Protein AF-0000000073453960 (afdb_homodimer)

Solvent-accessible surface area (backbone atoms only — not comparable to full-atom values): 31388 Å² total; per-residue (Å²): 135,83,78,75,78,71,78,72,79,61,60,67,62,54,51,49,53,39,32,50,51,18,41,50,52,27,34,48,53,50,43,50,51,28,47,52,30,41,53,49,11,64,78,65,67,32,64,69,36,39,53,51,23,54,58,42,44,56,49,34,48,45,34,47,44,41,46,50,18,54,59,50,26,67,42,72,56,43,91,50,22,44,86,21,34,43,32,43,24,43,50,39,15,29,54,43,10,48,49,35,36,51,51,18,53,51,40,40,51,51,20,56,51,27,69,79,48,54,69,76,76,64,48,75,66,54,46,50,52,37,50,52,50,32,52,53,30,50,51,29,48,58,40,36,61,68,18,54,44,85,63,30,55,35,46,29,37,42,50,48,51,40,49,42,51,32,45,42,31,48,32,49,46,52,18,34,50,39,28,72,74,65,65,37,58,65,38,44,29,51,36,40,38,52,39,21,50,53,33,31,53,53,13,46,52,41,27,50,54,27,48,38,35,64,44,34,16,38,52,86,88,58,56,67,67,61,50,52,51,55,53,52,66,39,82,60,39,75,44,78,46,76,66,36,45,21,22,63,35,73,86,37,38,34,39,37,32,35,34,29,30,48,78,92,53,62,61,62,58,46,50,52,53,50,51,52,49,43,33,71,74,56,64,35,81,45,75,44,55,18,74,34,37,65,87,62,60,47,69,77,72,70,52,66,80,70,74,64,76,84,120,136,82,80,74,77,71,78,72,79,60,60,67,61,53,52,48,53,41,31,51,51,17,42,50,52,28,32,49,53,48,43,50,52,29,49,49,29,40,52,51,12,63,77,65,67,32,63,68,37,38,52,51,23,56,56,41,45,56,49,33,49,43,34,45,44,41,45,50,19,54,59,51,25,66,42,73,57,42,91,50,23,44,85,21,33,44,32,42,25,42,50,38,15,28,53,41,10,49,49,35,36,51,51,19,54,50,38,40,51,51,20,57,53,28,70,77,49,54,69,76,75,64,48,75,66,55,47,52,50,36,51,52,50,32,52,53,32,50,52,30,48,58,40,36,60,69,19,54,43,84,64,29,55,34,46,29,38,41,49,48,51,42,48,42,51,31,45,44,32,49,33,49,45,52,18,33,50,38,28,72,76,66,65,36,58,64,39,43,29,50,34,40,37,53,40,20,50,54,32,32,53,53,15,48,52,41,27,52,54,26,47,39,36,64,43,35,16,37,51,88,88,58,55,67,66,62,50,52,52,55,54,51,67,39,84,58,39,74,44,76,45,75,66,36,44,23,22,64,35,74,86,38,37,34,39,37,33,35,34,29,30,47,78,91,53,63,61,61,60,46,49,50,52,51,52,53,50,43,35,70,74,57,64,36,83,47,75,45,56,20,75,33,37,66,86,61,60,48,69,75,73,72,53,66,82,72,76,66,76,86,122

InterPro domains:
  IPR002524 Cation efflux [TIGR01297] (20-295)
  IPR027469 Cation efflux transmembrane domain superfamily [G3DSA:1.20.1510.10] (19-214)
  IPR027469 Cation efflux transmembrane domain superfamily [SSF161111] (17-216)
  IPR027470 Cation efflux protein, cytoplasmic domain [PF16916] (219-292)
  IPR036837 Cation efflux protein, cytoplasmic domain superfamily [SSF160240] (220-293)
  IPR050681 Cation Diffusion Facilitator/SLC30A [PTHR11562] (10-302)
  IPR058533 Cation efflux protein, transmembrane domain [PF01545] (23-215)

Nearest PDB structures (foldseek):
  8xma-assembly1_A  TM=8.673E-01  e=1.960E-19  Homo sapiens
  8xma-assembly1_B  TM=8.841E-01  e=2.285E-18  Homo sapiens
  8xm6-assembly1_A  TM=8.673E-01  e=3.663E-18  Homo sapiens
  7y5g-assembly1_A  TM=8.710E-01  e=1.660E-17  Xenopus tropicalis
  8xn1-assembly1_B  TM=7.964E-01  e=6.530E-17  Homo sapiens

Secondary structure (DSSP, 8-state):
----------HHHHHHHHHHHHHHHHHHHHHHHHHHHHHHHHHHT-HHHHHHHHHHHHHHHHHHHHHHHHHHHTSPP-SS-TT-STHHHHHHHHHHHHHHHHHHHHHHHHHHHHHHSPPPPPPHHHHHHHHHHHHHHHHHHHHHTTS-TTT-HHHHHHHHHHHHHHHHHHHHHHHHHHHHHH--TTHHHHHHHHHHHHHHHHHHHHHHHHHHHHTTPPPTT--HHHHHHHHHTSTTEEEEEEEEEEESSTT-EEEEEEEEE-TTS-HHHHHHHHHHHHHHHH--SEEEEEEEETTT--TTTSTTS------/--------TTHHHHHHHHHHHHHHHHHHHHHHHHHHHHHHHHHHT-HHHHHHHHHHHHHHHHHHHHHHHHHHHTSPP-SS-TT-STHHHHHHHHHHHHHHHHHHHHHHHHHHHHHHSPPPPPPHHHHHHHHHHHHHHHHHHHHHTTS-TTT-HHHHHHHHHHHHHHHHHHHHHHHHHHHHHH--TTHHHHHHHHHHHHHHHHHHHHHHHHHHHHTTPPPTT--HHHHHHHHHTSTTEEEEEEEEEEEEETTEEEEEEEEEE-TTS-HHHHHHHHHHHHHHHH--SEEEEEEEETTT--SSSSTTS------

Foldseek 3Di:
DPPPPPPPPPPPVVQLVLQLVLLVVLLVLLVVLLVVLCVVCVVVVPPLSPVVSVLSVLLSVLSVQLNVLSVQQPDDADPVRNVGSNLSLLVSLQVLLVSLQVVLVVLLVVLVVCQVVQDDQQDPVNLVSLVVLLVSLVVSLVSLVSHDLPQALSSVSSNLSSVLSNQLSVQCNVCNVCCVVPVPSNSNSVSSNVSSVSSNVSSVVSNVVSVCQVVQHADPQDDPVVLQVVLCPDPQWPHKPPWGWGASGSQAIAIEIETEGEPPDDVVVSVVVSVVSCCVRVVHPYYYYHYDYPVPPPPPPPVVPPPPPPD/DPPPPPPPPPPPVVQLVLLLVLLVVLLVLLVVLLVVLCVVCVVVVPPLSPVVSVLSVLLSVLSVQLNVLSVQQPDDADPVRNVGSNLSLLVSLQVLLVSLQVVLVVLLVVLVVCQVVQDDQQDPVNLVSLVVLLVSLVVSLVSLVSHDLPQALSSVSSNLSSVLSNQLSVQCNVCNVCCVVPVPSNSNSVSSNVSSVVSNVSSVVSNVVSVCQVVQHADPQDDPVVLQVVLCPDPQWPHKPPWGWGASGSQAIAIEIETEGEPPDDVVVSVVVSVVSCCVRVVHDYYYYHYHYPVPPPPPPPPVPPPPPPD

pLDDT: mean 83.54, std 16.55, range [20.91, 96.69]

Radius of gyration: 28.75 Å; Cα contacts (8 Å, |Δi|>4): 918; chains: 2; bounding box: 75×82×63 Å

Organism: Bacillus licheniformis (strain ATCC 14580 / DSM 13 / JCM 2505 / CCUG 7422 / NBRC 12200 / NCIMB 9375 / NCTC 10341 / NRRL NRS-1264 / Gibson 46) (NCBI:txid279010)

Sequence (622 aa):
MAHSHGHTGHSHHGSRSANQKALFISFGLIFTFMMIEVIGGILTNSLALLSDAGHMLSDAAALGFSLLAFKIGEKAASASKTFGYRRFEILAAFINGITLLLISLYIFWEAYNRFFSPPEVAGRGMLAIATVGLFVNIAAAWVIMKGDTSGNLNMRSAFLHIIGDMLGSFGAIIAGLLMLFFNWNIADPIASAVVAALVLVSGWRVTKDSVHILMEGKPKDIDAEALKNGLLSIPSVREVHDLHIWSISSDMPSLSCHIVADENSDRDRILKQVSKYLRKECNVEHVTVQIEGERCSPHESCSLGANHPRSMAHSHGHTGHSHHGSRSANQKALFISFGLIFTFMMIEVIGGILTNSLALLSDAGHMLSDAAALGFSLLAFKIGEKAASASKTFGYRRFEILAAFINGITLLLISLYIFWEAYNRFFSPPEVAGRGMLAIATVGLFVNIAAAWVIMKGDTSGNLNMRSAFLHIIGDMLGSFGAIIAGLLMLFFNWNIADPIASAVVAALVLVSGWRVTKDSVHILMEGKPKDIDAEALKNGLLSIPSVREVHDLHIWSISSDMPSLSCHIVADENSDRDRILKQVSKYLRKECNVEHVTVQIEGERCSPHESCSLGANHPRS

Structure (mmCIF, N/CA/C/O backbone):
data_AF-0000000073453960-model_v1
#
loop_
_entity.id
_entity.type
_entity.pdbx_description
1 polymer 'Cation-efflux system membrane protein'
#
loop_
_atom_site.group_PDB
_atom_site.id
_atom_site.type_symbol
_atom_site.label_atom_id
_atom_site.label_alt_id
_atom_site.label_comp_id
_atom_site.label_asym_id
_atom_site.label_entity_id
_atom_site.label_seq_id
_atom_site.pdbx_PDB_ins_code
_atom_site.Cartn_x
_atom_site.Cartn_y
_atom_site.Cartn_z
_atom_site.occupancy
_atom_site.B_iso_or_equiv
_atom_site.auth_seq_id
_atom_site.auth_comp_id
_atom_site.auth_asym_id
_atom_site.auth_atom_id
_atom_site.pdbx_PDB_model_num
ATOM 1 N N . MET A 1 1 ? 34.125 39.75 11.297 1 28.88 1 MET A N 1
ATOM 2 C CA . MET A 1 1 ? 34.156 39 10.055 1 28.88 1 MET A CA 1
ATOM 3 C C . MET A 1 1 ? 33.125 37.875 10.102 1 28.88 1 MET A C 1
ATOM 5 O O . MET A 1 1 ? 33.281 36.938 10.914 1 28.88 1 MET A O 1
ATOM 9 N N . ALA A 1 2 ? 31.797 38.156 9.867 1 34.16 2 ALA A N 1
ATOM 10 C CA . ALA A 1 2 ? 30.516 37.469 10.117 1 34.16 2 ALA A CA 1
ATOM 11 C C . ALA A 1 2 ? 30.422 36.188 9.305 1 34.16 2 ALA A C 1
ATOM 13 O O . ALA A 1 2 ? 30.391 36.219 8.07 1 34.16 2 ALA A O 1
ATOM 14 N N . HIS A 1 3 ? 31.094 35.125 9.703 1 30.5 3 HIS A N 1
ATOM 15 C CA . HIS A 1 3 ? 31.016 33.781 9.078 1 30.5 3 HIS A CA 1
ATOM 16 C C . HIS A 1 3 ? 29.578 33.344 8.891 1 30.5 3 HIS A C 1
ATOM 18 O O . HIS A 1 3 ? 28.828 33.219 9.859 1 30.5 3 HIS A O 1
ATOM 24 N N . SER A 1 4 ? 28.844 33.875 7.859 1 29.81 4 SER A N 1
ATOM 25 C CA . SER A 1 4 ? 27.516 33.469 7.418 1 29.81 4 SER A CA 1
ATOM 26 C C . SER A 1 4 ? 27.406 31.969 7.277 1 29.81 4 SER A C 1
ATOM 28 O O . SER A 1 4 ? 28.172 31.344 6.539 1 29.81 4 SER A O 1
ATOM 30 N N . HIS A 1 5 ? 27.219 31.281 8.398 1 30.41 5 HIS A N 1
ATOM 31 C CA . HIS A 1 5 ? 26.859 29.875 8.359 1 30.41 5 HIS A CA 1
ATOM 32 C C . HIS A 1 5 ? 25.734 29.609 7.348 1 30.41 5 HIS A C 1
ATOM 34 O O . HIS A 1 5 ? 24.609 30.047 7.543 1 30.41 5 HIS A O 1
ATOM 40 N N . GLY A 1 6 ? 25.984 29.812 6.047 1 31.64 6 GLY A N 1
ATOM 41 C CA . GLY A 1 6 ? 25.125 29.312 4.98 1 31.64 6 GLY A CA 1
ATOM 42 C C . GLY A 1 6 ? 24.562 27.938 5.266 1 31.64 6 GLY A C 1
ATOM 43 O O . GLY A 1 6 ? 25.312 26.984 5.43 1 31.64 6 GLY A O 1
ATOM 44 N N . HIS A 1 7 ? 23.562 27.812 6.027 1 33.94 7 HIS A N 1
ATOM 45 C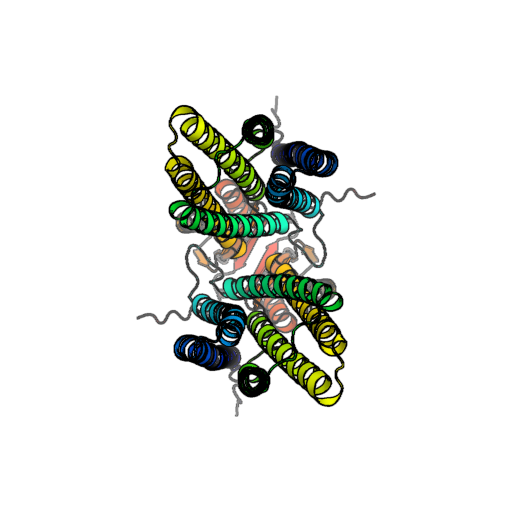 CA . HIS A 1 7 ? 22.812 26.578 6.254 1 33.94 7 HIS A CA 1
ATOM 46 C C . HIS A 1 7 ? 22.594 25.812 4.949 1 33.94 7 HIS A C 1
ATOM 48 O O . HIS A 1 7 ? 22.156 26.391 3.951 1 33.94 7 HIS A O 1
ATOM 54 N N . THR A 1 8 ? 23.438 24.828 4.594 1 34.5 8 THR A N 1
ATOM 55 C CA . THR A 1 8 ? 23.562 23.828 3.531 1 34.5 8 THR A CA 1
ATOM 56 C C . THR A 1 8 ? 22.219 23.141 3.275 1 34.5 8 THR A C 1
ATOM 58 O O . THR A 1 8 ? 21.797 22.312 4.066 1 34.5 8 THR A O 1
ATOM 61 N N . GLY A 1 9 ? 21.219 23.719 2.945 1 36.94 9 GLY A N 1
ATOM 62 C CA . GLY A 1 9 ? 20.078 23.109 2.252 1 36.94 9 GLY A CA 1
ATOM 63 C C . GLY A 1 9 ? 20.5 22.078 1.234 1 36.94 9 GLY A C 1
ATOM 64 O O . GLY A 1 9 ? 19.672 21.578 0.469 1 36.94 9 GLY A O 1
ATOM 65 N N . HIS A 1 10 ? 21.766 21.922 0.792 1 40.5 10 HIS A N 1
ATOM 66 C CA . HIS A 1 10 ? 22.391 21.141 -0.257 1 40.5 10 HIS A CA 1
ATOM 67 C C . HIS A 1 10 ? 22.312 19.641 0.051 1 40.5 10 HIS A C 1
ATOM 69 O O . HIS A 1 10 ? 22.688 18.812 -0.783 1 40.5 10 HIS A O 1
ATOM 75 N N . SER A 1 11 ? 22.172 19.203 1.257 1 45.53 11 SER A N 1
ATOM 76 C CA . SER A 1 11 ? 22.484 17.828 1.598 1 45.53 11 SER A CA 1
ATOM 77 C C . SER A 1 11 ? 21.391 16.875 1.138 1 45.53 11 SER A C 1
ATOM 79 O O . SER A 1 11 ? 21.672 15.734 0.743 1 45.53 11 SER A O 1
ATOM 81 N N . HIS A 1 12 ? 20.141 17.281 1.128 1 53.09 12 HIS A N 1
ATOM 82 C CA . HIS A 1 12 ? 19.109 16.297 0.838 1 53.09 12 HIS A CA 1
ATOM 83 C C . HIS A 1 12 ? 19.062 15.977 -0.652 1 53.09 12 HIS A C 1
ATOM 85 O O . HIS A 1 12 ? 18.781 14.836 -1.038 1 53.09 12 HIS A O 1
ATOM 91 N N . HIS A 1 13 ? 19.344 16.984 -1.503 1 54.53 13 HIS A N 1
ATOM 92 C CA . HIS A 1 13 ? 19.297 16.766 -2.945 1 54.53 13 HIS A CA 1
ATOM 93 C C . HIS A 1 13 ? 20.422 15.852 -3.41 1 54.53 13 HIS A C 1
ATOM 95 O O . HIS A 1 13 ? 20.219 15.031 -4.316 1 54.53 13 HIS A O 1
ATOM 101 N N . GLY A 1 14 ? 21.562 16.016 -2.781 1 56.59 14 GLY A N 1
ATOM 102 C CA . GLY A 1 14 ? 22.688 15.172 -3.152 1 56.59 14 GLY A CA 1
ATOM 103 C C . GLY A 1 14 ? 22.469 13.703 -2.863 1 56.59 14 GLY A C 1
ATOM 104 O O . GLY A 1 14 ? 22.844 12.844 -3.664 1 56.59 14 GLY A O 1
ATOM 105 N N . SER A 1 15 ? 21.797 13.477 -1.812 1 74.06 15 SER A N 1
ATOM 106 C CA . SER A 1 15 ? 21.562 12.102 -1.381 1 74.06 15 SER A CA 1
ATOM 107 C C . SER A 1 15 ? 20.547 11.406 -2.285 1 74.06 15 SER A C 1
ATOM 109 O O . SER A 1 15 ? 20.734 10.25 -2.658 1 74.06 15 SER A O 1
ATOM 111 N N . ARG A 1 16 ? 19.766 12.211 -2.9 1 81.62 16 ARG A N 1
ATOM 112 C CA . ARG A 1 16 ? 18.75 11.617 -3.76 1 81.62 16 ARG A CA 1
ATOM 113 C C . ARG A 1 16 ? 19.328 11.227 -5.113 1 81.62 16 ARG A C 1
ATOM 115 O O . ARG A 1 16 ? 19.047 10.148 -5.637 1 81.62 16 ARG A O 1
ATOM 122 N N . SER A 1 17 ? 20.172 12.094 -5.547 1 84.19 17 SER A N 1
ATOM 123 C CA . SER A 1 17 ? 20.828 11.812 -6.82 1 84.19 17 SER A CA 1
ATOM 124 C C . SER A 1 17 ? 21.703 10.578 -6.727 1 84.19 17 SER A C 1
ATOM 126 O O . SER A 1 17 ? 21.734 9.758 -7.645 1 84.19 17 SER A O 1
ATOM 128 N N . ALA A 1 18 ? 22.328 10.438 -5.641 1 89.25 18 ALA A N 1
ATOM 129 C CA . ALA A 1 18 ? 23.188 9.273 -5.418 1 89.25 18 ALA A CA 1
ATOM 130 C C . ALA A 1 18 ? 22.359 7.992 -5.367 1 89.25 18 ALA A C 1
ATOM 132 O O . ALA A 1 18 ? 22.766 6.965 -5.922 1 89.25 18 ALA A O 1
ATOM 133 N N . ASN A 1 19 ? 21.234 8.031 -4.773 1 92 19 ASN A N 1
ATOM 134 C CA . ASN A 1 19 ? 20.344 6.879 -4.699 1 92 19 ASN A CA 1
ATOM 135 C C . ASN A 1 19 ? 19.844 6.465 -6.082 1 92 19 ASN A C 1
ATOM 137 O O . ASN A 1 19 ? 19.875 5.285 -6.426 1 92 19 ASN A O 1
ATOM 141 N N . GLN A 1 20 ? 19.484 7.414 -6.832 1 92.81 20 GLN A N 1
ATOM 142 C CA . GLN A 1 20 ? 18.953 7.137 -8.164 1 92.81 20 GLN A CA 1
ATOM 143 C C . GLN A 1 20 ? 20.031 6.523 -9.062 1 92.81 20 GLN A C 1
ATOM 145 O O . GLN A 1 20 ? 19.75 5.582 -9.812 1 92.81 20 GLN A O 1
ATOM 150 N N . LYS A 1 21 ? 21.188 7.059 -9.016 1 93.94 21 LYS A N 1
ATOM 151 C CA . LYS A 1 21 ? 22.297 6.551 -9.812 1 93.94 21 LYS A CA 1
ATOM 152 C C . LYS A 1 21 ? 22.641 5.121 -9.414 1 93.94 21 LYS A C 1
ATOM 154 O O . LYS A 1 21 ? 22.844 4.258 -10.273 1 93.94 21 LYS A O 1
ATOM 159 N N . ALA A 1 22 ? 22.719 4.934 -8.141 1 94.88 22 ALA A N 1
ATOM 160 C CA . ALA A 1 22 ? 23.031 3.598 -7.637 1 94.88 22 ALA A CA 1
ATOM 161 C C . ALA A 1 22 ? 21.984 2.58 -8.094 1 94.88 22 ALA A C 1
ATOM 163 O O . ALA A 1 22 ? 22.344 1.485 -8.547 1 94.88 22 ALA A O 1
ATOM 164 N N . LEU A 1 23 ? 20.781 3.01 -8.023 1 94.81 23 LEU A N 1
ATOM 165 C CA . LEU A 1 23 ? 19.688 2.125 -8.422 1 94.81 23 LEU A CA 1
ATOM 166 C C . LEU A 1 23 ? 19.703 1.881 -9.922 1 94.81 23 LEU A C 1
ATOM 168 O O . LEU A 1 23 ? 19.5 0.75 -10.375 1 94.81 23 LEU A O 1
ATOM 172 N N . PHE A 1 24 ? 19.984 2.859 -10.648 1 95.75 24 PHE A N 1
ATOM 173 C CA . PHE A 1 24 ? 20.016 2.758 -12.102 1 95.75 24 PHE A CA 1
ATOM 174 C C . PHE A 1 24 ? 21.109 1.808 -12.555 1 95.75 24 PHE A C 1
ATOM 176 O O . PHE A 1 24 ? 20.891 0.941 -13.406 1 95.75 24 PHE A O 1
ATOM 183 N N . ILE A 1 25 ? 22.234 1.914 -12 1 95.88 25 ILE A N 1
ATOM 184 C CA . ILE A 1 25 ? 23.391 1.093 -12.367 1 95.88 25 ILE A CA 1
ATOM 185 C C . ILE A 1 25 ? 23.141 -0.353 -11.938 1 95.88 25 ILE A C 1
ATOM 187 O O . ILE A 1 25 ? 23.422 -1.285 -12.703 1 95.88 25 ILE A O 1
ATOM 191 N N . SER A 1 26 ? 22.656 -0.504 -10.734 1 95.38 26 SER A N 1
ATOM 192 C CA . SER A 1 26 ? 22.359 -1.853 -10.266 1 95.38 26 SER A CA 1
ATOM 193 C C . SER A 1 26 ? 21.312 -2.529 -11.141 1 95.38 26 SER A C 1
ATOM 195 O O . SER A 1 26 ? 21.453 -3.703 -11.492 1 95.38 26 SER A O 1
ATOM 197 N N . PHE A 1 27 ? 20.281 -1.792 -11.445 1 95.88 27 PHE A N 1
ATOM 198 C CA . PHE A 1 27 ? 19.25 -2.311 -12.336 1 95.88 27 PHE A CA 1
ATOM 199 C C . PHE A 1 27 ? 19.859 -2.705 -13.68 1 95.88 27 PHE A C 1
ATOM 201 O O . PHE A 1 27 ? 19.547 -3.771 -14.219 1 95.88 27 PHE A O 1
ATOM 208 N N . GLY A 1 28 ? 20.672 -1.886 -14.211 1 96.19 28 GLY A N 1
ATOM 209 C CA . GLY A 1 28 ? 21.328 -2.176 -15.469 1 96.19 28 GLY A CA 1
ATOM 210 C C . GLY A 1 28 ? 22.141 -3.451 -15.438 1 96.19 28 GLY A C 1
ATOM 211 O O . GLY A 1 28 ? 22.109 -4.25 -16.375 1 96.19 28 GLY A O 1
ATOM 212 N N . LEU A 1 29 ? 22.859 -3.646 -14.398 1 94.94 29 LEU A N 1
ATOM 213 C CA . LEU A 1 29 ? 23.688 -4.828 -14.234 1 94.94 29 LEU A CA 1
ATOM 214 C C . LEU A 1 29 ? 22.844 -6.098 -14.219 1 94.94 29 LEU A C 1
ATOM 216 O O . LEU A 1 29 ? 23.125 -7.039 -14.969 1 94.94 29 LEU A O 1
ATOM 220 N N . ILE A 1 30 ? 21.828 -6.062 -13.438 1 93.81 30 ILE A N 1
ATOM 221 C CA . ILE A 1 30 ? 20.984 -7.242 -13.266 1 93.81 30 ILE A CA 1
ATOM 222 C C . ILE A 1 30 ? 20.188 -7.496 -14.539 1 93.81 30 ILE A C 1
ATOM 224 O O . ILE A 1 30 ? 20.078 -8.633 -15 1 93.81 30 ILE A O 1
ATOM 228 N N . PHE A 1 31 ? 19.672 -6.453 -15.07 1 94.62 31 PHE A N 1
ATOM 229 C CA . PHE A 1 31 ? 18.859 -6.57 -16.281 1 94.62 31 PHE A CA 1
ATOM 230 C C . PHE A 1 31 ? 19.703 -7.102 -17.438 1 94.62 31 PHE A C 1
ATOM 232 O O . PHE A 1 31 ? 19.25 -7.965 -18.203 1 94.62 31 PHE A O 1
ATOM 239 N N . THR A 1 32 ? 20.922 -6.602 -17.578 1 94.5 32 THR A N 1
ATOM 240 C CA . THR A 1 32 ? 21.812 -7.043 -18.641 1 94.5 32 THR A CA 1
ATOM 241 C C . THR A 1 32 ? 22.188 -8.516 -18.469 1 94.5 32 THR A C 1
ATOM 243 O O . THR A 1 32 ? 22.172 -9.281 -19.438 1 94.5 32 THR A O 1
ATOM 246 N N . PHE A 1 33 ? 22.453 -8.883 -17.281 1 91.5 33 PHE A N 1
ATOM 247 C CA . PHE A 1 33 ? 22.781 -10.273 -17.016 1 91.5 33 PHE A CA 1
ATOM 248 C C . PHE A 1 33 ? 21.594 -11.18 -17.328 1 91.5 33 PHE A C 1
ATOM 250 O O . PHE A 1 33 ? 21.766 -12.273 -17.875 1 91.5 33 PHE A O 1
ATOM 257 N N . MET A 1 34 ? 20.422 -10.758 -16.922 1 91.88 34 MET A N 1
ATOM 258 C CA . MET A 1 34 ? 19.203 -11.508 -17.219 1 91.88 34 MET A CA 1
ATOM 259 C C . MET A 1 34 ? 19.062 -11.711 -18.734 1 91.88 34 MET A C 1
ATOM 261 O O . MET A 1 34 ? 18.75 -12.812 -19.188 1 91.88 34 MET A O 1
ATOM 265 N N . MET A 1 35 ? 19.328 -10.711 -19.484 1 93.31 35 MET A N 1
ATOM 266 C CA . MET A 1 35 ? 19.219 -10.789 -20.938 1 93.31 35 MET A CA 1
ATOM 267 C C . MET A 1 35 ? 20.25 -11.758 -21.5 1 93.31 35 MET A C 1
ATOM 269 O O . MET A 1 35 ? 19.938 -12.523 -22.422 1 93.31 35 MET A O 1
ATOM 273 N N . ILE A 1 36 ? 21.406 -11.695 -20.969 1 90.06 36 ILE A N 1
ATOM 274 C CA . ILE A 1 36 ? 22.453 -12.609 -21.406 1 90.06 36 ILE A CA 1
ATOM 275 C C . ILE A 1 36 ? 22.031 -14.055 -21.141 1 90.06 36 ILE A C 1
ATOM 277 O O . ILE A 1 36 ? 22.219 -14.93 -21.984 1 90.06 36 ILE A O 1
ATOM 281 N N . GLU A 1 37 ? 21.406 -14.25 -20.047 1 88.38 37 GLU A N 1
ATOM 282 C CA . GLU A 1 37 ? 20.922 -15.586 -19.719 1 88.38 37 GLU A CA 1
ATOM 283 C C . GLU A 1 37 ? 19.797 -16.016 -20.641 1 88.38 37 GLU A C 1
ATOM 285 O O . GLU A 1 37 ? 19.719 -17.172 -21.031 1 88.38 37 GLU A O 1
ATOM 290 N N . VAL A 1 38 ? 18.938 -15.109 -20.938 1 88.94 38 VAL A N 1
ATOM 291 C CA . VAL A 1 38 ? 17.828 -15.422 -21.844 1 88.94 38 VAL A CA 1
ATOM 292 C C . VAL A 1 38 ? 18.375 -15.773 -23.219 1 88.94 38 VAL A C 1
ATOM 294 O O . VAL A 1 38 ? 18.031 -16.812 -23.781 1 88.94 38 VAL A O 1
ATOM 297 N N . ILE A 1 39 ? 19.25 -14.938 -23.719 1 90.5 39 ILE A N 1
ATOM 298 C CA . ILE A 1 39 ? 19.844 -15.156 -25.047 1 90.5 39 ILE A CA 1
ATOM 299 C C . ILE A 1 39 ? 20.656 -16.453 -25.031 1 90.5 39 ILE A C 1
ATOM 301 O O . ILE A 1 39 ? 20.516 -17.281 -25.938 1 90.5 39 ILE A O 1
ATOM 305 N N . GLY A 1 40 ? 21.438 -16.594 -24.047 1 84.88 40 GLY A N 1
ATOM 306 C CA . GLY A 1 40 ? 22.203 -17.828 -23.922 1 84.88 40 GLY A CA 1
ATOM 307 C C . GLY A 1 40 ? 21.344 -19.062 -23.797 1 84.88 40 GLY A C 1
ATOM 308 O O . GLY A 1 40 ? 21.641 -20.109 -24.375 1 84.88 40 GLY A O 1
ATOM 309 N N . GLY A 1 41 ? 20.312 -19 -23.047 1 84.44 41 GLY A N 1
ATOM 310 C CA . GLY A 1 41 ? 19.391 -20.109 -22.891 1 84.44 41 GLY A CA 1
ATOM 311 C C . GLY A 1 41 ? 18.703 -20.5 -24.188 1 84.44 41 GLY A C 1
ATOM 312 O O . GLY A 1 41 ? 18.547 -21.688 -24.484 1 84.44 41 GLY A O 1
ATOM 313 N N . ILE A 1 42 ? 18.312 -19.5 -24.969 1 87.5 42 ILE A N 1
ATOM 314 C CA . ILE A 1 42 ? 17.641 -19.75 -26.234 1 87.5 42 ILE A CA 1
ATOM 315 C C . ILE A 1 42 ? 18.625 -20.344 -27.234 1 87.5 42 ILE A C 1
ATOM 317 O O . ILE A 1 42 ? 18.312 -21.328 -27.922 1 87.5 42 ILE A O 1
ATOM 321 N N . LEU A 1 43 ? 19.812 -19.812 -27.297 1 88.12 43 LEU A N 1
ATOM 322 C CA . LEU A 1 43 ? 20.812 -20.266 -28.266 1 88.12 43 LEU A CA 1
ATOM 323 C C . LEU A 1 43 ? 21.297 -21.672 -27.938 1 88.12 43 LEU A C 1
ATOM 325 O O . LEU A 1 43 ? 21.594 -22.453 -28.844 1 88.12 43 LEU A O 1
ATOM 329 N N . THR A 1 44 ? 21.281 -22 -26.672 1 82.5 44 THR A N 1
ATOM 330 C CA . THR A 1 44 ? 21.797 -23.297 -26.266 1 82.5 44 THR A CA 1
ATOM 331 C C . THR A 1 44 ? 20.672 -24.25 -25.922 1 82.5 44 THR A C 1
ATOM 333 O O . THR A 1 44 ? 20.906 -25.375 -25.484 1 82.5 44 THR A O 1
ATOM 336 N N . ASN A 1 45 ? 19.438 -23.766 -25.953 1 82.75 45 ASN A N 1
ATOM 337 C CA . ASN A 1 45 ? 18.25 -24.547 -25.594 1 82.75 45 ASN A CA 1
ATOM 338 C C . ASN A 1 45 ? 18.344 -25.094 -24.172 1 82.75 45 ASN A C 1
ATOM 340 O O . ASN A 1 45 ? 18.062 -26.266 -23.938 1 82.75 45 ASN A O 1
ATOM 344 N N . SER A 1 46 ? 18.906 -24.375 -23.375 1 79.56 46 SER A N 1
ATOM 345 C CA . SER A 1 46 ? 19.062 -24.781 -21.984 1 79.56 46 SER A CA 1
ATOM 346 C C . SER A 1 46 ? 17.922 -24.25 -21.125 1 79.56 46 SER A C 1
ATOM 348 O O . SER A 1 46 ? 17.812 -23.047 -20.875 1 79.56 46 SER A O 1
ATOM 350 N N . LEU A 1 47 ? 17.078 -25.125 -20.688 1 75.75 47 LEU A N 1
ATOM 351 C CA . LEU A 1 47 ? 15.961 -24.766 -19.812 1 75.75 47 LEU A CA 1
ATOM 352 C C . LEU A 1 47 ? 16.469 -24.25 -18.469 1 75.75 47 LEU A C 1
ATOM 354 O O . LEU A 1 47 ? 15.836 -23.406 -17.828 1 75.75 47 LEU A O 1
ATOM 358 N N . ALA A 1 48 ? 17.594 -24.781 -18.078 1 70.44 48 ALA A N 1
ATOM 359 C CA . ALA A 1 48 ? 18.203 -24.344 -16.812 1 70.44 48 ALA A CA 1
ATOM 360 C C . ALA A 1 48 ? 18.547 -22.859 -16.844 1 70.44 48 ALA A C 1
ATOM 362 O O . ALA A 1 48 ? 18.266 -22.141 -15.898 1 70.44 48 ALA A O 1
ATOM 363 N N . LEU A 1 49 ? 19.031 -22.453 -17.984 1 76.12 49 LEU A N 1
ATOM 364 C CA . LEU A 1 49 ? 19.391 -21.047 -18.141 1 76.12 49 LEU A CA 1
ATOM 365 C C . LEU A 1 49 ? 18.156 -20.172 -18.219 1 76.12 49 LEU A C 1
ATOM 367 O O . LEU A 1 49 ? 18.109 -19.094 -17.625 1 76.12 49 LEU A O 1
ATOM 371 N N . LEU A 1 50 ? 17.203 -20.625 -18.859 1 80.75 50 LEU A N 1
ATOM 372 C CA . LEU A 1 50 ? 15.969 -19.859 -18.969 1 80.75 50 LEU A CA 1
ATOM 373 C C . LEU A 1 50 ? 15.258 -19.781 -17.625 1 80.75 50 LEU A C 1
ATOM 375 O O . LEU A 1 50 ? 14.664 -18.75 -17.297 1 80.75 50 LEU A O 1
ATOM 379 N N . SER A 1 51 ? 15.266 -20.844 -16.859 1 75.88 51 SER A N 1
ATOM 380 C CA . SER A 1 51 ? 14.68 -20.844 -15.523 1 75.88 51 SER A CA 1
ATOM 381 C C . SER A 1 51 ? 15.375 -19.844 -14.609 1 75.88 51 SER A C 1
ATOM 383 O O . SER A 1 51 ? 14.711 -19.109 -13.867 1 75.88 51 SER A O 1
ATOM 385 N N . ASP A 1 52 ? 16.641 -19.828 -14.695 1 76.25 52 ASP A N 1
ATOM 386 C CA . ASP A 1 52 ? 17.406 -18.859 -13.914 1 76.25 52 ASP A CA 1
ATOM 387 C C . ASP A 1 52 ? 17.047 -17.422 -14.312 1 76.25 52 ASP A C 1
ATOM 389 O O . ASP A 1 52 ? 16.891 -16.547 -13.461 1 76.25 52 ASP A O 1
ATOM 393 N N . ALA A 1 53 ? 16.953 -17.25 -15.562 1 81.62 53 ALA A N 1
ATOM 394 C CA . ALA A 1 53 ? 16.562 -15.938 -16.078 1 81.62 53 ALA A CA 1
ATOM 395 C C . ALA A 1 53 ? 15.203 -15.508 -15.523 1 81.62 53 ALA A C 1
ATOM 397 O O . ALA A 1 53 ? 14.984 -14.328 -15.25 1 81.62 53 ALA A O 1
ATOM 398 N N . GLY A 1 54 ? 14.266 -16.406 -15.359 1 78.75 54 GLY A N 1
ATOM 399 C CA . GLY A 1 54 ? 12.977 -16.125 -14.75 1 78.75 54 GLY A CA 1
ATOM 400 C C . GLY A 1 54 ? 13.086 -15.602 -13.328 1 78.75 54 GLY A C 1
ATOM 401 O O . GLY A 1 54 ? 12.367 -14.68 -12.938 1 78.75 54 GLY A 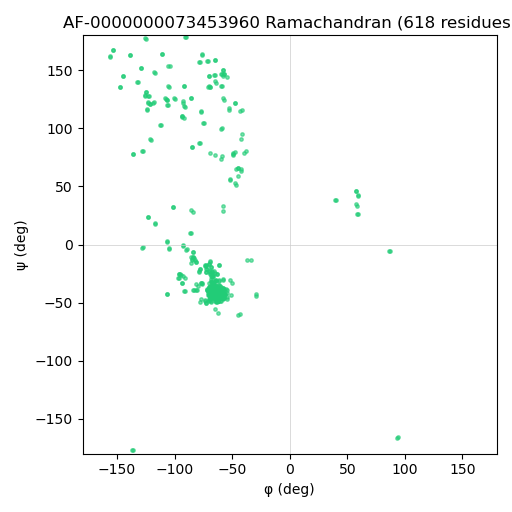O 1
ATOM 402 N N . HIS A 1 55 ? 13.953 -16.188 -12.648 1 74.88 55 HIS A N 1
ATOM 403 C CA . HIS A 1 55 ? 14.195 -15.734 -11.281 1 74.88 55 HIS A CA 1
ATOM 404 C C . HIS A 1 55 ? 14.781 -14.328 -11.266 1 74.88 55 HIS A C 1
ATOM 406 O O . HIS A 1 55 ? 14.344 -13.469 -10.492 1 74.88 55 HIS A O 1
ATOM 412 N N . MET A 1 56 ? 15.664 -14.109 -12.195 1 85.06 56 MET A N 1
ATOM 413 C CA . MET A 1 56 ? 16.297 -12.797 -12.289 1 85.06 56 MET A CA 1
ATOM 414 C C . MET A 1 56 ? 15.305 -11.742 -12.75 1 85.06 56 MET A C 1
ATOM 416 O O . MET A 1 56 ? 15.461 -10.555 -12.445 1 85.06 56 MET A O 1
ATOM 420 N N . LEU A 1 57 ? 14.312 -12.18 -13.43 1 84.94 57 LEU A N 1
ATOM 421 C CA . LEU A 1 57 ? 13.289 -11.258 -13.891 1 84.94 57 LEU A CA 1
ATOM 422 C C . LEU A 1 57 ? 12.578 -10.602 -12.703 1 84.94 57 LEU A C 1
ATOM 424 O O . LEU A 1 57 ? 12.305 -9.398 -12.734 1 84.94 57 LEU A O 1
ATOM 428 N N . SER A 1 58 ? 12.305 -11.367 -11.703 1 84.62 58 SER A N 1
ATOM 429 C CA . SER A 1 58 ? 11.656 -10.828 -10.508 1 84.62 58 SER A CA 1
ATOM 430 C C . SER A 1 58 ? 12.523 -9.766 -9.844 1 84.62 58 SER A C 1
ATOM 432 O O . SER A 1 58 ? 12.008 -8.75 -9.375 1 84.62 58 SER A O 1
ATOM 434 N N . ASP A 1 59 ? 13.805 -10.016 -9.883 1 87.81 59 ASP A N 1
ATOM 435 C CA . ASP A 1 59 ? 14.727 -9.039 -9.32 1 87.81 59 ASP A CA 1
ATOM 436 C C . ASP A 1 59 ? 14.758 -7.766 -10.164 1 87.81 59 ASP A C 1
ATOM 438 O O . ASP A 1 59 ? 14.711 -6.656 -9.625 1 87.81 59 ASP A O 1
ATOM 442 N N . ALA A 1 60 ? 14.898 -8.047 -11.406 1 91.25 60 ALA A N 1
ATOM 443 C CA . ALA A 1 60 ? 14.922 -6.906 -12.312 1 91.25 60 ALA A CA 1
ATOM 444 C C . ALA A 1 60 ? 13.641 -6.082 -12.195 1 91.25 60 ALA A C 1
ATOM 446 O O . ALA A 1 60 ? 13.688 -4.848 -12.195 1 91.25 60 ALA A O 1
ATOM 447 N N . ALA A 1 61 ? 12.602 -6.723 -12.023 1 91.31 61 ALA A N 1
ATOM 448 C CA . ALA A 1 61 ? 11.32 -6.035 -11.875 1 91.31 61 ALA A CA 1
ATOM 449 C C . ALA A 1 61 ? 11.281 -5.238 -10.57 1 91.31 61 ALA A C 1
ATOM 451 O O . ALA A 1 61 ? 10.812 -4.098 -10.555 1 91.31 61 ALA A O 1
ATOM 452 N N . ALA A 1 62 ? 11.758 -5.844 -9.57 1 91.62 62 ALA A N 1
ATOM 453 C CA . ALA A 1 62 ? 11.766 -5.176 -8.266 1 91.62 62 ALA A CA 1
ATOM 454 C C . ALA A 1 62 ? 12.625 -3.916 -8.305 1 91.62 62 ALA A C 1
ATOM 456 O O . ALA A 1 62 ? 12.195 -2.854 -7.848 1 91.62 62 ALA A O 1
ATOM 457 N N . LEU A 1 63 ? 13.82 -4.074 -8.859 1 93.25 63 LEU A N 1
ATOM 458 C CA . LEU A 1 63 ? 14.719 -2.93 -8.969 1 93.25 63 LEU A CA 1
ATOM 459 C C . LEU A 1 63 ? 14.148 -1.888 -9.93 1 93.25 63 LEU A C 1
ATOM 461 O O . LEU A 1 63 ? 14.258 -0.685 -9.68 1 93.25 63 LEU A O 1
ATOM 465 N N . GLY A 1 64 ? 13.625 -2.35 -11.008 1 94.38 64 GLY A N 1
ATOM 466 C CA . GLY A 1 64 ? 12.984 -1.438 -11.945 1 94.38 64 GLY A CA 1
ATOM 467 C C . GLY A 1 64 ? 11.852 -0.639 -11.328 1 94.38 64 GLY A C 1
ATOM 468 O O . GLY A 1 64 ? 11.727 0.562 -11.57 1 94.38 64 GLY A O 1
ATOM 469 N N . PHE A 1 65 ? 11.086 -1.318 -10.57 1 92.75 65 PHE A N 1
ATOM 470 C CA . PHE A 1 65 ? 9.992 -0.647 -9.875 1 92.75 65 PHE A CA 1
ATOM 471 C C . PHE A 1 65 ? 10.531 0.386 -8.891 1 92.75 65 PHE A C 1
ATOM 473 O O . PHE A 1 65 ? 9.969 1.478 -8.766 1 92.75 65 PHE A O 1
ATOM 480 N N . SER A 1 66 ? 11.547 0.028 -8.211 1 94.31 66 SER A N 1
ATOM 481 C CA . SER A 1 66 ? 12.172 0.958 -7.281 1 94.31 66 SER A CA 1
ATOM 482 C C . SER A 1 66 ? 12.703 2.193 -8.008 1 94.31 66 SER A C 1
ATOM 484 O O . SER A 1 66 ? 12.57 3.312 -7.504 1 94.31 66 SER A O 1
ATOM 486 N N . LEU A 1 67 ? 13.289 1.984 -9.141 1 94.31 67 LEU A N 1
ATOM 487 C CA . LEU A 1 67 ? 13.805 3.088 -9.945 1 94.31 67 LEU A CA 1
ATOM 488 C C . LEU A 1 67 ? 12.672 3.982 -10.43 1 94.31 67 LEU A C 1
ATOM 490 O O . LEU A 1 67 ? 12.773 5.211 -10.375 1 94.31 67 LEU A O 1
ATOM 494 N N . LEU A 1 68 ? 11.656 3.391 -10.891 1 93.25 68 LEU A N 1
ATOM 495 C CA . LEU A 1 68 ? 10.477 4.133 -11.328 1 93.25 68 LEU A CA 1
ATOM 496 C C . LEU A 1 68 ? 9.891 4.949 -10.188 1 93.25 68 LEU A C 1
ATOM 498 O O . LEU A 1 68 ? 9.461 6.086 -10.383 1 93.25 68 LEU A O 1
ATOM 502 N N . ALA A 1 69 ? 9.859 4.348 -9.07 1 93.06 69 ALA A N 1
ATOM 503 C CA . ALA A 1 69 ? 9.328 5.023 -7.887 1 93.06 69 ALA A CA 1
ATOM 504 C C . ALA A 1 69 ? 10.133 6.285 -7.566 1 93.06 69 ALA A C 1
ATOM 506 O O . ALA A 1 69 ? 9.562 7.312 -7.195 1 93.06 69 ALA A O 1
ATOM 507 N N . PHE A 1 70 ? 11.414 6.219 -7.668 1 90.88 70 PHE A N 1
ATOM 508 C CA . PHE A 1 70 ? 12.25 7.391 -7.441 1 90.88 70 PHE A CA 1
ATOM 509 C C . PHE A 1 70 ? 11.961 8.477 -8.477 1 90.88 70 PHE A C 1
ATOM 511 O O . PHE A 1 70 ? 11.859 9.656 -8.133 1 90.88 70 PHE A O 1
ATOM 518 N N . LYS A 1 71 ? 11.773 8.07 -9.688 1 90.94 71 LYS A N 1
ATOM 519 C CA . LYS A 1 71 ? 11.508 9.023 -10.758 1 90.94 71 LYS A CA 1
ATOM 520 C C . LYS A 1 71 ? 10.164 9.719 -10.555 1 90.94 71 LYS A C 1
ATOM 522 O O . LYS A 1 71 ? 10.07 10.945 -10.672 1 90.94 71 LYS A O 1
ATOM 527 N N . ILE A 1 72 ? 9.227 9 -10.195 1 90.69 72 ILE A N 1
ATOM 528 C CA . ILE A 1 72 ? 7.902 9.547 -9.945 1 90.69 72 ILE A CA 1
ATOM 529 C C . ILE A 1 72 ? 7.938 10.422 -8.688 1 90.69 72 ILE A C 1
ATOM 531 O O . ILE A 1 72 ? 7.285 11.461 -8.625 1 90.69 72 ILE A O 1
ATOM 535 N N . GLY A 1 73 ? 8.664 9.945 -7.73 1 89.38 73 GLY A N 1
ATOM 536 C CA . GLY A 1 73 ? 8.781 10.68 -6.48 1 89.38 73 GLY A CA 1
ATOM 537 C C . GLY A 1 73 ? 9.398 12.055 -6.652 1 89.38 73 GLY A C 1
ATOM 538 O O . GLY A 1 73 ? 9.227 12.93 -5.801 1 89.38 73 GLY A O 1
ATOM 539 N N . GLU A 1 74 ? 10.047 12.273 -7.738 1 87.5 74 GLU A N 1
ATOM 540 C CA . GLU A 1 74 ? 10.711 13.547 -8 1 87.5 74 GLU A CA 1
ATOM 541 C C . GLU A 1 74 ? 9.734 14.562 -8.578 1 87.5 74 GLU A C 1
ATOM 543 O O . GLU A 1 74 ? 10.039 15.758 -8.633 1 87.5 74 GLU A O 1
ATOM 548 N N . LYS A 1 75 ? 8.617 14.07 -8.922 1 87.31 75 LYS A N 1
ATOM 549 C CA . LYS A 1 75 ? 7.625 14.984 -9.477 1 87.31 75 LYS A CA 1
ATOM 550 C C . LYS A 1 75 ? 7.18 16.016 -8.438 1 87.31 75 LYS A C 1
ATOM 552 O O . LYS A 1 75 ? 7.09 15.695 -7.246 1 87.31 75 LYS A O 1
ATOM 557 N N . ALA A 1 76 ? 6.898 17.188 -8.898 1 82.06 76 ALA A N 1
ATOM 558 C CA . ALA A 1 76 ? 6.434 18.266 -8.023 1 82.06 76 ALA A CA 1
ATOM 559 C C . ALA A 1 76 ? 5.012 18 -7.543 1 82.06 76 ALA A C 1
ATOM 561 O O . ALA A 1 76 ? 4.266 17.25 -8.172 1 82.06 76 ALA A O 1
ATOM 562 N N . ALA A 1 77 ? 4.727 18.656 -6.438 1 84.25 77 ALA A N 1
ATOM 563 C CA . ALA A 1 77 ? 3.369 18.578 -5.902 1 84.25 77 ALA A CA 1
ATOM 564 C C . ALA A 1 77 ? 2.35 19.094 -6.91 1 84.25 77 ALA A C 1
ATOM 566 O O . ALA A 1 77 ? 2.662 19.969 -7.727 1 84.25 77 ALA A O 1
ATOM 567 N N . SER A 1 78 ? 1.172 18.531 -6.922 1 85.19 78 SER A N 1
ATOM 568 C CA . SER A 1 78 ? 0.068 18.953 -7.785 1 85.19 78 SER A CA 1
ATOM 569 C C . SER A 1 78 ? -1.187 19.25 -6.969 1 85.19 78 SER A C 1
ATOM 571 O O . SER A 1 78 ? -1.176 19.141 -5.742 1 85.19 78 SER A O 1
ATOM 573 N N . ALA A 1 79 ? -2.201 19.672 -7.668 1 82.62 79 ALA A N 1
ATOM 574 C CA . ALA A 1 79 ? -3.473 19.969 -7.008 1 82.62 79 ALA A CA 1
ATOM 575 C C . ALA A 1 79 ? -4.09 18.703 -6.43 1 82.62 79 ALA A C 1
ATOM 577 O O . ALA A 1 79 ? -4.852 18.75 -5.461 1 82.62 79 ALA A O 1
ATOM 578 N N . SER A 1 80 ? -3.715 17.656 -6.957 1 86 80 SER A N 1
ATOM 579 C CA . SER A 1 80 ? -4.285 16.375 -6.523 1 86 80 SER A CA 1
ATOM 580 C C . SER A 1 80 ? -3.42 15.727 -5.449 1 86 80 SER A C 1
ATOM 582 O O . SER A 1 80 ? -3.924 14.984 -4.609 1 86 80 SER A O 1
ATOM 584 N N . LYS A 1 81 ? -2.166 15.969 -5.582 1 88.31 81 LYS A N 1
ATOM 585 C CA . LYS A 1 81 ? -1.203 15.492 -4.594 1 88.31 81 LYS A CA 1
ATOM 586 C C . LYS A 1 81 ? -0.426 16.656 -3.979 1 88.31 81 LYS A C 1
ATOM 588 O O . LYS A 1 81 ? 0.696 16.938 -4.398 1 88.31 81 LYS A O 1
ATOM 593 N N . THR A 1 82 ? -0.972 17.094 -2.98 1 84.94 82 THR A N 1
ATOM 594 C CA . THR A 1 82 ? -0.499 18.359 -2.445 1 84.94 82 THR A CA 1
ATOM 595 C C . THR A 1 82 ? 0.794 18.172 -1.657 1 84.94 82 THR A C 1
ATOM 597 O O . THR A 1 82 ? 1.535 19.125 -1.426 1 84.94 82 THR A O 1
ATOM 600 N N . PHE A 1 83 ? 1.069 16.938 -1.202 1 83.31 83 PHE A N 1
ATOM 601 C CA . PHE A 1 83 ? 2.307 16.656 -0.483 1 83.31 83 PHE A CA 1
ATOM 602 C C . PHE A 1 83 ? 3.389 16.172 -1.438 1 83.31 83 PHE A C 1
ATOM 604 O O . PHE A 1 83 ? 4.523 15.922 -1.026 1 83.31 83 PHE A O 1
ATOM 611 N N . GLY A 1 84 ? 2.971 16.094 -2.732 1 85.31 84 GLY A N 1
ATOM 612 C CA . GLY A 1 84 ? 3.91 15.562 -3.709 1 85.31 84 GLY A CA 1
ATOM 613 C C . GLY A 1 84 ? 3.758 14.07 -3.938 1 85.31 84 GLY A C 1
ATOM 614 O O . GLY A 1 84 ? 2.766 13.469 -3.521 1 85.31 84 GLY A O 1
ATOM 615 N N . TYR A 1 85 ? 4.805 13.484 -4.613 1 90.88 85 TYR A N 1
ATOM 616 C CA . TYR A 1 85 ? 4.68 12.094 -5.055 1 90.88 85 TYR A CA 1
ATOM 617 C C . TYR A 1 85 ? 5.711 11.211 -4.367 1 90.88 85 TYR A C 1
ATOM 619 O O . TYR A 1 85 ? 5.934 10.07 -4.777 1 90.88 85 TYR A O 1
ATOM 627 N N . ARG A 1 86 ? 6.246 11.641 -3.348 1 89.12 86 ARG A N 1
ATOM 628 C CA . ARG A 1 86 ? 7.336 10.938 -2.684 1 89.12 86 ARG A CA 1
ATOM 629 C C . ARG A 1 86 ? 6.844 9.648 -2.039 1 89.12 86 ARG A C 1
ATOM 631 O O . ARG A 1 86 ? 7.605 8.695 -1.878 1 89.12 86 ARG A O 1
ATOM 638 N N . ARG A 1 87 ? 5.598 9.602 -1.781 1 93.62 87 ARG A N 1
ATOM 639 C CA . ARG A 1 87 ? 5.031 8.438 -1.111 1 93.62 87 ARG A CA 1
ATOM 640 C C . ARG A 1 87 ? 5.039 7.219 -2.029 1 93.62 87 ARG A C 1
ATOM 642 O O . ARG A 1 87 ? 4.887 6.086 -1.567 1 93.62 87 ARG A O 1
ATOM 649 N N . PHE A 1 88 ? 5.195 7.469 -3.246 1 93.25 88 PHE A N 1
ATOM 650 C CA . PHE A 1 88 ? 5.266 6.355 -4.184 1 93.25 88 PHE A CA 1
ATOM 651 C C . PHE A 1 88 ? 6.453 5.453 -3.863 1 93.25 88 PHE A C 1
ATOM 653 O O . PHE A 1 88 ? 6.41 4.25 -4.117 1 93.25 88 PHE A O 1
ATOM 660 N N . GLU A 1 89 ? 7.473 6.074 -3.338 1 94 89 GLU A N 1
ATOM 661 C CA . GLU A 1 89 ? 8.641 5.297 -2.934 1 94 89 GLU A CA 1
ATOM 662 C C . GLU A 1 89 ? 8.281 4.293 -1.842 1 94 89 GLU A C 1
ATOM 664 O O . GLU A 1 89 ? 8.805 3.174 -1.827 1 94 89 GLU A O 1
ATOM 669 N N . ILE A 1 90 ? 7.445 4.695 -0.932 1 95.06 90 ILE A N 1
ATOM 670 C CA . ILE A 1 90 ? 7.023 3.822 0.158 1 95.06 90 ILE A CA 1
ATOM 671 C C . ILE A 1 90 ? 6.129 2.713 -0.386 1 95.06 90 ILE A C 1
ATOM 673 O O . ILE A 1 90 ? 6.227 1.561 0.041 1 95.06 90 ILE A O 1
ATOM 677 N N . LEU A 1 91 ? 5.332 3.059 -1.33 1 95.38 91 LEU A N 1
ATOM 678 C CA . LEU A 1 91 ? 4.48 2.064 -1.978 1 95.38 91 LEU A CA 1
ATOM 679 C C . LEU A 1 91 ? 5.324 1.014 -2.693 1 95.38 91 LEU A C 1
ATOM 681 O O . LEU A 1 91 ? 5.043 -0.184 -2.594 1 95.38 91 LEU A O 1
ATOM 685 N N . ALA A 1 92 ? 6.285 1.507 -3.383 1 94.88 92 ALA A N 1
ATOM 686 C CA . ALA A 1 92 ? 7.195 0.59 -4.066 1 94.88 92 ALA A CA 1
ATOM 687 C C . ALA A 1 92 ? 7.879 -0.345 -3.076 1 94.88 92 ALA A C 1
ATOM 689 O O . ALA A 1 92 ? 7.992 -1.548 -3.324 1 94.88 92 ALA A O 1
ATOM 690 N N . ALA A 1 93 ? 8.336 0.205 -1.971 1 95.56 93 ALA A N 1
ATOM 691 C CA . ALA A 1 93 ? 8.961 -0.606 -0.93 1 95.56 93 ALA A CA 1
ATOM 692 C C . ALA A 1 93 ? 7.992 -1.658 -0.398 1 95.56 93 ALA A C 1
ATOM 694 O O . ALA A 1 93 ? 8.383 -2.799 -0.141 1 95.56 93 ALA A O 1
ATOM 695 N N . PHE A 1 94 ? 6.789 -1.271 -0.25 1 96.56 94 PHE A N 1
ATOM 696 C CA . PHE A 1 94 ? 5.758 -2.182 0.233 1 96.56 94 PHE A CA 1
ATOM 697 C C . PHE A 1 94 ? 5.566 -3.344 -0.733 1 96.56 94 PHE A C 1
ATOM 699 O O . PHE A 1 94 ? 5.555 -4.504 -0.32 1 96.56 94 PHE A O 1
ATOM 706 N N . ILE A 1 95 ? 5.43 -3.041 -2 1 95.25 95 ILE A N 1
ATOM 707 C CA . ILE A 1 95 ? 5.258 -4.066 -3.025 1 95.25 95 ILE A CA 1
ATOM 708 C C . ILE A 1 95 ? 6.484 -4.973 -3.057 1 95.25 95 ILE A C 1
ATOM 710 O O . ILE A 1 95 ? 6.359 -6.199 -3.111 1 95.25 95 ILE A O 1
ATOM 714 N N . ASN A 1 96 ? 7.609 -4.383 -3.006 1 94.06 96 ASN A N 1
ATOM 715 C CA . ASN A 1 96 ? 8.844 -5.156 -2.992 1 94.06 96 ASN A CA 1
ATOM 716 C C . ASN A 1 96 ? 8.93 -6.062 -1.768 1 94.06 96 ASN A C 1
ATOM 718 O O . ASN A 1 96 ? 9.367 -7.211 -1.867 1 94.06 96 ASN A O 1
ATOM 722 N N . GLY A 1 97 ? 8.539 -5.516 -0.603 1 95 97 GLY A N 1
ATOM 723 C CA . GLY A 1 97 ? 8.516 -6.328 0.603 1 95 97 GLY A CA 1
ATOM 724 C C . GLY A 1 97 ? 7.594 -7.527 0.49 1 95 97 GLY A C 1
ATOM 725 O O . GLY A 1 97 ? 7.988 -8.648 0.811 1 95 97 GLY A O 1
ATOM 726 N N . ILE A 1 98 ? 6.449 -7.297 -0.019 1 94.75 98 ILE A N 1
ATOM 727 C CA . ILE A 1 98 ? 5.48 -8.375 -0.196 1 94.75 98 ILE A CA 1
ATOM 728 C C . ILE A 1 98 ? 6.023 -9.398 -1.184 1 94.75 98 ILE A C 1
ATOM 730 O O . ILE A 1 98 ? 5.871 -10.609 -0.98 1 94.75 98 ILE A O 1
ATOM 734 N N . THR A 1 99 ? 6.555 -8.898 -2.229 1 92.44 99 THR A N 1
ATOM 735 C CA . THR A 1 99 ? 7.133 -9.789 -3.229 1 92.44 99 THR A CA 1
ATOM 736 C C . THR A 1 99 ? 8.203 -10.68 -2.607 1 92.44 99 THR A C 1
ATOM 738 O O . THR A 1 99 ? 8.258 -11.883 -2.879 1 92.44 99 THR A O 1
ATOM 741 N N . LEU A 1 100 ? 9.039 -10.094 -1.776 1 92.62 100 LEU A N 1
ATOM 742 C CA . LEU A 1 100 ? 10.07 -10.867 -1.084 1 92.62 100 LEU A CA 1
ATOM 743 C C . LEU A 1 100 ? 9.438 -11.953 -0.216 1 92.62 100 LEU A C 1
ATOM 745 O O . LEU A 1 100 ? 9.93 -13.086 -0.181 1 92.62 100 LEU A O 1
ATOM 749 N N . LEU A 1 101 ? 8.383 -11.617 0.447 1 94.75 101 LEU A N 1
ATOM 750 C CA . LEU A 1 101 ? 7.691 -12.578 1.295 1 94.75 101 LEU A CA 1
ATOM 751 C C . LEU A 1 101 ? 7.145 -13.734 0.466 1 94.75 101 LEU A C 1
ATOM 753 O O . LEU A 1 101 ? 7.336 -14.898 0.819 1 94.75 101 LEU A O 1
ATOM 757 N N . LEU A 1 102 ? 6.535 -13.414 -0.623 1 91.19 102 LEU A N 1
ATOM 758 C CA . LEU A 1 102 ? 5.945 -14.43 -1.486 1 91.19 102 LEU A CA 1
ATOM 759 C C . LEU A 1 102 ? 7.023 -15.32 -2.09 1 91.19 102 LEU A C 1
ATOM 761 O O . LEU A 1 102 ? 6.875 -16.547 -2.125 1 91.19 102 LEU A O 1
ATOM 765 N N . ILE A 1 103 ? 8.047 -14.703 -2.557 1 87.25 103 ILE A N 1
ATOM 766 C CA . ILE A 1 103 ? 9.148 -15.453 -3.146 1 87.25 103 ILE A CA 1
ATOM 767 C C . ILE A 1 103 ? 9.742 -16.391 -2.104 1 87.25 103 ILE A C 1
ATOM 769 O O . ILE A 1 103 ? 10.031 -17.562 -2.398 1 87.25 103 ILE A O 1
ATOM 773 N N . SER A 1 104 ? 9.93 -15.844 -0.888 1 92.69 104 SER A N 1
ATOM 774 C CA . SER A 1 104 ? 10.5 -16.656 0.181 1 92.69 104 SER A CA 1
ATOM 775 C C . SER A 1 104 ? 9.617 -17.875 0.483 1 92.69 104 SER A C 1
ATOM 777 O O . SER A 1 104 ? 10.125 -18.969 0.686 1 92.69 104 SER A O 1
ATOM 779 N N . LEU A 1 105 ? 8.359 -17.75 0.501 1 92.31 105 LEU A N 1
ATOM 780 C CA . LEU A 1 105 ? 7.438 -18.859 0.735 1 92.31 105 LEU A CA 1
ATOM 781 C C . LEU A 1 105 ? 7.52 -19.891 -0.393 1 92.31 105 LEU A C 1
ATOM 783 O O . LEU A 1 105 ? 7.477 -21.094 -0.145 1 92.31 105 LEU A O 1
ATOM 787 N N . TYR A 1 106 ? 7.59 -19.406 -1.577 1 87.44 106 TYR A N 1
ATOM 788 C CA . TYR A 1 106 ? 7.75 -20.281 -2.729 1 87.44 106 TYR A CA 1
ATOM 789 C C . TYR A 1 106 ? 9.031 -21.094 -2.617 1 87.44 106 TYR A C 1
ATOM 791 O O . TYR A 1 106 ? 9.039 -22.297 -2.887 1 87.44 106 TYR A O 1
ATOM 799 N N . ILE A 1 107 ? 10.086 -20.438 -2.232 1 86.25 107 ILE A N 1
ATOM 800 C CA . ILE A 1 107 ? 11.367 -21.125 -2.084 1 86.25 107 ILE A CA 1
ATOM 801 C C . ILE A 1 107 ? 11.258 -22.188 -0.99 1 86.25 107 ILE A C 1
ATOM 803 O O . ILE A 1 107 ? 11.797 -23.281 -1.131 1 86.25 107 ILE A O 1
ATOM 807 N N . PHE A 1 108 ? 10.602 -21.875 0.082 1 91.12 108 PHE A N 1
ATOM 808 C CA . PHE A 1 108 ? 10.375 -22.844 1.147 1 91.12 108 PHE A CA 1
ATOM 809 C C . PHE A 1 108 ? 9.641 -24.062 0.621 1 91.12 108 PHE A C 1
ATOM 811 O O . PHE A 1 108 ? 9.992 -25.203 0.949 1 91.12 108 PHE A O 1
ATOM 818 N N . TRP A 1 109 ? 8.719 -23.828 -0.176 1 90.06 109 TRP A N 1
ATOM 819 C CA . TRP A 1 109 ? 7.934 -24.922 -0.756 1 90.06 109 TRP A CA 1
ATOM 820 C C . TRP A 1 109 ? 8.797 -25.781 -1.669 1 90.06 109 TRP A C 1
ATOM 822 O O . TRP A 1 109 ? 8.734 -27.016 -1.607 1 90.06 109 TRP A O 1
ATOM 832 N N . GLU A 1 110 ? 9.531 -25.203 -2.465 1 85.44 110 GLU A N 1
ATOM 833 C CA . GLU A 1 110 ? 10.43 -25.922 -3.357 1 85.44 110 GLU A CA 1
ATOM 834 C C . GLU A 1 110 ? 11.469 -26.719 -2.568 1 85.44 110 GLU A C 1
ATOM 836 O O . GLU A 1 110 ? 11.781 -27.859 -2.918 1 85.44 110 GLU A O 1
ATOM 841 N N . ALA A 1 111 ? 12 -26.031 -1.562 1 86.62 111 ALA A N 1
ATOM 842 C CA . ALA A 1 111 ? 12.984 -26.703 -0.717 1 86.62 111 ALA A CA 1
ATOM 843 C C . ALA A 1 111 ? 12.383 -27.938 -0.045 1 86.62 111 ALA A C 1
ATOM 845 O O . ALA A 1 111 ? 13.031 -28.984 0.051 1 86.62 111 ALA A O 1
ATOM 846 N N . TYR A 1 112 ? 11.227 -27.844 0.341 1 89.12 112 TYR A N 1
ATOM 847 C CA . TYR A 1 112 ? 10.516 -28.953 0.96 1 89.12 112 TYR A CA 1
ATOM 848 C C . TYR A 1 112 ? 10.367 -30.109 -0.017 1 89.12 112 TYR A C 1
ATOM 850 O O . TYR A 1 112 ? 10.602 -31.266 0.339 1 89.12 112 TYR A O 1
ATOM 858 N N . ASN A 1 113 ? 10 -29.891 -1.216 1 87.62 113 ASN A N 1
ATOM 859 C CA . ASN A 1 113 ? 9.828 -30.922 -2.238 1 87.62 113 ASN A CA 1
ATOM 860 C C . ASN A 1 113 ? 11.164 -31.562 -2.605 1 87.62 113 ASN A C 1
ATOM 862 O O . ASN A 1 113 ? 11.211 -32.75 -2.932 1 87.62 113 ASN A O 1
ATOM 866 N N . ARG A 1 114 ? 12.164 -30.797 -2.549 1 82.81 114 ARG A N 1
ATOM 867 C CA . ARG A 1 114 ? 13.484 -31.281 -2.939 1 82.81 114 ARG A CA 1
ATOM 868 C C . ARG A 1 114 ? 14.039 -32.25 -1.9 1 82.81 114 ARG A C 1
ATOM 870 O O . ARG A 1 114 ? 14.953 -33.031 -2.189 1 82.81 114 ARG A O 1
ATOM 877 N N . PHE A 1 115 ? 13.547 -32.188 -0.702 1 83.94 115 PHE A N 1
ATOM 878 C CA . PHE A 1 115 ? 13.938 -33.156 0.307 1 83.94 115 PHE A CA 1
ATOM 879 C C . PHE A 1 115 ? 13.484 -34.562 -0.091 1 83.94 115 PHE A C 1
ATOM 881 O O . PHE A 1 115 ? 14.172 -35.531 0.2 1 83.94 115 PHE A O 1
ATOM 888 N N . PHE A 1 116 ? 12.422 -34.625 -0.784 1 83.5 116 PHE A N 1
ATOM 889 C CA . PHE A 1 116 ? 11.859 -35.906 -1.147 1 83.5 116 PHE A CA 1
ATOM 890 C C . PHE A 1 116 ? 12.289 -36.312 -2.553 1 83.5 116 PHE A C 1
ATOM 892 O O . PHE A 1 116 ? 12.266 -37.5 -2.9 1 83.5 116 PHE A O 1
ATOM 899 N N . SER A 1 117 ? 12.523 -35.312 -3.352 1 78.88 117 SER A N 1
ATOM 900 C CA . SER A 1 117 ? 13.016 -35.562 -4.703 1 78.88 117 SER A CA 1
ATOM 901 C C . SER A 1 117 ? 14.266 -34.75 -4.996 1 78.88 117 SER A C 1
ATOM 903 O O . SER A 1 117 ? 14.195 -33.656 -5.609 1 78.88 117 SER A O 1
ATOM 905 N N . PRO A 1 118 ? 15.289 -35.281 -4.52 1 67.94 118 PRO A N 1
ATOM 906 C CA . PRO A 1 118 ? 16.531 -34.5 -4.703 1 67.94 118 PRO A CA 1
ATOM 907 C C . PRO A 1 118 ? 16.812 -34.219 -6.172 1 67.94 118 PRO A C 1
ATOM 909 O O . PRO A 1 118 ? 16.547 -35.031 -7.043 1 67.94 118 PRO A O 1
ATOM 912 N N . PRO A 1 119 ? 16.969 -32.844 -6.328 1 63.84 119 PRO A N 1
ATOM 913 C CA . PRO A 1 119 ? 17.25 -32.469 -7.719 1 63.84 119 PRO A CA 1
ATOM 914 C C . PRO A 1 119 ? 18.5 -33.156 -8.273 1 63.84 119 PRO A C 1
ATOM 916 O O . PRO A 1 119 ? 19.312 -33.656 -7.504 1 63.84 119 PRO A O 1
ATOM 919 N N . GLU A 1 120 ? 18.391 -33.344 -9.594 1 61.09 120 GLU A N 1
ATOM 920 C CA . GLU A 1 120 ? 19.578 -33.906 -10.242 1 61.09 120 GLU A CA 1
ATOM 921 C C . GLU A 1 120 ? 20.797 -33 -9.992 1 61.09 120 GLU A C 1
ATOM 923 O O . GLU A 1 120 ? 20.656 -31.812 -9.75 1 61.09 120 GLU A O 1
ATOM 928 N N . VAL A 1 121 ? 21.906 -33.562 -9.852 1 57.97 121 VAL A N 1
ATOM 929 C CA . VAL A 1 121 ? 23.188 -32.938 -9.562 1 57.97 121 VAL A CA 1
ATOM 930 C C . VAL A 1 121 ? 23.406 -31.734 -10.492 1 57.97 121 VAL A C 1
ATOM 932 O O . VAL A 1 121 ? 23.125 -31.797 -11.688 1 57.97 121 VAL A O 1
ATOM 935 N N . ALA A 1 122 ? 23.594 -30.625 -9.844 1 61.25 122 ALA A N 1
ATOM 936 C CA . ALA A 1 122 ? 23.891 -29.438 -10.633 1 61.25 122 ALA A CA 1
ATOM 937 C C . ALA A 1 122 ? 25.062 -29.688 -11.586 1 61.25 122 ALA A C 1
ATOM 939 O O . ALA A 1 122 ? 26.109 -30.156 -11.164 1 61.25 122 ALA A O 1
ATOM 940 N N . GLY A 1 123 ? 24.797 -29.625 -12.891 1 66.56 123 GLY A N 1
ATOM 941 C CA . GLY A 1 123 ? 25.891 -29.781 -13.844 1 66.56 123 GLY A CA 1
ATOM 942 C C . GLY A 1 123 ? 26.922 -28.672 -13.773 1 66.56 123 GLY A C 1
ATOM 943 O O . GLY A 1 123 ? 26.688 -27.656 -13.117 1 66.56 123 GLY A O 1
ATOM 944 N N . ARG A 1 124 ? 28.172 -28.906 -14.273 1 75.06 124 ARG A N 1
ATOM 945 C CA . ARG A 1 124 ? 29.266 -27.938 -14.32 1 75.06 124 ARG A CA 1
ATOM 946 C C . ARG A 1 124 ? 28.797 -26.625 -14.945 1 75.06 124 ARG A C 1
ATOM 948 O O . ARG A 1 124 ? 29.219 -25.547 -14.516 1 75.06 124 ARG A O 1
ATOM 955 N N . GLY A 1 125 ? 27.891 -26.703 -15.875 1 72.56 125 GLY A N 1
ATOM 956 C CA . GLY A 1 125 ? 27.359 -25.516 -16.516 1 72.56 125 GLY A CA 1
ATOM 957 C C . GLY A 1 125 ? 26.516 -24.656 -15.586 1 72.56 125 GLY A C 1
ATOM 958 O O . GLY A 1 125 ? 26.641 -23.438 -15.578 1 72.56 125 GLY A O 1
ATOM 959 N N . MET A 1 126 ? 25.781 -25.344 -14.812 1 73.44 126 MET A N 1
ATOM 960 C CA . MET A 1 126 ? 24.938 -24.641 -13.867 1 73.44 126 MET A CA 1
ATOM 961 C C . MET A 1 126 ? 25.766 -23.922 -12.805 1 73.44 126 MET A C 1
ATOM 963 O O . MET A 1 126 ? 25.469 -22.797 -12.414 1 73.44 126 MET A O 1
ATOM 967 N N . LEU A 1 127 ? 26.844 -24.562 -12.445 1 82.19 127 LEU A N 1
ATOM 968 C CA . LEU A 1 127 ? 27.734 -23.969 -11.445 1 82.19 127 LEU A CA 1
ATOM 969 C C . LEU A 1 127 ? 28.453 -22.75 -12.016 1 82.19 127 LEU A C 1
ATOM 971 O O . LEU A 1 127 ? 28.656 -21.766 -11.305 1 82.19 127 LEU A O 1
ATOM 975 N N . ALA A 1 128 ? 28.844 -22.812 -13.227 1 83 128 ALA A N 1
ATOM 976 C CA . ALA A 1 128 ? 29.5 -21.672 -13.867 1 83 128 ALA A CA 1
ATOM 977 C C . ALA A 1 128 ? 28.578 -20.469 -13.945 1 83 128 ALA A C 1
ATOM 979 O O . ALA A 1 128 ? 28.969 -19.344 -13.617 1 83 128 ALA A O 1
ATOM 980 N N . ILE A 1 129 ? 27.391 -20.734 -14.328 1 80.62 129 ILE A N 1
ATOM 981 C CA . ILE A 1 129 ? 26.422 -19.656 -14.461 1 80.62 129 ILE A CA 1
ATOM 982 C C . ILE A 1 129 ? 26.125 -19.062 -13.086 1 80.62 129 ILE A C 1
ATOM 984 O O . ILE A 1 129 ? 26.016 -17.844 -12.938 1 80.62 129 ILE A O 1
ATOM 988 N N . ALA A 1 130 ? 25.953 -19.922 -12.141 1 83.31 130 ALA A N 1
ATOM 989 C CA . ALA A 1 130 ? 25.688 -19.469 -10.773 1 83.31 130 ALA A CA 1
ATOM 990 C C . ALA A 1 130 ? 26.844 -18.609 -10.25 1 83.31 130 ALA A C 1
ATOM 992 O O . ALA A 1 130 ? 26.609 -17.625 -9.547 1 83.31 130 ALA A O 1
ATOM 993 N N . THR A 1 131 ? 28 -18.984 -10.594 1 89.88 131 THR A N 1
ATOM 994 C CA . THR A 1 131 ? 29.172 -18.25 -10.148 1 89.88 131 THR A CA 1
ATOM 995 C C . THR A 1 131 ? 29.219 -16.859 -10.773 1 89.88 131 THR A C 1
ATOM 997 O O . THR A 1 131 ? 29.469 -15.867 -10.086 1 89.88 131 THR A O 1
ATOM 1000 N N . VAL A 1 132 ? 28.984 -16.781 -12.047 1 89.38 132 VAL A N 1
ATOM 1001 C CA . VAL A 1 132 ? 28.953 -15.477 -12.719 1 89.38 132 VAL A CA 1
ATOM 1002 C C . VAL A 1 132 ? 27.828 -14.625 -12.133 1 89.38 132 VAL A C 1
ATOM 1004 O O . VAL A 1 132 ? 28.016 -13.43 -11.883 1 89.38 132 VAL A O 1
ATOM 1007 N N . GLY A 1 133 ? 26.688 -15.227 -11.992 1 87.75 133 GLY A N 1
ATOM 1008 C CA . GLY A 1 133 ? 25.578 -14.531 -11.367 1 87.75 133 GLY A CA 1
ATOM 1009 C C . GLY A 1 133 ? 25.906 -13.977 -10 1 87.75 133 GLY A C 1
ATOM 1010 O O . GLY A 1 133 ? 25.5 -12.867 -9.656 1 87.75 133 GLY A O 1
ATOM 1011 N N . LEU A 1 134 ? 26.641 -14.711 -9.25 1 91.75 134 LEU A N 1
ATOM 1012 C CA . LEU A 1 134 ? 27.047 -14.273 -7.926 1 91.75 134 LEU A CA 1
ATOM 1013 C C . LEU A 1 134 ? 27.922 -13.023 -8.016 1 91.75 134 LEU A C 1
ATOM 1015 O O . LEU A 1 134 ? 27.734 -12.07 -7.254 1 91.75 134 LEU A O 1
ATOM 1019 N N . PHE A 1 135 ? 28.812 -13.039 -8.93 1 94.69 135 PHE A N 1
ATOM 1020 C CA . PHE A 1 135 ? 29.688 -11.883 -9.094 1 94.69 135 PHE A CA 1
ATOM 1021 C C . PHE A 1 135 ? 28.891 -10.656 -9.516 1 94.69 135 PHE A C 1
ATOM 1023 O O . PHE A 1 135 ? 29.172 -9.547 -9.062 1 94.69 135 PHE A O 1
ATOM 1030 N N . VAL A 1 136 ? 27.969 -10.836 -10.43 1 93.25 136 VAL A N 1
ATOM 1031 C CA . VAL A 1 136 ? 27.109 -9.734 -10.867 1 93.25 136 VAL A CA 1
ATOM 1032 C C . VAL A 1 136 ? 26.328 -9.18 -9.68 1 93.25 136 VAL A C 1
ATOM 1034 O O . VAL A 1 136 ? 26.234 -7.965 -9.5 1 93.25 136 VAL A O 1
ATOM 1037 N N . ASN A 1 137 ? 25.844 -10.055 -8.867 1 92.5 137 ASN A N 1
ATOM 1038 C CA . ASN A 1 137 ? 25.078 -9.633 -7.699 1 92.5 137 ASN A CA 1
ATOM 1039 C C . ASN A 1 137 ? 25.953 -8.922 -6.676 1 92.5 137 ASN A C 1
ATOM 1041 O O . ASN A 1 137 ? 25.516 -7.961 -6.039 1 92.5 137 ASN A O 1
ATOM 1045 N N . ILE A 1 138 ? 27.125 -9.398 -6.547 1 95.12 138 ILE A N 1
ATOM 1046 C CA . ILE A 1 138 ? 28.078 -8.75 -5.648 1 95.12 138 ILE A CA 1
ATOM 1047 C C . ILE A 1 138 ? 28.359 -7.332 -6.145 1 95.12 138 ILE A C 1
ATOM 1049 O O . ILE A 1 138 ? 28.375 -6.383 -5.355 1 95.12 138 ILE A O 1
ATOM 1053 N N . ALA A 1 139 ? 28.594 -7.23 -7.395 1 96.06 139 ALA A N 1
ATOM 1054 C CA . ALA A 1 139 ? 28.812 -5.914 -7.988 1 96.06 139 ALA A CA 1
ATOM 1055 C C . ALA A 1 139 ? 27.609 -5 -7.777 1 96.06 139 ALA A C 1
ATOM 1057 O O . ALA A 1 139 ? 27.766 -3.836 -7.402 1 96.06 139 ALA A O 1
ATOM 1058 N N . ALA A 1 140 ? 26.469 -5.512 -8.023 1 95.06 140 ALA A N 1
ATOM 1059 C CA . ALA A 1 140 ? 25.25 -4.738 -7.84 1 95.06 140 ALA A CA 1
ATOM 1060 C C . ALA A 1 140 ? 25.062 -4.324 -6.383 1 95.06 140 ALA A C 1
ATOM 1062 O O . ALA A 1 140 ? 24.656 -3.197 -6.098 1 95.06 140 ALA A O 1
ATOM 1063 N N . ALA A 1 141 ? 25.375 -5.223 -5.527 1 93.94 141 ALA A N 1
ATOM 1064 C CA . ALA A 1 141 ? 25.281 -4.934 -4.098 1 93.94 141 ALA A CA 1
ATOM 1065 C C . ALA A 1 141 ? 26.234 -3.818 -3.701 1 93.94 141 ALA A C 1
ATOM 1067 O O . ALA A 1 141 ? 25.891 -2.93 -2.924 1 93.94 141 ALA A O 1
ATOM 1068 N N . TRP A 1 142 ? 27.375 -3.887 -4.254 1 95.06 142 TRP A N 1
ATOM 1069 C CA . TRP A 1 142 ? 28.375 -2.863 -3.977 1 95.06 142 TRP A CA 1
ATOM 1070 C C . TRP A 1 142 ? 27.906 -1.497 -4.465 1 95.06 142 TRP A C 1
ATOM 1072 O O . TRP A 1 142 ? 28.094 -0.49 -3.777 1 95.06 142 TRP A O 1
ATOM 1082 N N . VAL A 1 143 ? 27.328 -1.479 -5.559 1 95.38 143 VAL A N 1
ATOM 1083 C CA . VAL A 1 143 ? 26.875 -0.234 -6.164 1 95.38 143 VAL A CA 1
ATOM 1084 C C . VAL A 1 143 ? 25.703 0.334 -5.359 1 95.38 143 VAL A C 1
ATOM 1086 O O . VAL A 1 143 ? 25.688 1.524 -5.035 1 95.38 143 VAL A O 1
ATOM 1089 N N . ILE A 1 144 ? 24.766 -0.488 -5.02 1 93.38 144 ILE A N 1
ATOM 1090 C CA . ILE A 1 144 ? 23.562 -0.011 -4.352 1 93.38 144 ILE A CA 1
ATOM 1091 C C . ILE A 1 144 ? 23.906 0.497 -2.955 1 93.38 144 ILE A C 1
ATOM 1093 O O . ILE A 1 144 ? 23.266 1.409 -2.438 1 93.38 144 ILE A O 1
ATOM 1097 N N . MET A 1 145 ? 24.906 -0.005 -2.395 1 93.56 145 MET A N 1
ATOM 1098 C CA . MET A 1 145 ? 25.344 0.392 -1.058 1 93.56 145 MET A CA 1
ATOM 1099 C C . MET A 1 145 ? 25.906 1.811 -1.065 1 93.56 145 MET A C 1
ATOM 1101 O O . MET A 1 145 ? 26.078 2.416 -0.008 1 93.56 145 MET A O 1
ATOM 1105 N N . LYS A 1 146 ? 26.156 2.281 -2.207 1 92.38 146 LYS A N 1
ATOM 1106 C CA . LYS A 1 146 ? 26.594 3.672 -2.332 1 92.38 146 LYS A CA 1
ATOM 1107 C C . LYS A 1 146 ? 25.422 4.633 -2.104 1 92.38 146 LYS A C 1
ATOM 1109 O O . LYS A 1 146 ? 25.641 5.824 -1.874 1 92.38 146 LYS A O 1
ATOM 1114 N N . GLY A 1 147 ? 24.234 4.082 -2.215 1 91.31 147 GLY A N 1
ATOM 1115 C CA . GLY A 1 147 ? 23.062 4.855 -1.856 1 91.31 147 GLY A CA 1
ATOM 1116 C C . GLY A 1 147 ? 22.656 4.695 -0.401 1 91.31 147 GLY A C 1
ATOM 1117 O O . GLY A 1 147 ? 23.344 4.008 0.361 1 91.31 147 GLY A O 1
ATOM 1118 N N . ASP A 1 148 ? 21.641 5.367 0.015 1 89.81 148 ASP A N 1
ATOM 1119 C CA . ASP A 1 148 ? 21.188 5.34 1.402 1 89.81 148 ASP A CA 1
ATOM 1120 C C . ASP A 1 148 ? 20.266 4.152 1.653 1 89.81 148 ASP A C 1
ATOM 1122 O O . ASP A 1 148 ? 19.047 4.312 1.722 1 89.81 148 ASP A O 1
ATOM 1126 N N . THR A 1 149 ? 20.812 3.047 1.917 1 88.81 149 THR A N 1
ATOM 1127 C CA . THR A 1 149 ? 20.047 1.822 2.141 1 88.81 149 THR A CA 1
ATOM 1128 C C . THR A 1 149 ? 19.547 1.751 3.582 1 88.81 149 THR A C 1
ATOM 1130 O O . THR A 1 149 ? 18.672 0.943 3.902 1 88.81 149 THR A O 1
ATOM 1133 N N . SER A 1 150 ? 19.984 2.551 4.438 1 84.88 150 SER A N 1
ATOM 1134 C CA . SER A 1 150 ? 19.562 2.541 5.836 1 84.88 150 SER A CA 1
ATOM 1135 C C . SER A 1 150 ? 18.375 3.484 6.062 1 84.88 150 SER A C 1
ATOM 1137 O O . SER A 1 150 ? 17.422 3.131 6.742 1 84.88 150 SER A O 1
ATOM 1139 N N . GLY A 1 151 ? 18.469 4.594 5.41 1 85.44 151 GLY A N 1
ATOM 1140 C CA . GLY A 1 151 ? 17.469 5.629 5.684 1 85.44 151 GLY A CA 1
ATOM 1141 C C . GLY A 1 151 ? 16.312 5.602 4.719 1 85.44 151 GLY A C 1
ATOM 1142 O O . GLY A 1 151 ? 15.219 6.082 5.043 1 85.44 151 GLY A O 1
ATOM 1143 N N . ASN A 1 152 ? 16.578 5.082 3.566 1 91.62 152 ASN A N 1
ATOM 1144 C CA . ASN A 1 152 ? 15.547 5.074 2.547 1 91.62 152 ASN A CA 1
ATOM 1145 C C . ASN A 1 152 ? 14.969 3.676 2.344 1 91.62 152 ASN A C 1
ATOM 1147 O O . ASN A 1 152 ? 15.68 2.758 1.933 1 91.62 152 ASN A O 1
ATOM 1151 N N . LEU A 1 153 ? 13.711 3.598 2.572 1 92.75 153 LEU A N 1
ATOM 1152 C CA . LEU A 1 153 ? 13.047 2.297 2.561 1 92.75 153 LEU A CA 1
ATOM 1153 C C . LEU A 1 153 ? 13.031 1.708 1.155 1 92.75 153 LEU A C 1
ATOM 1155 O O . LEU A 1 153 ? 13.125 0.489 0.988 1 92.75 153 LEU A O 1
ATOM 1159 N N . ASN A 1 154 ? 12.852 2.555 0.174 1 92.94 154 ASN A N 1
ATOM 1160 C CA . ASN A 1 154 ? 12.883 2.096 -1.211 1 92.94 154 ASN A CA 1
ATOM 1161 C C . ASN A 1 154 ? 14.25 1.516 -1.575 1 92.94 154 ASN A C 1
ATOM 1163 O O . ASN A 1 154 ? 14.328 0.434 -2.16 1 92.94 154 ASN A O 1
ATOM 1167 N N . MET A 1 155 ? 15.289 2.133 -1.177 1 93.44 155 MET A N 1
ATOM 1168 C CA . MET A 1 155 ? 16.656 1.64 -1.388 1 93.44 155 MET A CA 1
ATOM 1169 C C . MET A 1 155 ? 16.891 0.34 -0.625 1 93.44 155 MET A C 1
ATOM 1171 O O . MET A 1 155 ? 17.469 -0.604 -1.163 1 93.44 155 MET A O 1
ATOM 1175 N N . ARG A 1 156 ? 16.453 0.316 0.527 1 93.75 156 ARG A N 1
ATOM 1176 C CA . ARG A 1 156 ? 16.625 -0.86 1.373 1 93.75 156 ARG A CA 1
ATOM 1177 C C . ARG A 1 156 ? 15.938 -2.078 0.77 1 93.75 156 ARG A C 1
ATOM 1179 O O . ARG A 1 156 ? 16.5 -3.178 0.766 1 93.75 156 ARG A O 1
ATOM 1186 N N . SER A 1 157 ? 14.719 -1.878 0.328 1 93.94 157 SER A N 1
ATOM 1187 C CA . SER A 1 157 ? 13.984 -2.988 -0.262 1 93.94 157 SER A CA 1
ATOM 1188 C C . SER A 1 157 ? 14.688 -3.529 -1.5 1 93.94 157 SER A C 1
ATOM 1190 O O . SER A 1 157 ? 14.766 -4.742 -1.695 1 93.94 157 SER A O 1
ATOM 1192 N N . ALA A 1 158 ? 15.203 -2.641 -2.287 1 92.88 158 ALA A N 1
ATOM 1193 C CA . ALA A 1 158 ? 15.969 -3.049 -3.465 1 92.88 158 ALA A CA 1
ATOM 1194 C C . ALA A 1 158 ? 17.234 -3.793 -3.064 1 92.88 158 ALA A C 1
ATOM 1196 O O . ALA A 1 158 ? 17.578 -4.824 -3.656 1 92.88 158 ALA A O 1
ATOM 1197 N N . PHE A 1 159 ? 17.922 -3.275 -2.117 1 93.75 159 PHE A N 1
ATOM 1198 C CA . PHE A 1 159 ? 19.156 -3.871 -1.597 1 93.75 159 PHE A CA 1
ATOM 1199 C C . PHE A 1 159 ? 18.891 -5.285 -1.091 1 93.75 159 PHE A C 1
ATOM 1201 O O . PHE A 1 159 ? 19.656 -6.203 -1.383 1 93.75 159 PHE A O 1
ATOM 1208 N N . LEU A 1 160 ? 17.844 -5.523 -0.424 1 91.31 160 LEU A N 1
ATOM 1209 C CA . LEU A 1 160 ? 17.531 -6.824 0.155 1 91.31 160 LEU A CA 1
ATOM 1210 C C . LEU A 1 160 ? 17.219 -7.844 -0.935 1 91.31 160 LEU A C 1
ATOM 1212 O O . LEU A 1 160 ? 17.516 -9.031 -0.788 1 91.31 160 LEU A O 1
ATOM 1216 N N . HIS A 1 161 ? 16.562 -7.348 -2.002 1 91.25 161 HIS A N 1
ATOM 1217 C CA . HIS A 1 161 ? 16.344 -8.234 -3.141 1 91.25 161 HIS A CA 1
ATOM 1218 C C . HIS A 1 161 ? 17.672 -8.734 -3.713 1 91.25 161 HIS A C 1
ATOM 1220 O O . HIS A 1 161 ? 17.828 -9.93 -3.961 1 91.25 161 HIS A O 1
ATOM 1226 N N . ILE A 1 162 ? 18.625 -7.836 -3.842 1 91.62 162 ILE A N 1
ATOM 1227 C CA . ILE A 1 162 ? 19.938 -8.188 -4.375 1 91.62 162 ILE A CA 1
ATOM 1228 C C . ILE A 1 162 ? 20.641 -9.164 -3.43 1 91.62 162 ILE A C 1
ATOM 1230 O O . ILE A 1 162 ? 21.219 -10.156 -3.871 1 91.62 162 ILE A O 1
ATOM 1234 N N . ILE A 1 163 ? 20.547 -8.922 -2.162 1 90.5 163 ILE A N 1
ATOM 1235 C CA . ILE A 1 163 ? 21.172 -9.773 -1.154 1 90.5 163 ILE A CA 1
ATOM 1236 C C . ILE A 1 163 ? 20.531 -11.156 -1.177 1 90.5 163 ILE A C 1
ATOM 1238 O O . ILE A 1 163 ? 21.219 -12.172 -1.067 1 90.5 163 ILE A O 1
ATOM 1242 N N . GLY A 1 164 ? 19.203 -11.125 -1.246 1 87.75 164 GLY A N 1
ATOM 1243 C CA . GLY A 1 164 ? 18.516 -12.406 -1.35 1 87.75 164 GLY A CA 1
ATOM 1244 C C . GLY A 1 164 ? 19 -13.258 -2.506 1 87.75 164 GLY A C 1
ATOM 1245 O O . GLY A 1 164 ? 19.281 -14.445 -2.334 1 87.75 164 GLY A O 1
ATOM 1246 N N . ASP A 1 165 ? 19.141 -12.641 -3.604 1 87.88 165 ASP A N 1
ATOM 1247 C CA . ASP A 1 165 ? 19.625 -13.352 -4.785 1 87.88 165 ASP A CA 1
ATOM 1248 C C . ASP A 1 165 ? 21.078 -13.789 -4.602 1 87.88 165 ASP A C 1
ATOM 1250 O O . ASP A 1 165 ? 21.453 -14.891 -5.008 1 87.88 165 ASP A O 1
ATOM 1254 N N . MET A 1 166 ? 21.891 -12.969 -4.062 1 89 166 MET A N 1
ATOM 1255 C CA . MET A 1 166 ? 23.281 -13.281 -3.791 1 89 166 MET A CA 1
ATOM 1256 C C . MET A 1 166 ? 23.406 -14.484 -2.867 1 89 166 MET A C 1
ATOM 1258 O O . MET A 1 166 ? 24.172 -15.406 -3.141 1 89 166 MET A O 1
ATOM 1262 N N . LEU A 1 167 ? 22.625 -14.508 -1.862 1 87.75 167 LEU A N 1
ATOM 1263 C CA . LEU A 1 167 ? 22.641 -15.617 -0.913 1 87.75 167 LEU A CA 1
ATOM 1264 C C . LEU A 1 167 ? 22.109 -16.891 -1.554 1 87.75 167 LEU A C 1
ATOM 1266 O O . LEU A 1 167 ? 22.609 -17.984 -1.297 1 87.75 167 LEU A O 1
ATOM 1270 N N . GLY A 1 168 ? 21.125 -16.688 -2.338 1 84.06 168 GLY A N 1
ATOM 1271 C CA . GLY A 1 168 ? 20.609 -17.828 -3.074 1 84.06 168 GLY A CA 1
ATOM 1272 C C . GLY A 1 168 ? 21.641 -18.469 -3.977 1 84.06 168 GLY A C 1
ATOM 1273 O O . GLY A 1 168 ? 21.797 -19.703 -3.959 1 84.06 168 GLY A O 1
ATOM 1274 N N . SER A 1 169 ? 22.328 -17.672 -4.75 1 86.38 169 SER A N 1
ATOM 1275 C CA . SER A 1 169 ? 23.359 -18.188 -5.637 1 86.38 169 SER A CA 1
ATOM 1276 C C . SER A 1 169 ? 24.516 -18.797 -4.844 1 86.38 169 SER A C 1
ATOM 1278 O O . SER A 1 169 ? 25.031 -19.844 -5.211 1 86.38 169 SER A O 1
ATOM 1280 N N . PHE A 1 170 ? 24.812 -18.141 -3.799 1 88.44 170 PHE A N 1
ATOM 1281 C CA . PHE A 1 170 ? 25.875 -18.656 -2.938 1 88.44 170 PHE A CA 1
ATOM 1282 C C . PHE A 1 170 ? 25.5 -20.016 -2.355 1 88.44 170 PHE A C 1
ATOM 1284 O O . PHE A 1 170 ? 26.281 -20.953 -2.391 1 88.44 170 PHE A O 1
ATOM 1291 N N . GLY A 1 171 ? 24.328 -20.094 -1.843 1 84.88 171 GLY A N 1
ATOM 1292 C CA . GLY A 1 171 ? 23.844 -21.359 -1.319 1 84.88 171 GLY A CA 1
ATOM 1293 C C . GLY A 1 171 ? 23.766 -22.453 -2.367 1 84.88 171 GLY A C 1
ATOM 1294 O O . GLY A 1 171 ? 24.125 -23.594 -2.098 1 84.88 171 GLY A O 1
ATOM 1295 N N . ALA A 1 172 ? 23.375 -22.078 -3.572 1 81.19 172 ALA A N 1
ATOM 1296 C CA . ALA A 1 172 ? 23.281 -23.047 -4.664 1 81.19 172 ALA A CA 1
ATOM 1297 C C . ALA A 1 172 ? 24.656 -23.578 -5.059 1 81.19 172 ALA A C 1
ATOM 1299 O O . ALA A 1 172 ? 24.812 -24.766 -5.344 1 81.19 172 ALA A O 1
ATOM 1300 N N . ILE A 1 173 ? 25.609 -22.688 -5.07 1 86.69 173 ILE A N 1
ATOM 1301 C CA . ILE A 1 173 ? 26.969 -23.062 -5.441 1 86.69 173 ILE A CA 1
ATOM 1302 C C . ILE A 1 173 ? 27.547 -24.016 -4.391 1 86.69 173 ILE A C 1
ATOM 1304 O O . ILE A 1 173 ? 28.078 -25.078 -4.734 1 86.69 173 ILE A O 1
ATOM 1308 N N . ILE A 1 174 ? 27.328 -23.688 -3.191 1 87.75 174 ILE A N 1
ATOM 1309 C CA . ILE A 1 174 ? 27.828 -24.516 -2.109 1 87.75 174 ILE A CA 1
ATOM 1310 C C . ILE A 1 174 ? 27.156 -25.891 -2.158 1 87.75 174 ILE A C 1
ATOM 1312 O O . ILE A 1 174 ? 27.812 -26.922 -2.068 1 87.75 174 ILE A O 1
ATOM 1316 N N . ALA A 1 175 ? 25.922 -25.859 -2.299 1 83.88 175 ALA A N 1
ATOM 1317 C CA . ALA A 1 175 ? 25.172 -27.109 -2.375 1 83.88 175 ALA A CA 1
ATOM 1318 C C . ALA A 1 175 ? 25.609 -27.938 -3.58 1 83.88 175 ALA A C 1
ATOM 1320 O O . ALA A 1 175 ? 25.766 -29.156 -3.479 1 83.88 175 ALA A O 1
ATOM 1321 N N . GLY A 1 176 ? 25.828 -27.266 -4.68 1 82.75 176 GLY A N 1
ATOM 1322 C CA . GLY A 1 176 ? 26.281 -27.953 -5.875 1 82.75 176 GLY A CA 1
ATOM 1323 C C . GLY A 1 176 ? 27.641 -28.609 -5.703 1 82.75 176 GLY A C 1
ATOM 1324 O O . GLY A 1 176 ? 27.844 -29.75 -6.133 1 82.75 176 GLY A O 1
ATOM 1325 N N . LEU A 1 177 ? 28.516 -27.906 -5.102 1 86.62 177 LEU A N 1
ATOM 1326 C CA . LEU A 1 177 ? 29.859 -28.438 -4.867 1 86.62 177 LEU A CA 1
ATOM 1327 C C . LEU A 1 177 ? 29.812 -29.625 -3.914 1 86.62 177 LEU A C 1
ATOM 1329 O O . LEU A 1 177 ? 30.5 -30.625 -4.129 1 86.62 177 LEU A O 1
ATOM 1333 N N . LEU A 1 178 ? 29.016 -29.5 -2.932 1 86.19 178 LEU A N 1
ATOM 1334 C CA . LEU A 1 178 ? 28.875 -30.594 -1.977 1 86.19 178 LEU A CA 1
ATOM 1335 C C . LEU A 1 178 ? 28.266 -31.812 -2.641 1 86.19 178 LEU A C 1
ATOM 1337 O O . LEU A 1 178 ? 28.641 -32.938 -2.328 1 86.19 178 LEU A O 1
ATOM 1341 N N . MET A 1 179 ? 27.406 -31.547 -3.52 1 82.38 179 MET A N 1
ATOM 1342 C CA . MET A 1 179 ? 26.797 -32.656 -4.254 1 82.38 179 MET A CA 1
ATOM 1343 C C . MET A 1 179 ? 27.781 -33.281 -5.207 1 82.38 179 MET A C 1
ATOM 1345 O O . MET A 1 179 ? 27.828 -34.531 -5.328 1 82.38 179 MET A O 1
ATOM 1349 N N . LEU A 1 180 ? 28.594 -32.5 -5.828 1 81.62 180 LEU A N 1
ATOM 1350 C CA . LEU A 1 180 ? 29.547 -33 -6.816 1 81.62 180 LEU A CA 1
ATOM 1351 C C . LEU A 1 180 ? 30.672 -33.781 -6.152 1 81.62 180 LEU A C 1
ATOM 1353 O O . LEU A 1 180 ? 31.078 -34.844 -6.648 1 81.62 180 LEU A O 1
ATOM 1357 N N . PHE A 1 181 ? 31.078 -33.281 -5.02 1 86.94 181 PHE A N 1
ATOM 1358 C CA . PHE A 1 181 ? 32.25 -33.875 -4.422 1 86.94 181 PHE A CA 1
ATOM 1359 C C . PHE A 1 181 ? 31.875 -34.906 -3.387 1 86.94 181 PHE A C 1
ATOM 1361 O O . PHE A 1 181 ? 32.594 -35.875 -3.172 1 86.94 181 PHE A O 1
ATOM 1368 N N . PHE A 1 182 ? 30.672 -34.781 -2.787 1 87.06 182 PHE A N 1
ATOM 1369 C CA . PHE A 1 182 ? 30.375 -35.625 -1.656 1 87.06 182 PHE A CA 1
ATOM 1370 C C . PHE A 1 182 ? 29.031 -36.344 -1.855 1 87.06 182 PHE A C 1
ATOM 1372 O O . PHE A 1 182 ? 28.625 -37.125 -1.012 1 87.06 182 PHE A O 1
ATOM 1379 N N . ASN A 1 183 ? 28.281 -36.125 -2.908 1 81.25 183 ASN A N 1
ATOM 1380 C CA . ASN A 1 183 ? 26.969 -36.688 -3.195 1 81.25 183 ASN A CA 1
ATOM 1381 C C . ASN A 1 183 ? 25.953 -36.344 -2.098 1 81.25 183 ASN A C 1
ATOM 1383 O O . ASN A 1 183 ? 25.141 -37.188 -1.729 1 81.25 183 ASN A O 1
ATOM 1387 N N . TRP A 1 184 ? 26.219 -35.25 -1.456 1 82.69 184 TRP A N 1
ATOM 1388 C CA . TRP A 1 184 ? 25.297 -34.781 -0.429 1 82.69 184 TRP A CA 1
ATOM 1389 C C . TRP A 1 184 ? 24.078 -34.094 -1.059 1 82.69 184 TRP A C 1
ATOM 1391 O O . TRP A 1 184 ? 24.031 -32.875 -1.146 1 82.69 184 TRP A O 1
ATOM 1401 N N . ASN A 1 185 ? 23.109 -34.844 -1.371 1 80 185 ASN A N 1
ATOM 1402 C CA . ASN A 1 185 ? 21.938 -34.344 -2.08 1 80 185 ASN A CA 1
ATOM 1403 C C . ASN A 1 185 ? 21.062 -33.5 -1.172 1 80 185 ASN A C 1
ATOM 1405 O O . ASN A 1 185 ? 20.266 -32.688 -1.652 1 80 185 ASN A O 1
ATOM 1409 N N . ILE A 1 186 ? 21.281 -33.688 0.117 1 82.31 186 ILE A N 1
ATOM 1410 C CA . ILE A 1 186 ? 20.422 -32.969 1.06 1 82.31 186 ILE A CA 1
ATOM 1411 C C . ILE A 1 186 ? 20.953 -31.562 1.276 1 82.31 186 ILE A C 1
ATOM 1413 O O . ILE A 1 186 ? 20.25 -30.703 1.843 1 82.31 186 ILE A O 1
ATOM 1417 N N . ALA A 1 187 ? 22.047 -31.312 0.738 1 82.38 187 ALA A N 1
ATOM 1418 C CA . ALA A 1 187 ? 22.672 -30.016 0.907 1 82.38 187 ALA A CA 1
ATOM 1419 C C . ALA A 1 187 ? 21.844 -28.922 0.217 1 82.38 187 ALA A C 1
ATOM 1421 O O . ALA A 1 187 ? 21.719 -27.812 0.735 1 82.38 187 ALA A O 1
ATOM 1422 N N . ASP A 1 188 ? 21.25 -29.234 -0.853 1 83.38 188 ASP A N 1
ATOM 1423 C CA . ASP A 1 188 ? 20.531 -28.25 -1.656 1 83.38 188 ASP A CA 1
ATOM 1424 C C . ASP A 1 188 ? 19.266 -27.781 -0.945 1 83.38 188 ASP A C 1
ATOM 1426 O O . ASP A 1 188 ? 19.078 -26.594 -0.732 1 83.38 188 ASP A O 1
ATOM 1430 N N . PRO A 1 189 ? 18.438 -28.703 -0.418 1 86.12 189 PRO A N 1
ATOM 1431 C CA . PRO A 1 189 ? 17.234 -28.234 0.281 1 86.12 189 PRO A CA 1
ATOM 1432 C C . PRO A 1 189 ? 17.547 -27.516 1.586 1 86.12 189 PRO A C 1
ATOM 1434 O O . PRO A 1 189 ? 16.828 -26.594 1.973 1 86.12 189 PRO A O 1
ATOM 1437 N N . ILE A 1 190 ? 18.547 -27.797 2.18 1 88.38 190 ILE A N 1
ATOM 1438 C CA . ILE A 1 190 ? 18.922 -27.141 3.42 1 88.38 190 ILE A CA 1
ATOM 1439 C C . ILE A 1 190 ? 19.391 -25.719 3.119 1 88.38 190 ILE A C 1
ATOM 1441 O O . ILE A 1 190 ? 18.938 -24.766 3.758 1 88.38 190 ILE A O 1
ATOM 1445 N N . ALA A 1 191 ? 20.297 -25.656 2.164 1 86.44 191 ALA A N 1
ATOM 1446 C CA . ALA A 1 191 ? 20.797 -24.328 1.772 1 86.44 191 ALA A CA 1
ATOM 1447 C C . ALA A 1 191 ? 19.656 -23.438 1.321 1 86.44 191 ALA A C 1
ATOM 1449 O O . ALA A 1 191 ? 19.594 -22.25 1.691 1 86.44 191 ALA A O 1
ATOM 1450 N N . SER A 1 192 ? 18.781 -23.938 0.597 1 87.75 192 SER A N 1
ATOM 1451 C CA . SER A 1 192 ? 17.641 -23.172 0.1 1 87.75 192 SER A CA 1
ATOM 1452 C C . SER A 1 192 ? 16.719 -22.734 1.24 1 87.75 192 SER A C 1
ATOM 1454 O O . SER A 1 192 ? 16.203 -21.625 1.237 1 87.75 192 SER A O 1
ATOM 1456 N N . ALA A 1 193 ? 16.562 -23.578 2.191 1 91.81 193 ALA A N 1
ATOM 1457 C CA . ALA A 1 193 ? 15.711 -23.266 3.332 1 91.81 193 ALA A CA 1
ATOM 1458 C C . ALA A 1 193 ? 16.312 -22.141 4.172 1 91.81 193 ALA A C 1
ATOM 1460 O O . ALA A 1 193 ? 15.586 -21.25 4.633 1 91.81 193 ALA A O 1
ATOM 1461 N N . VAL A 1 194 ? 17.547 -22.188 4.324 1 92.25 194 VAL A N 1
ATOM 1462 C CA . VAL A 1 194 ? 18.234 -21.156 5.098 1 92.25 194 VAL A CA 1
ATOM 1463 C C . VAL A 1 194 ? 18.109 -19.812 4.395 1 92.25 194 VAL A C 1
ATOM 1465 O O . VAL A 1 194 ? 17.766 -18.797 5.027 1 92.25 194 VAL A O 1
ATOM 1468 N N . VAL A 1 195 ? 18.344 -19.812 3.15 1 89.44 195 VAL A N 1
ATOM 1469 C CA . VAL A 1 195 ? 18.25 -18.578 2.367 1 89.44 195 VAL A CA 1
ATOM 1470 C C . VAL A 1 195 ? 16.812 -18.062 2.412 1 89.44 195 VAL A C 1
ATOM 1472 O O . VAL A 1 195 ? 16.594 -16.859 2.592 1 89.44 195 VAL A O 1
ATOM 1475 N N . ALA A 1 196 ? 15.922 -18.953 2.275 1 93 196 ALA A N 1
ATOM 1476 C CA . ALA A 1 196 ? 14.508 -18.578 2.305 1 93 196 ALA A CA 1
ATOM 1477 C C . ALA A 1 196 ? 14.141 -17.922 3.635 1 93 196 ALA A C 1
ATOM 1479 O O . ALA A 1 196 ? 13.406 -16.938 3.668 1 93 196 ALA A O 1
ATOM 1480 N N . ALA A 1 197 ? 14.68 -18.422 4.668 1 95.06 197 ALA A N 1
ATOM 1481 C CA . ALA A 1 197 ? 14.406 -17.875 5.996 1 95.06 197 ALA A CA 1
ATOM 1482 C C . ALA A 1 197 ? 14.961 -16.453 6.129 1 95.06 197 ALA A C 1
ATOM 1484 O O . ALA A 1 197 ? 14.297 -15.57 6.668 1 95.06 197 ALA A O 1
ATOM 1485 N N . LEU A 1 198 ? 16.125 -16.297 5.641 1 92.5 198 LEU A N 1
ATOM 1486 C CA . LEU A 1 198 ? 16.75 -14.977 5.703 1 92.5 198 LEU A CA 1
ATOM 1487 C C . LEU A 1 198 ? 15.977 -13.953 4.883 1 92.5 198 LEU A C 1
ATOM 1489 O O . LEU A 1 198 ? 15.742 -12.836 5.336 1 92.5 198 LEU A O 1
ATOM 1493 N N . VAL A 1 199 ? 15.562 -14.352 3.727 1 91.94 199 VAL A N 1
ATOM 1494 C CA . VAL A 1 199 ? 14.797 -13.484 2.844 1 91.94 199 VAL A CA 1
ATOM 1495 C C . VAL A 1 199 ? 13.438 -13.18 3.469 1 91.94 199 VAL A C 1
ATOM 1497 O O . VAL A 1 199 ? 12.93 -12.055 3.367 1 91.94 199 VAL A O 1
ATOM 1500 N N . LEU A 1 200 ? 12.898 -14.133 4.141 1 95.56 200 LEU A N 1
ATOM 1501 C CA . LEU A 1 200 ? 11.602 -13.961 4.797 1 95.56 200 LEU A CA 1
ATOM 1502 C C . LEU A 1 200 ? 11.68 -12.898 5.883 1 95.56 200 LEU A C 1
ATOM 1504 O O . LEU A 1 200 ? 10.82 -12.016 5.957 1 95.56 200 LEU A O 1
ATOM 1508 N N . VAL A 1 201 ? 12.672 -12.992 6.668 1 95.81 201 VAL A N 1
ATOM 1509 C CA . VAL A 1 201 ? 12.852 -12.047 7.762 1 95.81 201 VAL A CA 1
ATOM 1510 C C . VAL A 1 201 ? 13.062 -10.641 7.203 1 95.81 201 VAL A C 1
ATOM 1512 O O . VAL A 1 201 ? 12.461 -9.68 7.68 1 95.81 201 VAL A O 1
ATOM 1515 N N . SER A 1 202 ? 13.898 -10.578 6.172 1 93.62 202 SER A N 1
ATOM 1516 C CA . SER A 1 202 ? 14.188 -9.289 5.551 1 93.62 202 SER A CA 1
ATOM 1517 C C . SER A 1 202 ? 12.938 -8.703 4.898 1 93.62 202 SER A C 1
ATOM 1519 O O . SER A 1 202 ? 12.648 -7.516 5.055 1 93.62 202 SER A O 1
ATOM 1521 N N . GLY A 1 203 ? 12.258 -9.57 4.188 1 94.81 203 GLY A N 1
ATOM 1522 C CA . GLY A 1 203 ? 11.023 -9.133 3.562 1 94.81 203 GLY A CA 1
ATOM 1523 C C . GLY A 1 203 ? 9.977 -8.68 4.562 1 94.81 203 GLY A C 1
ATOM 1524 O O . GLY A 1 203 ? 9.266 -7.699 4.324 1 94.81 203 GLY A O 1
ATOM 1525 N N . TRP A 1 204 ? 9.914 -9.297 5.691 1 96.19 204 TRP A N 1
ATOM 1526 C CA . TRP A 1 204 ? 8.961 -8.945 6.738 1 96.19 204 TRP A CA 1
ATOM 1527 C C . TRP A 1 204 ? 9.273 -7.574 7.324 1 96.19 204 TRP A C 1
ATOM 1529 O O . TRP A 1 204 ? 8.375 -6.766 7.543 1 96.19 204 TRP A O 1
ATOM 1539 N N . ARG A 1 205 ? 10.492 -7.34 7.539 1 95.25 205 ARG A N 1
ATOM 1540 C CA . ARG A 1 205 ? 10.914 -6.07 8.117 1 95.25 205 ARG A CA 1
ATOM 1541 C C . ARG A 1 205 ? 10.578 -4.906 7.191 1 95.25 205 ARG A C 1
ATOM 1543 O O . ARG A 1 205 ? 10.039 -3.891 7.633 1 95.25 205 ARG A O 1
ATOM 1550 N N . VAL A 1 206 ? 10.867 -5.062 5.949 1 95 206 VAL A N 1
ATOM 1551 C CA . VAL A 1 206 ? 10.609 -4.012 4.973 1 95 206 VAL A CA 1
ATOM 1552 C C . VAL A 1 206 ? 9.102 -3.785 4.844 1 95 206 VAL A C 1
ATOM 1554 O O . VAL A 1 206 ? 8.641 -2.643 4.777 1 95 206 VAL A O 1
ATOM 1557 N N . THR A 1 207 ? 8.383 -4.859 4.785 1 96.62 207 THR A N 1
ATOM 1558 C CA . THR A 1 207 ? 6.934 -4.762 4.68 1 96.62 207 THR A CA 1
ATOM 1559 C C . THR A 1 207 ? 6.348 -4.059 5.898 1 96.62 207 THR A C 1
ATOM 1561 O O . THR A 1 207 ? 5.535 -3.141 5.762 1 96.62 207 THR A O 1
ATOM 1564 N N . LYS A 1 208 ? 6.809 -4.457 7.027 1 96.19 208 LYS A N 1
ATOM 1565 C CA . LYS A 1 208 ? 6.328 -3.869 8.273 1 96.19 208 LYS A CA 1
ATOM 1566 C C . LYS A 1 208 ? 6.617 -2.371 8.328 1 96.19 208 LYS A C 1
ATOM 1568 O O . LYS A 1 208 ? 5.742 -1.576 8.68 1 96.19 208 LYS A O 1
ATOM 1573 N N . ASP A 1 209 ? 7.781 -2.012 7.984 1 95.38 209 ASP A N 1
ATOM 1574 C CA . ASP A 1 209 ? 8.18 -0.606 8.016 1 95.38 209 ASP A CA 1
ATOM 1575 C C . ASP A 1 209 ? 7.383 0.209 6.996 1 95.38 209 ASP A C 1
ATOM 1577 O O . ASP A 1 209 ? 6.984 1.341 7.277 1 95.38 209 ASP A O 1
ATOM 1581 N N . SER A 1 210 ? 7.219 -0.341 5.816 1 96.19 210 SER A N 1
ATOM 1582 C CA . SER A 1 210 ? 6.457 0.363 4.789 1 96.19 210 SER A CA 1
ATOM 1583 C C . SER A 1 210 ? 5 0.529 5.199 1 96.19 210 SER A C 1
ATOM 1585 O O . SER A 1 210 ? 4.406 1.589 4.988 1 96.19 210 SER A O 1
ATOM 1587 N N . VAL A 1 211 ? 4.434 -0.495 5.812 1 95.62 211 VAL A N 1
ATOM 1588 C CA . VAL A 1 211 ? 3.062 -0.421 6.309 1 95.62 211 VAL A CA 1
ATOM 1589 C C . VAL A 1 211 ? 2.957 0.668 7.375 1 95.62 211 VAL A C 1
ATOM 1591 O O . VAL A 1 211 ? 2.004 1.45 7.379 1 95.62 211 VAL A O 1
ATOM 1594 N N . HIS A 1 212 ? 3.883 0.729 8.211 1 94.44 212 HIS A N 1
ATOM 1595 C CA . HIS A 1 212 ? 3.885 1.731 9.266 1 94.44 212 HIS A CA 1
ATOM 1596 C C . HIS A 1 212 ? 3.812 3.141 8.688 1 94.44 212 HIS A C 1
ATOM 1598 O O . HIS A 1 212 ? 3.01 3.961 9.141 1 94.44 212 HIS A O 1
ATOM 1604 N N . ILE A 1 213 ? 4.574 3.439 7.699 1 93.38 213 ILE A N 1
ATOM 1605 C CA . ILE A 1 213 ? 4.613 4.766 7.094 1 93.38 213 ILE A CA 1
ATOM 1606 C C . ILE A 1 213 ? 3.318 5.02 6.328 1 93.38 213 ILE A C 1
ATOM 1608 O O . ILE A 1 213 ? 2.744 6.109 6.414 1 93.38 213 ILE A O 1
ATOM 1612 N N . LEU A 1 214 ? 2.873 3.963 5.609 1 93.56 214 LEU A N 1
ATOM 1613 C CA . LEU A 1 214 ? 1.641 4.105 4.844 1 93.56 214 LEU A CA 1
ATOM 1614 C C . LEU A 1 214 ? 0.452 4.359 5.762 1 93.56 214 LEU A C 1
ATOM 1616 O O . LEU A 1 214 ? -0.513 5.02 5.371 1 93.56 214 LEU A O 1
ATOM 1620 N N . MET A 1 215 ? 0.591 3.914 6.977 1 92.88 215 MET A N 1
ATOM 1621 C CA . MET A 1 215 ? -0.454 4.105 7.977 1 92.88 215 MET A CA 1
ATOM 1622 C C . MET A 1 215 ? -0.301 5.457 8.672 1 92.88 215 MET A C 1
ATOM 1624 O O . MET A 1 215 ? -0.985 5.734 9.656 1 92.88 215 MET A O 1
ATOM 1628 N N . GLU A 1 216 ? 0.537 6.23 8.148 1 91.56 216 GLU A N 1
ATOM 1629 C CA . GLU A 1 216 ? 0.837 7.523 8.75 1 91.56 216 GLU A CA 1
ATOM 1630 C C . GLU A 1 216 ? 1.32 7.367 10.188 1 91.56 216 GLU A C 1
ATOM 1632 O O . GLU A 1 216 ? 0.859 8.078 11.086 1 91.56 216 GLU A O 1
ATOM 1637 N N . GLY A 1 217 ? 2.213 6.441 10.359 1 91.81 217 GLY A N 1
ATOM 1638 C CA . GLY A 1 217 ? 2.781 6.184 11.672 1 91.81 217 GLY A CA 1
ATOM 1639 C C . GLY A 1 217 ? 3.842 7.195 12.07 1 91.81 217 GLY A C 1
ATOM 1640 O O . GLY A 1 217 ? 4.484 7.801 11.203 1 91.81 217 GLY A O 1
ATOM 1641 N N . LYS A 1 218 ? 4.023 7.297 13.297 1 91.56 218 LYS A N 1
ATOM 1642 C CA . LYS A 1 218 ? 5.027 8.195 13.852 1 91.56 218 LYS A CA 1
ATOM 1643 C C . LYS A 1 218 ? 6.441 7.711 13.539 1 91.56 218 LYS A C 1
ATOM 1645 O O . LYS A 1 218 ? 6.738 6.523 13.672 1 91.56 218 LYS A O 1
ATOM 1650 N N . PRO A 1 219 ? 7.289 8.648 13.125 1 89.5 219 PRO A N 1
ATOM 1651 C CA . PRO A 1 219 ? 8.68 8.234 12.945 1 89.5 219 PRO A CA 1
ATOM 1652 C C . PRO A 1 219 ? 9.297 7.652 14.211 1 89.5 219 PRO A C 1
ATOM 1654 O O . PRO A 1 219 ? 9 8.117 15.312 1 89.5 219 PRO A O 1
ATOM 1657 N N . LYS A 1 220 ? 10.164 6.723 14.016 1 84.88 220 LYS A N 1
ATOM 1658 C CA . LYS A 1 220 ? 10.734 5.977 15.133 1 84.88 220 LYS A CA 1
ATOM 1659 C C . LYS A 1 220 ? 11.625 6.867 15.992 1 84.88 220 LYS A C 1
ATOM 1661 O O . LYS A 1 220 ? 11.742 6.648 17.203 1 84.88 220 LYS A O 1
ATOM 1666 N N . ASP A 1 221 ? 12.117 7.832 15.438 1 84.88 221 ASP A N 1
ATOM 1667 C CA . ASP A 1 221 ? 13.125 8.641 16.125 1 84.88 221 ASP A CA 1
ATOM 1668 C C . ASP A 1 221 ? 12.469 9.781 16.906 1 84.88 221 ASP A C 1
ATOM 1670 O O . ASP A 1 221 ? 13.156 10.539 17.594 1 84.88 221 ASP A O 1
ATOM 1674 N N . ILE A 1 222 ? 11.219 9.914 16.781 1 88.56 222 ILE A N 1
ATOM 1675 C CA . ILE A 1 222 ? 10.547 11.008 17.469 1 88.56 222 ILE A CA 1
ATOM 1676 C C . ILE A 1 222 ? 9.734 10.461 18.656 1 88.56 222 ILE A C 1
ATOM 1678 O O . ILE A 1 222 ? 8.945 9.531 18.484 1 88.56 222 ILE A O 1
ATOM 1682 N N . ASP A 1 223 ? 9.977 10.984 19.797 1 89.31 223 ASP A N 1
ATOM 1683 C CA . ASP A 1 223 ? 9.188 10.672 20.984 1 89.31 223 ASP A CA 1
ATOM 1684 C C . ASP A 1 223 ? 8.055 11.68 21.188 1 89.31 223 ASP A C 1
ATOM 1686 O O . ASP A 1 223 ? 8.297 12.82 21.578 1 89.31 223 ASP A O 1
ATOM 1690 N N . ALA A 1 224 ? 6.859 11.25 21 1 89.5 224 ALA A N 1
ATOM 1691 C CA . ALA A 1 224 ? 5.6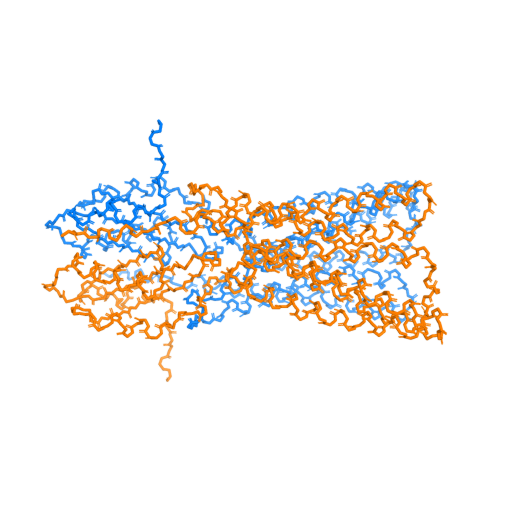99 12.141 21.031 1 89.5 224 ALA A CA 1
ATOM 1692 C C . ALA A 1 224 ? 5.547 12.789 22.391 1 89.5 224 ALA A C 1
ATOM 1694 O O . ALA A 1 224 ? 5.215 13.977 22.484 1 89.5 224 ALA A O 1
ATOM 1695 N N . GLU A 1 225 ? 5.77 12.07 23.438 1 90.94 225 GLU A N 1
ATOM 1696 C CA . GLU A 1 225 ? 5.621 12.594 24.781 1 90.94 225 GLU A CA 1
ATOM 1697 C C . GLU A 1 225 ? 6.688 13.641 25.094 1 90.94 225 GLU A C 1
ATOM 1699 O O . GLU A 1 225 ? 6.391 14.688 25.672 1 90.94 225 GLU A O 1
ATOM 1704 N N . ALA A 1 226 ? 7.863 13.336 24.766 1 91.44 226 ALA A N 1
ATOM 1705 C CA . ALA A 1 226 ? 8.953 14.289 24.953 1 91.44 226 ALA A CA 1
ATOM 1706 C C . ALA A 1 226 ? 8.695 15.57 24.156 1 91.44 226 ALA A C 1
ATOM 1708 O O . ALA A 1 226 ? 8.969 16.672 24.641 1 91.44 226 ALA A O 1
ATOM 1709 N N . LEU A 1 227 ? 8.227 15.391 22.984 1 92 227 LEU A N 1
ATOM 1710 C CA . LEU A 1 227 ? 7.926 16.531 22.125 1 92 227 LEU A CA 1
ATOM 1711 C C . LEU A 1 227 ? 6.828 17.406 22.734 1 92 227 LEU A C 1
ATOM 1713 O O . LEU A 1 227 ? 6.934 18.625 22.75 1 92 227 LEU A O 1
ATOM 1717 N N . LYS A 1 228 ? 5.766 16.781 23.203 1 93.12 228 LYS A N 1
ATOM 1718 C CA . LYS A 1 228 ? 4.66 17.484 23.844 1 93.12 228 LYS A CA 1
ATOM 1719 C C . LYS A 1 228 ? 5.141 18.266 25.062 1 93.12 228 LYS A C 1
ATOM 1721 O O . LYS A 1 228 ? 4.773 19.438 25.25 1 93.12 228 LYS A O 1
ATOM 1726 N N . ASN A 1 229 ? 5.949 17.656 25.828 1 94.38 229 ASN A N 1
ATOM 1727 C CA . ASN A 1 229 ? 6.504 18.312 27.016 1 94.38 229 ASN A CA 1
ATOM 1728 C C . ASN A 1 229 ? 7.383 19.5 26.641 1 94.38 229 ASN A C 1
ATOM 1730 O O . ASN A 1 229 ? 7.387 20.516 27.328 1 94.38 229 ASN A O 1
ATOM 1734 N N . GLY A 1 230 ? 8.148 19.297 25.625 1 94 230 GLY A N 1
ATOM 1735 C CA . GLY A 1 230 ? 8.953 20.391 25.125 1 94 230 GLY A CA 1
ATOM 1736 C C . GLY A 1 230 ? 8.125 21.578 24.672 1 94 230 GLY A C 1
ATOM 1737 O O . GLY A 1 230 ? 8.492 22.734 24.938 1 94 230 GLY A O 1
ATOM 1738 N N . LEU A 1 231 ? 7.027 21.328 24.031 1 94.56 231 LEU A N 1
ATOM 1739 C CA . LEU A 1 231 ? 6.121 22.391 23.594 1 94.56 231 LEU A CA 1
ATOM 1740 C C . LEU A 1 231 ? 5.5 23.094 24.797 1 94.56 231 LEU A C 1
ATOM 1742 O O . LEU A 1 231 ? 5.367 24.328 24.781 1 94.56 231 LEU A O 1
ATOM 1746 N N . LEU A 1 232 ? 5.156 22.359 25.797 1 94.81 232 LEU A N 1
ATOM 1747 C CA . LEU A 1 232 ? 4.527 22.906 27 1 94.81 232 LEU A CA 1
ATOM 1748 C C . LEU A 1 232 ? 5.512 23.781 27.781 1 94.81 232 LEU A C 1
ATOM 1750 O O . LEU A 1 232 ? 5.102 24.609 28.594 1 94.81 232 LEU A O 1
ATOM 1754 N N . SER A 1 233 ? 6.777 23.609 27.531 1 94.38 233 SER A N 1
ATOM 1755 C CA . SER A 1 233 ? 7.809 24.375 28.234 1 94.38 233 SER A CA 1
ATOM 1756 C C . SER A 1 233 ? 7.988 25.75 27.625 1 94.38 233 SER A C 1
ATOM 1758 O O . SER A 1 233 ? 8.609 26.625 28.234 1 94.38 233 SER A O 1
ATOM 1760 N N . ILE A 1 234 ? 7.48 25.969 26.438 1 94 234 ILE A N 1
ATOM 1761 C CA . ILE A 1 234 ? 7.551 27.281 25.812 1 94 234 ILE A CA 1
ATOM 1762 C C . ILE A 1 234 ? 6.637 28.25 26.547 1 94 234 ILE A C 1
ATOM 1764 O O . ILE A 1 234 ? 5.473 27.953 26.812 1 94 234 ILE A O 1
ATOM 1768 N N . PRO A 1 235 ? 7.082 29.422 26.797 1 93.31 235 PRO A N 1
ATOM 1769 C CA . PRO A 1 235 ? 6.262 30.391 27.531 1 93.31 235 PRO A CA 1
ATOM 1770 C C . PRO A 1 235 ? 4.949 30.703 26.812 1 93.31 235 PRO A C 1
ATOM 1772 O O . PRO A 1 235 ? 4.922 30.812 25.578 1 93.31 235 PRO A O 1
ATOM 1775 N N . SER A 1 236 ? 3.795 30.766 27.531 1 92.38 236 SER A N 1
ATOM 1776 C CA . SER A 1 236 ? 2.479 31.188 27.062 1 92.38 236 SER A CA 1
ATOM 1777 C C . SER A 1 236 ? 1.709 30.031 26.453 1 92.38 236 SER A C 1
ATOM 1779 O O . SER A 1 236 ? 0.565 30.188 26.031 1 92.38 236 SER A O 1
ATOM 1781 N N . VAL A 1 237 ? 2.428 28.859 26.344 1 94.5 237 VAL A N 1
ATOM 1782 C CA . VAL A 1 237 ? 1.725 27.656 25.906 1 94.5 237 VAL A CA 1
ATOM 1783 C C . VAL A 1 237 ? 1.068 26.969 27.109 1 94.5 237 VAL A C 1
ATOM 1785 O O . VAL A 1 237 ? 1.748 26.609 28.062 1 94.5 237 VAL A O 1
ATOM 1788 N N . ARG A 1 238 ? -0.17 26.719 27.031 1 92.81 238 ARG A N 1
ATOM 1789 C CA . ARG A 1 238 ? -0.907 26.172 28.156 1 92.81 238 ARG A CA 1
ATOM 1790 C C . ARG A 1 238 ? -1.245 24.703 27.938 1 92.81 238 ARG A C 1
ATOM 1792 O O . ARG A 1 238 ? -1.227 23.906 28.875 1 92.81 238 ARG A O 1
ATOM 1799 N N . GLU A 1 239 ? -1.658 24.484 26.703 1 93.88 239 GLU A N 1
ATOM 1800 C CA . GLU A 1 239 ? -2.084 23.125 26.375 1 93.88 239 GLU A CA 1
ATOM 1801 C C . GLU A 1 239 ? -1.715 22.766 24.938 1 93.88 239 GLU A C 1
ATOM 1803 O O . GLU A 1 239 ? -1.666 23.625 24.062 1 93.88 239 GLU A O 1
ATOM 1808 N N . VAL A 1 240 ? -1.387 21.516 24.766 1 93.75 240 VAL A N 1
ATOM 1809 C CA . VAL A 1 240 ? -1.165 20.938 23.438 1 93.75 240 VAL A CA 1
ATOM 1810 C C . VAL A 1 240 ? -2.119 19.766 23.219 1 93.75 240 VAL A C 1
ATOM 1812 O O . VAL A 1 240 ? -2.178 18.844 24.031 1 93.75 240 VAL A O 1
ATOM 1815 N N . HIS A 1 241 ? -2.955 19.828 22.203 1 90.19 241 HIS A N 1
ATOM 1816 C CA . HIS A 1 241 ? -3.852 18.719 21.891 1 90.19 241 HIS A CA 1
ATOM 1817 C C . HIS A 1 241 ? -3.932 18.484 20.391 1 90.19 241 HIS A C 1
ATOM 1819 O O . HIS A 1 241 ? -3.393 19.25 19.609 1 90.19 241 HIS A O 1
ATOM 1825 N N . ASP A 1 242 ? -4.438 17.297 20.062 1 89.75 242 ASP A N 1
ATOM 1826 C CA . ASP A 1 242 ? -4.574 16.875 18.672 1 89.75 242 ASP A CA 1
ATOM 1827 C C . ASP A 1 242 ? -3.219 16.859 17.969 1 89.75 242 ASP A C 1
ATOM 1829 O O . ASP A 1 242 ? -3.068 17.438 16.891 1 89.75 242 ASP A O 1
ATOM 1833 N N . LEU A 1 243 ? -2.264 16.375 18.688 1 90.62 243 LEU A N 1
ATOM 1834 C CA . LEU A 1 243 ? -0.914 16.25 18.156 1 90.62 243 LEU A CA 1
ATOM 1835 C C . LEU A 1 243 ? -0.813 15.055 17.219 1 90.62 243 LEU A C 1
ATOM 1837 O O . LEU A 1 243 ? -0.999 13.906 17.641 1 90.62 243 LEU A O 1
ATOM 1841 N N . HIS A 1 244 ? -0.575 15.297 16 1 90.5 244 HIS A N 1
ATOM 1842 C CA . HIS A 1 244 ? -0.383 14.266 14.984 1 90.5 244 HIS A CA 1
ATOM 1843 C C . HIS A 1 244 ? 1.01 14.359 14.367 1 90.5 244 HIS A C 1
ATOM 1845 O O . HIS A 1 244 ? 1.401 15.406 13.852 1 90.5 244 HIS A O 1
ATOM 1851 N N . ILE A 1 245 ? 1.727 13.297 14.477 1 90.94 245 ILE A N 1
ATOM 1852 C CA . ILE A 1 245 ? 3.051 13.172 13.883 1 90.94 245 ILE A CA 1
ATOM 1853 C C . ILE A 1 245 ? 3.08 11.969 12.945 1 90.94 245 ILE A C 1
ATOM 1855 O O . ILE A 1 245 ? 2.684 10.867 13.328 1 90.94 245 ILE A O 1
ATOM 1859 N N . TRP A 1 246 ? 3.523 12.156 11.703 1 89.69 246 TRP A N 1
ATOM 1860 C CA . TRP A 1 246 ? 3.582 11.031 10.773 1 89.69 246 TRP A CA 1
ATOM 1861 C C . TRP A 1 246 ? 4.66 11.25 9.719 1 89.69 246 TRP A C 1
ATOM 1863 O O . TRP A 1 246 ? 5.227 12.344 9.617 1 89.69 246 TRP A O 1
ATOM 1873 N N . SER A 1 247 ? 4.973 10.234 9.016 1 89.5 247 SER A N 1
ATOM 1874 C CA . SER A 1 247 ? 5.957 10.305 7.938 1 89.5 247 SER A CA 1
ATOM 1875 C C . SER A 1 247 ? 5.289 10.234 6.57 1 89.5 247 SER A C 1
ATOM 1877 O O . SER A 1 247 ? 4.523 9.305 6.301 1 89.5 247 SER A O 1
ATOM 1879 N N . ILE A 1 248 ? 5.547 11.219 5.742 1 87.19 248 ILE A N 1
ATOM 1880 C CA . ILE A 1 248 ? 5.09 11.164 4.359 1 87.19 248 ILE A CA 1
ATOM 1881 C C . ILE A 1 248 ? 5.945 10.164 3.576 1 87.19 248 ILE A C 1
ATOM 1883 O O . ILE A 1 248 ? 5.414 9.305 2.871 1 87.19 248 ILE A O 1
ATOM 1887 N N . SER A 1 249 ? 7.211 10.266 3.717 1 87.44 249 SER A N 1
ATOM 1888 C CA . SER A 1 249 ? 8.211 9.336 3.205 1 87.44 249 SER A CA 1
ATOM 1889 C C . SER A 1 249 ? 9.297 9.062 4.242 1 87.44 249 SER A C 1
ATOM 1891 O O . SER A 1 249 ? 9.211 9.547 5.371 1 87.44 249 SER A O 1
ATOM 1893 N N . SER A 1 250 ? 10.266 8.312 3.879 1 83.88 250 SER A N 1
ATOM 1894 C CA . SER A 1 250 ? 11.297 7.906 4.828 1 83.88 250 SER A CA 1
ATOM 1895 C C . SER A 1 250 ? 11.992 9.117 5.445 1 83.88 250 SER A C 1
ATOM 1897 O O . SER A 1 250 ? 12.375 9.086 6.617 1 83.88 250 SER A O 1
ATOM 1899 N N . ASP A 1 251 ? 12.062 10.148 4.727 1 79.56 251 ASP A N 1
ATOM 1900 C CA . ASP A 1 251 ? 12.875 11.258 5.188 1 79.56 251 ASP A CA 1
ATOM 1901 C C . ASP A 1 251 ? 12.055 12.547 5.285 1 79.56 251 ASP A C 1
ATOM 1903 O O . ASP A 1 251 ? 12.602 13.648 5.207 1 79.56 251 ASP A O 1
ATOM 1907 N N . MET A 1 252 ? 10.758 12.375 5.43 1 86.12 252 MET A N 1
ATOM 1908 C CA . MET A 1 252 ? 9.922 13.562 5.449 1 86.12 252 MET A CA 1
ATOM 1909 C C . MET A 1 252 ? 8.867 13.469 6.555 1 86.12 252 MET A C 1
ATOM 1911 O O . MET A 1 252 ? 7.695 13.227 6.281 1 86.12 252 MET A O 1
ATOM 1915 N N . PRO A 1 253 ? 9.344 13.727 7.773 1 89.44 253 PRO A N 1
ATOM 1916 C CA . PRO A 1 253 ? 8.359 13.781 8.852 1 89.44 253 PRO A CA 1
ATOM 1917 C C . PRO A 1 253 ? 7.449 15 8.758 1 89.44 253 PRO A C 1
ATOM 1919 O O . PRO A 1 253 ? 7.879 16.062 8.289 1 89.44 253 PRO A O 1
ATOM 1922 N N . SER A 1 254 ? 6.238 14.828 9.133 1 90.06 254 SER A N 1
ATOM 1923 C CA . SER A 1 254 ? 5.238 15.891 9.18 1 90.06 254 SER A CA 1
ATOM 1924 C C . SER A 1 254 ? 4.531 15.93 10.531 1 90.06 254 SER A C 1
ATOM 1926 O O . SER A 1 254 ? 4.477 14.922 11.234 1 90.06 254 SER A O 1
ATOM 1928 N N . LEU A 1 255 ? 4.055 17.172 10.898 1 91.5 255 LEU A N 1
ATOM 1929 C CA . LEU A 1 255 ? 3.455 17.328 12.219 1 91.5 255 LEU A CA 1
ATOM 1930 C C . LEU A 1 255 ? 2.348 18.375 12.195 1 91.5 255 LEU A C 1
ATOM 1932 O O . LEU A 1 255 ? 2.49 19.422 11.547 1 91.5 255 LEU A O 1
ATOM 1936 N N . SER A 1 256 ? 1.271 18.094 12.805 1 91.38 256 SER A N 1
ATOM 1937 C CA . SER A 1 256 ? 0.199 19.047 13.062 1 91.38 256 SER A CA 1
ATOM 1938 C C . SER A 1 256 ? -0.268 18.969 14.508 1 91.38 256 SER A C 1
ATOM 1940 O O . SER A 1 256 ? -0.33 17.891 15.102 1 91.38 256 SER A O 1
ATOM 1942 N N . CYS A 1 257 ? -0.539 20.141 15.07 1 92.62 257 CYS A N 1
ATOM 1943 C CA . CYS A 1 257 ? -1.034 20.141 16.438 1 92.62 257 CYS A CA 1
ATOM 1944 C C . CYS A 1 257 ? -1.821 21.406 16.734 1 92.62 257 CYS A C 1
ATOM 1946 O O . CYS A 1 257 ? -1.795 22.359 15.953 1 92.62 257 CYS A O 1
ATOM 1948 N N . HIS A 1 258 ? -2.592 21.359 17.766 1 93.19 258 HIS A N 1
ATOM 1949 C CA . HIS A 1 258 ? -3.268 22.516 18.328 1 93.19 258 HIS A CA 1
ATOM 1950 C C . HIS A 1 258 ? -2.6 22.953 19.641 1 93.19 258 HIS A C 1
ATOM 1952 O O . HIS A 1 258 ? -2.252 22.125 20.469 1 93.19 258 HIS A O 1
ATOM 1958 N N . ILE A 1 259 ? -2.447 24.234 19.75 1 94.38 259 ILE A N 1
ATOM 1959 C CA . ILE A 1 259 ? -1.864 24.797 20.969 1 94.38 259 ILE A CA 1
ATOM 1960 C C . ILE A 1 259 ? -2.809 25.844 21.547 1 94.38 259 ILE A C 1
ATOM 1962 O O . ILE A 1 259 ? -3.32 26.703 20.828 1 94.38 259 ILE A O 1
ATOM 1966 N N . VAL A 1 260 ? -3.061 25.75 22.781 1 94.12 260 VAL A N 1
ATOM 1967 C CA . VAL A 1 260 ? -3.793 26.781 23.516 1 94.12 260 VAL A CA 1
ATOM 1968 C C . VAL A 1 260 ? -2.811 27.766 24.141 1 94.12 260 VAL A C 1
ATOM 1970 O O . VAL A 1 260 ? -1.917 27.375 24.891 1 94.12 260 VAL A O 1
ATOM 1973 N N . ALA A 1 261 ? -2.979 29 23.781 1 92.31 261 ALA A N 1
ATOM 1974 C CA . ALA A 1 261 ? -2.074 30.031 24.266 1 92.31 261 ALA A CA 1
ATOM 1975 C C . ALA A 1 261 ? -2.783 30.969 25.25 1 92.31 261 ALA A C 1
ATOM 1977 O O . ALA A 1 261 ? -4.012 31.062 25.25 1 92.31 261 ALA A O 1
ATOM 1978 N N . ASP A 1 262 ? -1.964 31.734 26 1 90 262 ASP A N 1
ATOM 1979 C CA . ASP A 1 262 ? -2.477 32.75 26.906 1 90 262 ASP A CA 1
ATOM 1980 C C . ASP A 1 262 ? -3.178 33.875 26.125 1 90 262 ASP A C 1
ATOM 1982 O O . ASP A 1 262 ? -2.74 34.25 25.047 1 90 262 ASP A O 1
ATOM 1986 N N . GLU A 1 263 ? -4.254 34.375 26.609 1 81.31 263 GLU A N 1
ATOM 1987 C CA . GLU A 1 263 ? -5.102 35.344 25.938 1 81.31 263 GLU A CA 1
ATOM 1988 C C . GLU A 1 263 ? -4.289 36.562 25.5 1 81.31 263 GLU A C 1
ATOM 1990 O O . GLU A 1 263 ? -4.52 37.125 24.422 1 81.31 263 GLU A O 1
ATOM 1995 N N . ASN A 1 264 ? -3.391 37.031 26.328 1 79.44 264 ASN A N 1
ATOM 1996 C CA . ASN A 1 264 ? -2.709 38.312 26.031 1 79.44 264 ASN A CA 1
ATOM 1997 C C . ASN A 1 264 ? -1.307 38.062 25.469 1 79.44 264 ASN A C 1
ATOM 1999 O O . ASN A 1 264 ? -0.484 38.969 25.438 1 79.44 264 ASN A O 1
ATOM 2003 N N . SER A 1 265 ? -1.246 36.938 24.75 1 85 265 SER A N 1
ATOM 2004 C CA . SER A 1 265 ? 0.092 36.625 24.25 1 85 265 SER A CA 1
ATOM 2005 C C . SER A 1 265 ? 0.204 36.938 22.766 1 85 265 SER A C 1
ATOM 2007 O O . SER A 1 265 ? -0.807 37 22.062 1 85 265 SER A O 1
ATOM 2009 N N . ASP A 1 266 ? 1.43 37.219 22.359 1 88.12 266 ASP A N 1
ATOM 2010 C CA . ASP A 1 266 ? 1.725 37.406 20.953 1 88.12 266 ASP A CA 1
ATOM 2011 C C . ASP A 1 266 ? 1.757 36.062 20.219 1 88.12 266 ASP A C 1
ATOM 2013 O O . ASP A 1 266 ? 2.764 35.344 20.266 1 88.12 266 ASP A O 1
ATOM 2017 N N . ARG A 1 267 ? 0.779 35.781 19.5 1 89.5 267 ARG A N 1
ATOM 2018 C CA . ARG A 1 267 ? 0.609 34.469 18.875 1 89.5 267 ARG A CA 1
ATOM 2019 C C . ARG A 1 267 ? 1.647 34.219 17.781 1 89.5 267 ARG A C 1
ATOM 2021 O O . ARG A 1 267 ? 2.059 33.094 17.547 1 89.5 267 ARG A O 1
ATOM 2028 N N . ASP A 1 268 ? 2.039 35.312 17.109 1 90.12 268 ASP A N 1
ATOM 2029 C CA . ASP A 1 268 ? 3.072 35.156 16.094 1 90.12 268 ASP A CA 1
ATOM 2030 C C . ASP A 1 268 ? 4.41 34.75 16.719 1 90.12 268 ASP A C 1
ATOM 2032 O O . ASP A 1 268 ? 5.168 34 16.125 1 90.12 268 ASP A O 1
ATOM 2036 N N . ARG A 1 269 ? 4.66 35.344 17.844 1 89.75 269 ARG A N 1
ATOM 2037 C CA . ARG A 1 269 ? 5.887 34.969 18.547 1 89.75 269 ARG A CA 1
ATOM 2038 C C . ARG A 1 269 ? 5.863 33.531 19 1 89.75 269 ARG A C 1
ATOM 2040 O O . ARG A 1 269 ? 6.863 32.812 18.891 1 89.75 269 ARG A O 1
ATOM 2047 N N . ILE A 1 270 ? 4.746 33.156 19.5 1 91.69 270 ILE A N 1
ATOM 2048 C CA . ILE A 1 270 ? 4.586 31.766 19.938 1 91.69 270 ILE A CA 1
ATOM 2049 C C . ILE A 1 270 ? 4.77 30.828 18.734 1 91.69 270 ILE A C 1
ATOM 2051 O O . ILE A 1 270 ? 5.473 29.828 18.844 1 91.69 270 ILE A O 1
ATOM 2055 N N . LEU A 1 271 ? 4.18 31.156 17.672 1 92.06 271 LEU A N 1
ATOM 2056 C CA . LEU A 1 271 ? 4.27 30.359 16.453 1 92.06 271 LEU A CA 1
ATOM 2057 C C . LEU A 1 271 ? 5.723 30.203 16.016 1 92.06 271 LEU A C 1
ATOM 2059 O O . LEU A 1 271 ? 6.145 29.109 15.633 1 92.06 271 LEU A O 1
ATOM 2063 N N . LYS A 1 272 ? 6.43 31.234 16.016 1 90.75 272 LYS A N 1
ATOM 2064 C CA . LYS A 1 272 ? 7.836 31.203 15.617 1 90.75 272 LYS A CA 1
ATOM 2065 C C . LYS A 1 272 ? 8.656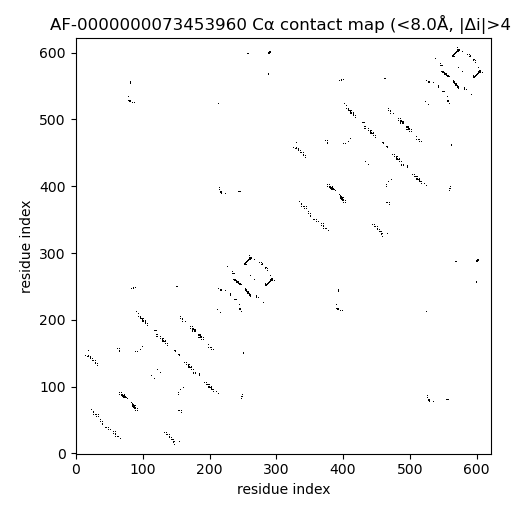 30.312 16.547 1 90.75 272 LYS A C 1
ATOM 2067 O O . LYS A 1 272 ? 9.5 29.547 16.109 1 90.75 272 LYS A O 1
ATOM 2072 N N . GLN A 1 273 ? 8.414 30.469 17.828 1 92.19 273 GLN A N 1
ATOM 2073 C CA . GLN A 1 273 ? 9.133 29.672 18.828 1 92.19 273 GLN A CA 1
ATOM 2074 C C . GLN A 1 273 ? 8.812 28.188 18.672 1 92.19 273 GLN A C 1
ATOM 2076 O O . GLN A 1 273 ? 9.711 27.344 18.719 1 92.19 273 GLN A O 1
ATOM 2081 N N . VAL A 1 274 ? 7.566 27.953 18.5 1 92.38 274 VAL A N 1
ATOM 2082 C CA . VAL A 1 274 ? 7.109 26.578 18.359 1 92.38 274 VAL A CA 1
ATOM 2083 C C . VAL A 1 274 ? 7.691 25.969 17.078 1 92.38 274 VAL A C 1
ATOM 2085 O O . VAL A 1 274 ? 8.203 24.844 17.094 1 92.38 274 VAL A O 1
ATOM 2088 N N . SER A 1 275 ? 7.594 26.656 15.992 1 90.25 275 SER A N 1
ATOM 2089 C CA . SER A 1 275 ? 8.109 26.188 14.711 1 90.25 275 SER A CA 1
ATOM 2090 C C . SER A 1 275 ? 9.609 25.906 14.797 1 90.25 275 SER A C 1
ATOM 2092 O O . SER A 1 275 ? 10.086 24.891 14.266 1 90.25 275 SER A O 1
ATOM 2094 N N . LYS A 1 276 ? 10.312 26.812 15.383 1 89.44 276 LYS A N 1
ATOM 2095 C CA . LYS A 1 276 ? 11.75 26.641 15.562 1 89.44 276 LYS A CA 1
ATOM 2096 C C . LYS A 1 276 ? 12.062 25.391 16.391 1 89.44 276 LYS A C 1
ATOM 2098 O O . LYS A 1 276 ? 12.977 24.641 16.047 1 89.44 276 LYS A O 1
ATOM 2103 N N . TYR A 1 277 ? 11.352 25.219 17.438 1 91.38 277 TYR A N 1
ATOM 2104 C CA . TYR A 1 277 ? 11.531 24.062 18.297 1 91.38 277 TYR A CA 1
ATOM 2105 C C . TYR A 1 277 ? 11.273 22.766 17.531 1 91.38 277 TYR A C 1
ATOM 2107 O O . TYR A 1 277 ? 12.062 21.812 17.609 1 91.38 277 TYR A O 1
ATOM 2115 N N . LEU A 1 278 ? 10.211 22.75 16.797 1 90 278 LEU A N 1
ATOM 2116 C CA . LEU A 1 278 ? 9.82 21.547 16.062 1 90 278 LEU A CA 1
ATOM 2117 C C . LEU A 1 278 ? 10.82 21.25 14.945 1 90 278 LEU A C 1
ATOM 2119 O O . LEU A 1 278 ? 11.125 20.078 14.68 1 90 278 LEU A O 1
ATOM 2123 N N . ARG A 1 279 ? 11.242 22.25 14.289 1 86.69 279 ARG A N 1
ATOM 2124 C CA . ARG A 1 279 ? 12.234 22.047 13.242 1 86.69 279 ARG A CA 1
ATOM 2125 C C . ARG A 1 279 ? 13.523 21.453 13.812 1 86.69 279 ARG A C 1
ATOM 2127 O O . ARG A 1 279 ? 14.125 20.578 13.203 1 86.69 279 ARG A O 1
ATOM 2134 N N . LYS A 1 280 ? 13.914 21.938 14.898 1 85.25 280 LYS A N 1
ATOM 2135 C CA . LYS A 1 280 ? 15.148 21.484 15.539 1 85.25 280 LYS A CA 1
ATOM 2136 C C . LYS A 1 280 ? 15 20.062 16.062 1 85.25 280 LYS A C 1
ATOM 2138 O O . LYS A 1 280 ? 15.898 19.234 15.883 1 85.25 280 LYS A O 1
ATOM 2143 N N . GLU A 1 281 ? 13.891 19.781 16.656 1 83.5 281 GLU A N 1
ATOM 2144 C CA . GLU A 1 281 ? 13.695 18.484 17.312 1 83.5 281 GLU A CA 1
ATOM 2145 C C . GLU A 1 281 ? 13.273 17.422 16.328 1 83.5 281 GLU A C 1
ATOM 2147 O O . GLU A 1 281 ? 13.594 16.234 16.5 1 83.5 281 GLU A O 1
ATOM 2152 N N . CYS A 1 282 ? 12.398 17.75 15.352 1 78.75 282 CYS A N 1
ATOM 2153 C CA . CYS A 1 282 ? 11.82 16.75 14.461 1 78.75 282 CYS A CA 1
ATOM 2154 C C . CYS A 1 282 ? 12.422 16.844 13.07 1 78.75 282 CYS A C 1
ATOM 2156 O O . CYS A 1 282 ? 12.195 15.969 12.227 1 78.75 282 CYS A O 1
ATOM 2158 N N . ASN A 1 283 ? 13.305 17.656 12.922 1 79.44 283 ASN A N 1
ATOM 2159 C CA . ASN A 1 283 ? 13.82 17.875 11.578 1 79.44 283 ASN A CA 1
ATOM 2160 C C . ASN A 1 283 ? 12.711 17.859 10.531 1 79.44 283 ASN A C 1
ATOM 2162 O O . ASN A 1 283 ? 12.812 17.188 9.508 1 79.44 283 ASN A O 1
ATOM 2166 N N . VAL A 1 284 ? 11.586 18.453 10.961 1 73.81 284 VAL A N 1
ATOM 2167 C CA . VAL A 1 284 ? 10.391 18.375 10.133 1 73.81 284 VAL A CA 1
ATOM 2168 C C . VAL A 1 284 ? 10.328 19.578 9.195 1 73.81 284 VAL A C 1
ATOM 2170 O O . VAL A 1 284 ? 10.68 20.703 9.586 1 73.81 284 VAL A O 1
ATOM 2173 N N . GLU A 1 285 ? 9.984 19.219 7.969 1 69.06 285 GLU A N 1
ATOM 2174 C CA . GLU A 1 285 ? 9.82 20.297 6.996 1 69.06 285 GLU A CA 1
ATOM 2175 C C . GLU A 1 285 ? 8.375 20.797 6.957 1 69.06 285 GLU A C 1
ATOM 2177 O O . GLU A 1 285 ? 8.125 21.969 6.715 1 69.06 285 GLU A O 1
ATOM 2182 N N . HIS A 1 286 ? 7.457 19.922 7.262 1 81.38 286 HIS A N 1
ATOM 2183 C CA . HIS A 1 286 ? 6.047 20.297 7.176 1 81.38 286 HIS A CA 1
ATOM 2184 C C . HIS A 1 286 ? 5.402 20.344 8.555 1 81.38 286 HIS A C 1
ATOM 2186 O O . HIS A 1 286 ? 5.121 19.297 9.148 1 81.38 286 HIS A O 1
ATOM 2192 N N . VAL A 1 287 ? 5.223 21.578 9.055 1 88.31 287 VAL A N 1
ATOM 2193 C CA . VAL A 1 287 ? 4.621 21.766 10.367 1 88.31 287 VAL A CA 1
ATOM 2194 C C . VAL A 1 287 ? 3.422 22.703 10.258 1 88.31 287 VAL A C 1
ATOM 2196 O O . VAL A 1 287 ? 3.498 23.734 9.586 1 88.31 287 VAL A O 1
ATOM 2199 N N . THR A 1 288 ? 2.354 22.297 10.75 1 91.06 288 THR A N 1
ATOM 2200 C CA . THR A 1 288 ? 1.181 23.156 10.875 1 91.06 288 THR A CA 1
ATOM 2201 C C . THR A 1 288 ? 0.723 23.219 12.336 1 91.06 288 THR A C 1
ATOM 2203 O O . THR A 1 288 ? 0.408 22.203 12.938 1 91.06 288 THR A O 1
ATOM 2206 N N . VAL A 1 289 ? 0.681 24.469 12.859 1 93.56 289 VAL A N 1
ATOM 2207 C CA . VAL A 1 289 ? 0.33 24.672 14.258 1 93.56 289 VAL A CA 1
ATOM 2208 C C . VAL A 1 289 ? -0.865 25.625 14.359 1 93.56 289 VAL A C 1
ATOM 2210 O O . VAL A 1 289 ? -0.794 26.766 13.922 1 93.56 289 VAL A O 1
ATOM 2213 N N . GLN A 1 290 ? -1.898 25.141 14.852 1 92.62 290 GLN A N 1
ATOM 2214 C CA . GLN A 1 290 ? -3.068 25.969 15.125 1 92.62 290 GLN A CA 1
ATOM 2215 C C . GLN A 1 290 ? -3.039 26.516 16.547 1 92.62 290 GLN A C 1
ATOM 2217 O O . GLN A 1 290 ? -3.051 25.75 17.516 1 92.62 290 GLN A O 1
ATOM 2222 N N . ILE A 1 291 ? -3.01 27.797 16.672 1 92.56 291 ILE A N 1
ATOM 2223 C CA . ILE A 1 291 ? -2.984 28.422 17.984 1 92.56 291 ILE A CA 1
ATOM 2224 C C . ILE A 1 291 ? -4.387 28.922 18.344 1 92.56 291 ILE A C 1
ATOM 2226 O O . ILE A 1 291 ? -5.012 29.656 17.578 1 92.56 291 ILE A O 1
ATOM 2230 N N . GLU A 1 292 ? -4.805 28.484 19.484 1 90.25 292 GLU A N 1
ATOM 2231 C CA . GLU A 1 292 ? -6.129 28.828 19.984 1 90.25 292 GLU A CA 1
ATOM 2232 C C . GLU A 1 292 ? -6.027 29.609 21.297 1 90.25 292 GLU A C 1
ATOM 2234 O O . GLU A 1 292 ? -5.082 29.422 22.062 1 90.25 292 GLU A O 1
ATOM 2239 N N . GLY A 1 293 ? -7.039 30.5 21.438 1 86.94 293 GLY A N 1
ATOM 2240 C CA . GLY A 1 293 ? -7.145 31.188 22.719 1 86.94 293 GLY A CA 1
ATOM 2241 C C . GLY A 1 293 ? -7.738 30.312 23.812 1 86.94 293 GLY A C 1
ATOM 2242 O O . GLY A 1 293 ? -8.297 29.25 23.516 1 86.94 293 GLY A O 1
ATOM 2243 N N . GLU A 1 294 ? -7.559 30.719 25 1 77.69 294 GLU A N 1
ATOM 2244 C CA . GLU A 1 294 ? -8.047 29.969 26.141 1 77.69 294 GLU A CA 1
ATOM 2245 C C . GLU A 1 294 ? -9.562 29.797 26.094 1 77.69 294 GLU A C 1
ATOM 2247 O O . GLU A 1 294 ? -10.094 28.781 26.531 1 77.69 294 GLU A O 1
ATOM 2252 N N . ARG A 1 295 ? -10.266 30.781 25.625 1 68.56 295 ARG A N 1
ATOM 2253 C CA . ARG A 1 295 ? -11.727 30.734 25.609 1 68.56 295 ARG A CA 1
ATOM 2254 C C . ARG A 1 295 ? -12.234 29.891 24.453 1 68.56 295 ARG A C 1
ATOM 2256 O O . ARG A 1 295 ? -13.406 29.5 24.422 1 68.56 295 ARG A O 1
ATOM 2263 N N . CYS A 1 296 ? -11.43 29.719 23.406 1 61.34 296 CYS A N 1
ATOM 2264 C CA . CYS A 1 296 ? -11.852 29.016 22.203 1 61.34 296 CYS A CA 1
ATOM 2265 C C . CYS A 1 296 ? -11.648 27.516 22.359 1 61.34 296 CYS A C 1
ATOM 2267 O O . CYS A 1 296 ? -12.062 26.734 21.5 1 61.34 296 CYS A O 1
ATOM 2269 N N . SER A 1 297 ? -10.969 27.109 23.375 1 52.72 297 SER A N 1
ATOM 2270 C CA . SER A 1 297 ? -10.641 25.688 23.375 1 52.72 297 SER A CA 1
ATOM 2271 C C . SER A 1 297 ? -11.906 24.844 23.344 1 52.72 297 SER A C 1
ATOM 2273 O O . SER A 1 297 ? -12.703 24.875 24.297 1 52.72 297 SER A O 1
ATOM 2275 N N . PRO A 1 298 ? -12.547 24.781 22.297 1 47.75 298 PRO A N 1
ATOM 2276 C CA . PRO A 1 298 ? -13.703 23.875 22.234 1 47.75 298 PRO A CA 1
ATOM 2277 C C . PRO A 1 298 ? -13.391 22.484 22.781 1 47.75 298 PRO A C 1
ATOM 2279 O O . PRO A 1 298 ? -12.711 21.703 22.109 1 47.75 298 PRO A O 1
ATOM 2282 N N . HIS A 1 299 ? -12.883 22.141 23.922 1 44.34 299 HIS A N 1
ATOM 2283 C CA . HIS A 1 299 ? -13.141 20.719 24.188 1 44.34 299 HIS A CA 1
ATOM 2284 C C . HIS A 1 299 ? -14.422 20.266 23.516 1 44.34 299 HIS A C 1
ATOM 2286 O O . HIS A 1 299 ? -14.641 19.062 23.344 1 44.34 299 HIS A O 1
ATOM 2292 N N . GLU A 1 300 ? -15.477 20.984 23.531 1 39.75 300 GLU A N 1
ATOM 2293 C CA . GLU A 1 300 ? -16.797 20.531 23.094 1 39.75 300 GLU A CA 1
ATOM 2294 C C . GLU A 1 300 ? -16.797 20.219 21.609 1 39.75 300 GLU A C 1
ATOM 2296 O O . GLU A 1 300 ? -17.469 19.281 21.172 1 39.75 300 GLU A O 1
ATOM 2301 N N . SER A 1 301 ? -16.438 21.078 20.766 1 38.38 301 SER A N 1
ATOM 2302 C CA . SER A 1 301 ? -16.719 20.891 19.344 1 38.38 301 SER A CA 1
ATOM 2303 C C . SER A 1 301 ? -15.75 19.891 18.719 1 38.38 301 SER A C 1
ATOM 2305 O O . SER A 1 301 ? -16.109 19.172 17.797 1 38.38 301 SER A O 1
ATOM 2307 N N . CYS A 1 302 ? -14.453 20.016 18.969 1 39 302 CYS A N 1
ATOM 2308 C CA . CYS A 1 302 ? -13.531 19.219 18.156 1 39 302 CYS A CA 1
ATOM 2309 C C . CYS A 1 302 ? -13.352 17.828 18.734 1 39 302 CYS A C 1
ATOM 2311 O O . CYS A 1 302 ? -12.492 17.062 18.281 1 39 302 CYS A O 1
ATOM 2313 N N . SER A 1 303 ? -13.766 17.641 20.016 1 35.53 303 SER A N 1
ATOM 2314 C CA . SER A 1 303 ? -13.594 16.312 20.594 1 35.53 303 SER A CA 1
ATOM 2315 C C . SER A 1 303 ? -14.32 15.25 19.766 1 35.53 303 SER A C 1
ATOM 2317 O O . SER A 1 303 ? -15.375 14.75 20.172 1 35.53 303 SER A O 1
ATOM 2319 N N . LEU A 1 304 ? -14.477 15.398 18.625 1 34 304 LEU A N 1
ATOM 2320 C CA . LEU A 1 304 ? -15.164 14.266 18.016 1 34 304 LEU A CA 1
ATOM 2321 C C . LEU A 1 304 ? -14.609 12.945 18.531 1 34 304 LEU A C 1
ATOM 2323 O O . LEU A 1 304 ? -15.344 11.969 18.703 1 34 304 LEU A O 1
ATOM 2327 N N . GLY A 1 305 ? -13.281 12.695 18.328 1 34.78 305 GLY A N 1
ATOM 2328 C CA . GLY A 1 305 ? -12.898 11.297 18.375 1 34.78 305 GLY A CA 1
ATOM 2329 C C . GLY A 1 305 ? -12.742 10.773 19.797 1 34.78 305 GLY A C 1
ATOM 2330 O O . GLY A 1 305 ? -12.508 9.578 20 1 34.78 305 GLY A O 1
ATOM 2331 N N . ALA A 1 306 ? -12.227 11.602 20.844 1 33.03 306 ALA A N 1
ATOM 2332 C CA . ALA A 1 306 ? -11.727 10.891 22.016 1 33.03 306 ALA A CA 1
ATOM 2333 C C . ALA A 1 306 ? -12.852 10.555 22.984 1 33.03 306 ALA A C 1
ATOM 2335 O O . ALA A 1 306 ? -13.141 11.328 23.891 1 33.03 306 ALA A O 1
ATOM 2336 N N . ASN A 1 307 ? -14.102 10.352 22.719 1 30.86 307 ASN A N 1
ATOM 2337 C CA . ASN A 1 307 ? -14.875 9.867 23.859 1 30.86 307 ASN A CA 1
ATOM 2338 C C . ASN A 1 307 ? -14.227 8.648 24.5 1 30.86 307 ASN A C 1
ATOM 2340 O O . ASN A 1 307 ? -14.406 7.523 24.047 1 30.86 307 ASN A O 1
ATOM 2344 N N . HIS A 1 308 ? -12.977 8.742 24.906 1 30.69 308 HIS A N 1
ATOM 2345 C CA . HIS A 1 308 ? -12.664 7.707 25.891 1 30.69 308 HIS A CA 1
ATOM 2346 C C . HIS A 1 308 ? -13.57 7.812 27.109 1 30.69 308 HIS A C 1
ATOM 2348 O O . HIS A 1 308 ? -13.727 8.891 27.688 1 30.69 308 HIS A O 1
ATOM 2354 N N . PRO A 1 309 ? -14.648 7.059 27.328 1 27.75 309 PRO A N 1
ATOM 2355 C CA . PRO A 1 309 ? -15.234 7.074 28.672 1 27.75 309 PRO A CA 1
ATOM 2356 C C . PRO A 1 309 ? -14.172 7.039 29.766 1 27.75 309 PRO A C 1
ATOM 2358 O O . PRO A 1 309 ? -13.117 6.426 29.594 1 27.75 309 PRO A O 1
ATOM 2361 N N . ARG A 1 310 ? -13.969 8.07 30.672 1 25.78 310 ARG A N 1
ATOM 2362 C CA . ARG A 1 310 ? -13.352 7.984 32 1 25.78 310 ARG A CA 1
ATOM 2363 C C . ARG A 1 310 ? -13.836 6.746 32.75 1 25.78 310 ARG A C 1
ATOM 2365 O O . ARG A 1 310 ? -15.008 6.648 33.094 1 25.78 310 ARG A O 1
ATOM 2372 N N . SER A 1 311 ? -13.617 5.434 32.344 1 20.98 311 SER A N 1
ATOM 2373 C CA . SER A 1 311 ? -13.633 4.586 33.531 1 20.98 311 SER A CA 1
ATOM 2374 C C . SER A 1 311 ? -12.469 4.91 34.469 1 20.98 311 SER A C 1
ATOM 2376 O O . SER A 1 311 ? -11.398 5.324 34 1 20.98 311 SER A O 1
ATOM 2378 N N . MET B 1 1 ? -41.031 26.922 20.891 1 28.84 1 MET B N 1
ATOM 2379 C CA . MET B 1 1 ? -40.844 25.484 21.078 1 28.84 1 MET B CA 1
ATOM 2380 C C . MET B 1 1 ? -39.625 25.016 20.266 1 28.84 1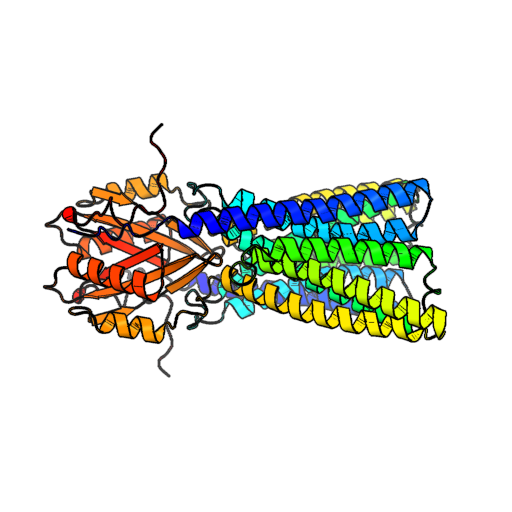 MET B C 1
ATOM 2382 O O . MET B 1 1 ? -39.656 25.016 19.031 1 28.84 1 MET B O 1
ATOM 2386 N N . ALA B 1 2 ? -38.344 25.25 20.719 1 31.97 2 ALA B N 1
ATOM 2387 C CA . ALA B 1 2 ? -37.031 25.281 20.109 1 31.97 2 ALA B CA 1
ATOM 2388 C C . ALA B 1 2 ? -36.594 23.875 19.672 1 31.97 2 ALA B C 1
ATOM 2390 O O . ALA B 1 2 ? -36.469 22.969 20.5 1 31.97 2 ALA B O 1
ATOM 2391 N N . HIS B 1 3 ? -37.094 23.391 18.531 1 30.11 3 HIS B N 1
ATOM 2392 C CA . HIS B 1 3 ? -36.719 22.109 17.938 1 30.11 3 HIS B CA 1
ATOM 2393 C C . HIS B 1 3 ? -35.219 21.953 17.859 1 30.11 3 HIS B C 1
ATOM 2395 O O . HIS B 1 3 ? -34.531 22.734 17.172 1 30.11 3 HIS B O 1
ATOM 2401 N N . SER B 1 4 ? -34.5 21.625 18.969 1 30.41 4 SER B N 1
ATOM 2402 C CA . SER B 1 4 ? -33.094 21.297 19.062 1 30.41 4 SER B CA 1
ATOM 2403 C C . SER B 1 4 ? -32.688 20.25 18.016 1 30.41 4 SER B C 1
ATOM 2405 O O . SER B 1 4 ? -33.281 19.156 17.969 1 30.41 4 SER B O 1
ATOM 2407 N N . HIS B 1 5 ? -32.5 20.703 16.797 1 30.38 5 HIS B N 1
ATOM 2408 C CA . HIS B 1 5 ? -31.891 19.859 15.773 1 30.38 5 HIS B CA 1
ATOM 2409 C C . HIS B 1 5 ? -30.672 19.125 16.312 1 30.38 5 HIS B C 1
ATOM 2411 O O . HIS B 1 5 ? -29.641 19.75 16.578 1 30.38 5 HIS B O 1
ATOM 2417 N N . GLY B 1 6 ? -30.812 18.203 17.266 1 31.45 6 GLY B N 1
ATOM 2418 C CA . GLY B 1 6 ? -29.781 17.25 17.625 1 31.45 6 GLY B CA 1
ATOM 2419 C C . GLY B 1 6 ? -29.031 16.703 16.438 1 31.45 6 GLY B C 1
ATOM 2420 O O . GLY B 1 6 ? -29.609 16.062 15.562 1 31.45 6 GLY B O 1
ATOM 2421 N N . HIS B 1 7 ? -28.109 17.406 15.891 1 33.94 7 HIS B N 1
ATOM 2422 C CA . HIS B 1 7 ? -27.188 16.922 14.859 1 33.94 7 HIS B CA 1
ATOM 2423 C C . HIS B 1 7 ? -26.688 15.523 15.188 1 33.94 7 HIS B C 1
ATOM 2425 O O . HIS B 1 7 ? -26.172 15.281 16.281 1 33.94 7 HIS B O 1
ATOM 2431 N N . THR B 1 8 ? -27.344 14.406 14.742 1 34.19 8 THR B N 1
ATOM 2432 C CA . THR B 1 8 ? -27.156 12.961 14.766 1 34.19 8 THR B CA 1
ATOM 2433 C C . THR B 1 8 ? -25.734 12.586 14.406 1 34.19 8 THR B C 1
ATOM 2435 O O . THR B 1 8 ? -25.312 12.711 13.258 1 34.19 8 THR B O 1
ATOM 2438 N N . GLY B 1 9 ? -24.766 12.859 15.086 1 36.56 9 GLY B N 1
ATOM 2439 C CA . GLY B 1 9 ? -23.5 12.156 15.102 1 36.56 9 GLY B CA 1
ATOM 2440 C C . GLY B 1 9 ? -23.625 10.664 14.867 1 36.56 9 GLY B C 1
ATOM 2441 O O . GLY B 1 9 ? -22.656 9.914 15.016 1 36.56 9 GLY B O 1
ATOM 2442 N N . HIS B 1 10 ? -24.797 10.008 14.914 1 40.59 10 HIS B N 1
ATOM 2443 C CA . HIS B 1 10 ? -25.188 8.602 14.883 1 40.59 10 HIS B CA 1
ATOM 2444 C C . HIS B 1 10 ? -24.891 7.977 13.523 1 40.59 10 HIS B C 1
ATOM 2446 O O . HIS B 1 10 ? -25.047 6.766 13.344 1 40.59 10 HIS B O 1
ATOM 2452 N N . SER B 1 11 ? -24.781 8.695 12.453 1 45.5 11 SER B N 1
ATOM 2453 C CA . SER B 1 11 ? -24.891 8.094 11.133 1 45.5 11 SER B CA 1
ATOM 2454 C C . SER B 1 11 ? -23.609 7.355 10.75 1 45.5 11 SER B C 1
ATOM 2456 O O . SER B 1 11 ? -23.656 6.324 10.078 1 45.5 11 SER B O 1
ATOM 2458 N N . HIS B 1 12 ? -22.453 7.809 11.172 1 53.22 12 HIS B N 1
ATOM 2459 C CA . HIS B 1 12 ? -21.25 7.172 10.656 1 53.22 12 HIS B CA 1
ATOM 2460 C C . HIS B 1 12 ? -21.016 5.816 11.32 1 53.22 12 HIS B C 1
ATOM 2462 O O . HIS B 1 12 ? -20.516 4.883 10.68 1 53.22 12 HIS B O 1
ATOM 2468 N N . HIS B 1 13 ? -21.391 5.691 12.602 1 54.62 13 HIS B N 1
ATOM 2469 C CA . HIS B 1 13 ? -21.172 4.441 13.328 1 54.62 13 HIS B CA 1
ATOM 2470 C C . HIS B 1 13 ? -22.094 3.338 12.797 1 54.62 13 HIS B C 1
ATOM 2472 O O . HIS B 1 13 ? -21.688 2.174 12.727 1 54.62 13 HIS B O 1
ATOM 2478 N N . 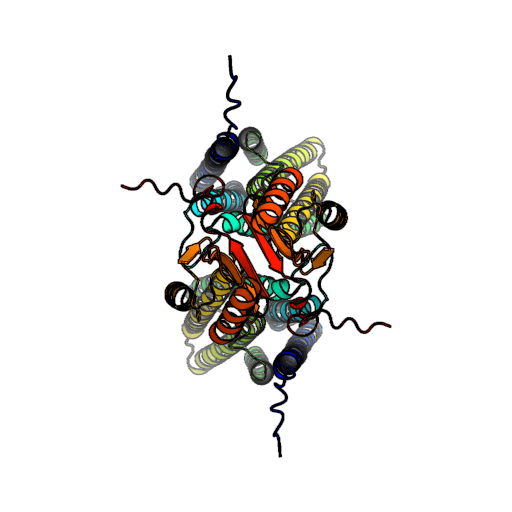GLY B 1 14 ? -23.297 3.738 12.438 1 56.91 14 GLY B N 1
ATOM 2479 C CA . GLY B 1 14 ? -24.234 2.758 11.914 1 56.91 14 GLY B CA 1
ATOM 2480 C C . GLY B 1 14 ? -23.781 2.145 10.602 1 56.91 14 GLY B C 1
ATOM 2481 O O . GLY B 1 14 ? -23.938 0.94 10.391 1 56.91 14 GLY B O 1
ATOM 2482 N N . SER B 1 15 ? -23.172 2.949 9.836 1 74.38 15 SER B N 1
ATOM 2483 C CA . SER B 1 15 ? -22.734 2.506 8.516 1 74.38 15 SER B CA 1
ATOM 2484 C C . SER B 1 15 ? -21.547 1.555 8.609 1 74.38 15 SER B C 1
ATOM 2486 O O . SER B 1 15 ? -21.5 0.536 7.918 1 74.38 15 SER B O 1
ATOM 2488 N N . ARG B 1 16 ? -20.875 1.687 9.68 1 81.88 16 ARG B N 1
ATOM 2489 C CA . ARG B 1 16 ? -19.703 0.831 9.828 1 81.88 16 ARG B CA 1
ATOM 2490 C C . ARG B 1 16 ? -20.094 -0.56 10.312 1 81.88 16 ARG B C 1
ATOM 2492 O O . ARG B 1 16 ? -19.578 -1.564 9.82 1 81.88 16 ARG B O 1
ATOM 2499 N N . SER B 1 17 ? -21.016 -0.527 11.188 1 84.19 17 SER B N 1
ATOM 2500 C CA . SER B 1 17 ? -21.5 -1.803 11.703 1 84.19 17 SER B CA 1
ATOM 2501 C C . SER B 1 17 ? -22.172 -2.623 10.609 1 84.19 17 SER B C 1
ATOM 2503 O O . SER B 1 17 ? -21.984 -3.838 10.531 1 84.19 17 SER B O 1
ATOM 2505 N N . ALA B 1 18 ? -22.844 -1.973 9.789 1 89.38 18 ALA B N 1
ATOM 2506 C CA . ALA B 1 18 ? -23.5 -2.643 8.672 1 89.38 18 ALA B CA 1
ATOM 2507 C C . ALA B 1 18 ? -22.484 -3.23 7.699 1 89.38 18 ALA B C 1
ATOM 2509 O O . ALA B 1 18 ? -22.656 -4.348 7.207 1 89.38 18 ALA B O 1
ATOM 2510 N N . ASN B 1 19 ? -21.438 -2.537 7.445 1 92.06 19 ASN B N 1
ATOM 2511 C CA . ASN B 1 19 ? -20.375 -3.014 6.574 1 92.06 19 ASN B CA 1
ATOM 2512 C C . ASN B 1 19 ? -19.703 -4.258 7.145 1 92.06 19 ASN B C 1
ATOM 2514 O O . ASN B 1 19 ? -19.5 -5.242 6.434 1 92.06 19 ASN B O 1
ATOM 2518 N N . GLN B 1 20 ? -19.438 -4.227 8.383 1 92.88 20 GLN B N 1
ATOM 2519 C CA . GLN B 1 20 ? -18.766 -5.344 9.039 1 92.88 20 GLN B CA 1
ATOM 2520 C C . GLN B 1 20 ? -19.625 -6.598 9.023 1 92.88 20 GLN B C 1
ATOM 2522 O O . GLN B 1 20 ? -19.141 -7.699 8.773 1 92.88 20 GLN B O 1
ATOM 2527 N N . LYS B 1 21 ? -20.859 -6.438 9.312 1 94 21 LYS B N 1
ATOM 2528 C CA . LYS B 1 21 ? -21.797 -7.559 9.32 1 94 21 LYS B CA 1
ATOM 2529 C C . LYS B 1 21 ? -21.922 -8.164 7.926 1 94 21 LYS B C 1
ATOM 2531 O O . LYS B 1 21 ? -21.891 -9.391 7.766 1 94 21 LYS B O 1
ATOM 2536 N N . ALA B 1 22 ? -22.078 -7.301 6.992 1 94.94 22 ALA B N 1
ATOM 2537 C CA . ALA B 1 22 ? -22.203 -7.762 5.609 1 94.94 22 ALA B CA 1
ATOM 2538 C C . ALA B 1 22 ? -20.953 -8.547 5.184 1 94.94 22 ALA B C 1
ATOM 2540 O O . ALA B 1 22 ? -21.078 -9.617 4.578 1 94.94 22 ALA B O 1
ATOM 2541 N N . LEU B 1 23 ? -19.859 -8.023 5.566 1 94.88 23 LEU B N 1
ATOM 2542 C CA . LEU B 1 23 ? -18.594 -8.672 5.207 1 94.88 23 LEU B CA 1
ATOM 2543 C C . LEU B 1 23 ? -18.438 -10 5.945 1 94.88 23 LEU B C 1
ATOM 2545 O O . LEU B 1 23 ? -18.016 -10.992 5.355 1 94.88 23 LEU B O 1
ATOM 2549 N N . PHE B 1 24 ? -18.812 -10.031 7.141 1 95.81 24 PHE B N 1
ATOM 2550 C CA . PHE B 1 24 ? -18.703 -11.234 7.957 1 95.81 24 PHE B CA 1
ATOM 2551 C C . PHE B 1 24 ? -19.578 -12.352 7.402 1 95.81 24 PHE B C 1
ATOM 2553 O O . PHE B 1 24 ? -19.141 -13.492 7.262 1 95.81 24 PHE B O 1
ATOM 2560 N N . ILE B 1 25 ? -20.75 -12.047 7.051 1 95.94 25 ILE B N 1
ATOM 2561 C CA . ILE B 1 25 ? -21.703 -13.016 6.539 1 95.94 25 ILE B CA 1
ATOM 2562 C C . ILE B 1 25 ? -21.25 -13.516 5.164 1 95.94 25 ILE B C 1
ATOM 2564 O O . ILE B 1 25 ? -21.281 -14.711 4.887 1 95.94 25 ILE B O 1
ATOM 2568 N N . SER B 1 26 ? -20.844 -12.578 4.344 1 95.5 26 SER B N 1
ATOM 2569 C CA . SER B 1 26 ? -20.359 -12.961 3.021 1 95.5 26 SER B CA 1
ATOM 2570 C C . SER B 1 26 ? -19.141 -13.867 3.121 1 95.5 26 SER B C 1
ATOM 2572 O O . SER B 1 26 ? -19.047 -14.875 2.41 1 95.5 26 SER B O 1
ATOM 2574 N N . PHE B 1 27 ? -18.234 -13.492 3.969 1 95.81 27 PHE B N 1
ATOM 2575 C CA . PHE B 1 27 ? -17.062 -14.32 4.203 1 95.81 27 PHE B CA 1
ATOM 2576 C C . PHE B 1 27 ? -17.469 -15.711 4.676 1 95.81 27 PHE B C 1
ATOM 2578 O O . PHE B 1 27 ? -16.938 -16.719 4.199 1 95.81 27 PHE B O 1
ATOM 2585 N N . GLY B 1 28 ? -18.375 -15.773 5.574 1 96.25 28 GLY B N 1
ATOM 2586 C CA . GLY B 1 28 ? -18.859 -17.047 6.074 1 96.25 28 GLY B CA 1
ATOM 2587 C C . GLY B 1 28 ? -19.438 -17.922 4.988 1 96.25 28 GLY B C 1
ATOM 2588 O O . GLY B 1 28 ? -19.188 -19.125 4.949 1 96.25 28 GLY B O 1
ATOM 2589 N N . LEU B 1 29 ? -20.188 -17.359 4.133 1 94.94 29 LEU B N 1
ATOM 2590 C CA . LEU B 1 29 ? -20.828 -18.078 3.037 1 94.94 29 LEU B CA 1
ATOM 2591 C C . LEU B 1 29 ? -19.781 -18.688 2.107 1 94.94 29 LEU B C 1
ATOM 2593 O O . LEU B 1 29 ? -19.812 -19.891 1.812 1 94.94 29 LEU B O 1
ATOM 2597 N N . ILE B 1 30 ? -18.844 -17.891 1.736 1 93.94 30 ILE B N 1
ATOM 2598 C CA . ILE B 1 30 ? -17.828 -18.312 0.776 1 93.94 30 ILE B CA 1
ATOM 2599 C C . ILE B 1 30 ? -16.891 -19.312 1.435 1 93.94 30 ILE B C 1
ATOM 2601 O O . ILE B 1 30 ? -16.547 -20.344 0.836 1 93.94 30 ILE B O 1
ATOM 2605 N N . PHE B 1 31 ? -16.516 -19.016 2.623 1 94.69 31 PHE B N 1
ATOM 2606 C CA . PHE B 1 31 ? -15.609 -19.891 3.348 1 94.69 31 PHE B CA 1
ATOM 2607 C C . PHE B 1 31 ? -16.234 -21.266 3.576 1 94.69 31 PHE B C 1
ATOM 2609 O O . PHE B 1 31 ? -15.586 -22.297 3.406 1 94.69 31 PHE B O 1
ATOM 2616 N N . THR B 1 32 ? -17.5 -21.281 3.961 1 94.56 32 THR B N 1
ATOM 2617 C CA . THR B 1 32 ? -18.219 -22.531 4.199 1 94.56 32 THR B CA 1
ATOM 2618 C C . THR B 1 32 ? -18.328 -23.344 2.914 1 94.56 32 THR B C 1
ATOM 2620 O O . THR B 1 32 ? -18.094 -24.562 2.914 1 94.56 32 THR B O 1
ATOM 2623 N N . PHE B 1 33 ? -18.641 -22.688 1.869 1 91.44 33 PHE B N 1
ATOM 2624 C CA . PHE B 1 33 ? -18.75 -23.375 0.591 1 91.44 33 PHE B CA 1
ATOM 2625 C C . PHE B 1 33 ? -17.406 -23.953 0.17 1 91.44 33 PHE B C 1
ATOM 2627 O O . PHE B 1 33 ? -17.328 -25.078 -0.352 1 91.44 33 PHE B O 1
ATOM 2634 N N . MET B 1 34 ? -16.359 -23.188 0.337 1 91.81 34 MET B N 1
ATOM 2635 C CA . MET B 1 34 ? -15.008 -23.656 0.04 1 91.81 34 MET B CA 1
ATOM 2636 C C . MET B 1 34 ? -14.695 -24.938 0.828 1 91.81 34 MET B C 1
ATOM 2638 O O . MET B 1 34 ? -14.172 -25.906 0.272 1 91.81 34 MET B O 1
ATOM 2642 N N . MET B 1 35 ? -15.078 -24.953 2.047 1 93.25 35 MET B N 1
ATOM 2643 C CA . MET B 1 35 ? -14.828 -26.125 2.898 1 93.25 35 MET B CA 1
ATOM 2644 C C . MET B 1 35 ? -15.617 -27.328 2.41 1 93.25 35 MET B C 1
ATOM 2646 O O . MET B 1 35 ? -15.102 -28.453 2.406 1 93.25 35 MET B O 1
ATOM 2650 N N . ILE B 1 36 ? -16.812 -27.078 2.029 1 90 36 ILE B N 1
ATOM 2651 C CA . ILE B 1 36 ? -17.641 -28.141 1.49 1 90 36 ILE B CA 1
ATOM 2652 C C . ILE B 1 36 ? -17 -28.719 0.24 1 90 36 ILE B C 1
ATOM 2654 O O . ILE B 1 36 ? -16.953 -29.953 0.066 1 90 36 ILE B O 1
ATOM 2658 N N . GLU B 1 37 ? -16.453 -27.891 -0.536 1 88.19 37 GLU B N 1
ATOM 2659 C CA . GLU B 1 37 ? -15.773 -28.359 -1.748 1 88.19 37 GLU B CA 1
ATOM 2660 C C . GLU B 1 37 ? -14.508 -29.141 -1.413 1 88.19 37 GLU B C 1
ATOM 2662 O O . GLU B 1 37 ? -14.195 -30.125 -2.066 1 88.19 37 GLU B O 1
ATOM 2667 N N . VAL B 1 38 ? -13.789 -28.672 -0.457 1 88.75 38 VAL B N 1
ATOM 2668 C CA . VAL B 1 38 ? -12.578 -29.375 -0.049 1 88.75 38 VAL B CA 1
ATOM 2669 C C . VAL B 1 38 ? -12.93 -30.75 0.484 1 88.75 38 VAL B C 1
ATOM 2671 O O . VAL B 1 38 ? -12.359 -31.766 0.046 1 88.75 38 VAL B O 1
ATOM 2674 N N . ILE B 1 39 ? -13.891 -30.812 1.381 1 90.31 39 ILE B N 1
ATOM 2675 C CA . ILE B 1 39 ? -14.312 -32.062 1.975 1 90.31 39 ILE B CA 1
ATOM 2676 C C . ILE B 1 39 ? -14.891 -32.969 0.892 1 90.31 39 ILE B C 1
ATOM 2678 O O . ILE B 1 39 ? -14.531 -34.156 0.81 1 90.31 39 ILE B O 1
ATOM 2682 N N . GLY B 1 40 ? -15.734 -32.438 0.099 1 84.56 40 GLY B N 1
ATOM 2683 C CA . GLY B 1 40 ? -16.281 -33.188 -1.005 1 84.56 40 GLY B CA 1
ATOM 2684 C C . GLY B 1 40 ? -15.227 -33.688 -1.975 1 84.56 40 GLY B C 1
ATOM 2685 O O . GLY B 1 40 ? -15.289 -34.812 -2.453 1 84.56 40 GL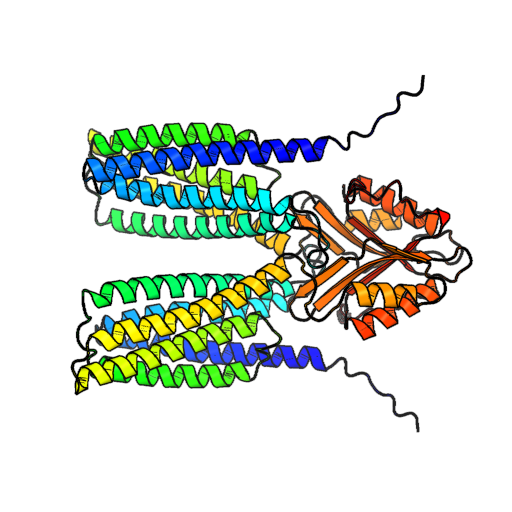Y B O 1
ATOM 2686 N N . GLY B 1 41 ? -14.297 -32.906 -2.305 1 84.06 41 GLY B N 1
ATOM 2687 C CA . GLY B 1 41 ? -13.211 -33.281 -3.195 1 84.06 41 GLY B CA 1
ATOM 2688 C C . GLY B 1 41 ? -12.352 -34.406 -2.641 1 84.06 41 GLY B C 1
ATOM 2689 O O . GLY B 1 41 ? -11.961 -35.312 -3.371 1 84.06 41 GLY B O 1
ATOM 2690 N N . ILE B 1 42 ? -12.078 -34.344 -1.34 1 87.25 42 ILE B N 1
ATOM 2691 C CA . ILE B 1 42 ? -11.266 -35.375 -0.686 1 87.25 42 ILE B CA 1
ATOM 2692 C C . ILE B 1 42 ? -12.039 -36.688 -0.615 1 87.25 42 ILE B C 1
ATOM 2694 O O . ILE B 1 42 ? -11.508 -37.75 -0.934 1 87.25 42 ILE B O 1
ATOM 2698 N N . LEU B 1 43 ? -13.281 -36.625 -0.267 1 87.62 43 LEU B N 1
ATOM 2699 C CA . LEU B 1 43 ? -14.109 -37.812 -0.102 1 87.62 43 LEU B CA 1
ATOM 2700 C C . LEU B 1 43 ? -14.367 -38.5 -1.446 1 87.62 43 LEU B C 1
ATOM 2702 O O . LEU B 1 43 ? -14.445 -39.719 -1.525 1 87.62 43 LEU B O 1
ATOM 2706 N N . THR B 1 44 ? -14.414 -37.688 -2.477 1 82.19 44 THR B N 1
ATOM 2707 C CA . THR B 1 44 ? -14.742 -38.25 -3.789 1 82.19 44 THR B CA 1
ATOM 2708 C C . THR B 1 44 ? -13.492 -38.344 -4.656 1 82.19 44 THR B C 1
ATOM 2710 O O . THR B 1 44 ? -13.578 -38.75 -5.824 1 82.19 44 THR B O 1
ATOM 2713 N N . ASN B 1 45 ? -12.359 -37.875 -4.156 1 82.38 45 ASN B N 1
ATOM 2714 C CA . ASN B 1 45 ? -11.094 -37.875 -4.883 1 82.38 45 ASN B CA 1
ATOM 2715 C C . ASN B 1 45 ? -11.211 -37.094 -6.199 1 82.38 45 ASN B C 1
ATOM 2717 O O . ASN B 1 45 ? -10.758 -37.562 -7.242 1 82.38 45 ASN B O 1
ATOM 2721 N N . SER B 1 46 ? -11.953 -36.156 -6.188 1 78.75 46 SER B N 1
ATOM 2722 C CA . SER B 1 46 ? -12.164 -35.312 -7.371 1 78.75 46 SER B CA 1
ATOM 2723 C C . SER B 1 46 ? -11.203 -34.125 -7.402 1 78.75 46 SER B C 1
ATOM 2725 O O . SER B 1 46 ? -11.32 -33.219 -6.602 1 78.75 46 SER B O 1
ATOM 2727 N N . LEU B 1 47 ? -10.258 -34.156 -8.289 1 75.56 47 LEU B N 1
ATOM 2728 C CA . LEU B 1 47 ? -9.312 -33.062 -8.453 1 75.56 47 LEU B CA 1
ATOM 2729 C C . LEU B 1 47 ? -10.023 -31.797 -8.922 1 75.56 47 LEU B C 1
ATOM 2731 O O . LEU B 1 47 ? -9.594 -30.688 -8.602 1 75.56 47 LEU B O 1
ATOM 2735 N N . ALA B 1 48 ? -11.07 -32 -9.656 1 70.06 48 ALA B N 1
ATOM 2736 C CA . ALA B 1 48 ? -11.852 -30.875 -10.156 1 70.06 48 ALA B CA 1
ATOM 2737 C C . ALA B 1 48 ? -12.445 -30.062 -9 1 70.06 48 ALA B C 1
ATOM 2739 O O . ALA B 1 48 ? -12.375 -28.828 -9 1 70.06 48 ALA B O 1
ATOM 2740 N N . LEU B 1 49 ? -12.891 -30.797 -8.023 1 75.75 49 LEU B N 1
ATOM 2741 C CA . LEU B 1 49 ? -13.469 -30.141 -6.852 1 75.75 49 LEU B CA 1
ATOM 2742 C C . LEU B 1 49 ? -12.391 -29.453 -6.02 1 75.75 49 LEU B C 1
ATOM 2744 O O . LEU B 1 49 ? -12.586 -28.344 -5.539 1 75.75 49 LEU B O 1
ATOM 2748 N N . LEU B 1 50 ? -11.336 -30.047 -5.891 1 80.69 50 LEU B N 1
ATOM 2749 C CA . LEU B 1 50 ? -10.234 -29.469 -5.129 1 80.69 50 LEU B CA 1
ATOM 2750 C C . LEU B 1 50 ? -9.672 -28.25 -5.836 1 80.69 50 LEU B C 1
ATOM 2752 O O . LEU B 1 50 ? -9.305 -27.266 -5.188 1 80.69 50 LEU B O 1
ATOM 2756 N N . SER B 1 51 ? -9.57 -28.281 -7.152 1 75.75 51 SER B N 1
ATOM 2757 C CA . SER B 1 51 ? -9.109 -27.141 -7.938 1 75.75 51 SER B CA 1
ATOM 2758 C C . SER B 1 51 ? -10.039 -25.953 -7.773 1 75.75 51 SER B C 1
ATOM 2760 O O . SER B 1 51 ? -9.586 -24.812 -7.609 1 75.75 51 SER B O 1
ATOM 2762 N N . ASP B 1 52 ? -11.289 -26.219 -7.816 1 75.94 52 ASP B N 1
ATOM 2763 C CA . ASP B 1 52 ? -12.266 -25.156 -7.602 1 75.94 52 ASP B CA 1
ATOM 2764 C C . ASP B 1 52 ? -12.125 -24.562 -6.207 1 75.94 52 ASP B C 1
ATOM 2766 O O . ASP B 1 52 ? -12.203 -23.344 -6.047 1 75.94 52 ASP B O 1
ATOM 2770 N N . ALA B 1 53 ? -11.953 -25.406 -5.285 1 81.44 53 ALA B N 1
ATOM 2771 C CA . ALA B 1 53 ? -11.75 -24.953 -3.914 1 81.44 53 ALA B CA 1
ATOM 2772 C C . ALA B 1 53 ? -10.547 -24.016 -3.816 1 81.44 53 ALA B C 1
ATOM 2774 O O . ALA B 1 53 ? -10.555 -23.062 -3.047 1 81.44 53 ALA B O 1
ATOM 2775 N N . GLY B 1 54 ? -9.469 -24.266 -4.527 1 78.75 54 GLY B N 1
ATOM 2776 C CA . GLY B 1 54 ? -8.305 -23.406 -4.582 1 78.75 54 GLY B CA 1
ATOM 2777 C C . GLY B 1 54 ? -8.633 -22 -5.066 1 78.75 54 GLY B C 1
ATOM 2778 O O . GLY B 1 54 ? -8.117 -21.016 -4.527 1 78.75 54 GLY B O 1
ATOM 2779 N N . HIS B 1 55 ? -9.445 -21.969 -6.02 1 74.88 55 HIS B N 1
ATOM 2780 C CA . HIS B 1 55 ? -9.883 -20.672 -6.531 1 74.88 55 HIS B CA 1
ATOM 2781 C C . HIS B 1 55 ? -10.703 -19.922 -5.492 1 74.88 55 HIS B C 1
ATOM 2783 O O . HIS B 1 55 ? -10.484 -18.734 -5.273 1 74.88 55 HIS B O 1
ATOM 2789 N N . MET B 1 56 ? -11.523 -20.672 -4.82 1 85.12 56 MET B N 1
ATOM 2790 C CA . MET B 1 56 ? -12.367 -20.062 -3.793 1 85.12 56 MET B CA 1
ATOM 2791 C C . MET B 1 56 ? -11.531 -19.609 -2.6 1 85.12 56 MET B C 1
ATOM 2793 O O . MET B 1 56 ? -11.914 -18.703 -1.879 1 85.12 56 MET B O 1
ATOM 2797 N N . LEU B 1 57 ? -10.43 -20.234 -2.443 1 85.12 57 LEU B N 1
ATOM 2798 C CA . LEU B 1 57 ? -9.539 -19.859 -1.349 1 85.12 57 LEU B CA 1
ATOM 2799 C C . LEU B 1 57 ? -9.07 -18.422 -1.506 1 85.12 57 LEU B C 1
ATOM 2801 O O . LEU B 1 57 ? -9.008 -17.672 -0.527 1 85.12 57 LEU B O 1
ATOM 2805 N N . SER B 1 58 ? -8.75 -18.047 -2.709 1 84.75 58 SER B N 1
ATOM 2806 C CA . SER B 1 58 ? -8.312 -16.672 -2.973 1 84.75 58 SER B CA 1
ATOM 2807 C C . SER B 1 58 ? -9.406 -15.672 -2.625 1 84.75 58 SER B C 1
ATOM 2809 O O . SER B 1 58 ? -9.117 -14.609 -2.07 1 84.75 58 SER B O 1
ATOM 2811 N N . ASP B 1 59 ? -10.609 -16.062 -2.896 1 88 59 ASP B N 1
ATOM 2812 C CA . ASP B 1 59 ? -11.734 -15.203 -2.551 1 88 59 ASP B CA 1
ATOM 2813 C C . ASP B 1 59 ? -11.906 -15.109 -1.038 1 88 59 ASP B C 1
ATOM 2815 O O . ASP B 1 59 ? -12.102 -14.016 -0.498 1 88 59 ASP B O 1
ATOM 2819 N N . ALA B 1 60 ? -11.898 -16.281 -0.506 1 91.44 60 ALA B N 1
ATOM 2820 C CA . ALA B 1 60 ? -12.039 -16.312 0.948 1 91.44 60 ALA B CA 1
ATOM 2821 C C . ALA B 1 60 ? -10.938 -15.492 1.62 1 91.44 60 ALA B C 1
ATOM 2823 O O . ALA B 1 60 ? -11.188 -14.766 2.582 1 91.44 60 ALA B O 1
ATOM 2824 N N . ALA B 1 61 ? -9.82 -15.562 1.105 1 91.44 61 ALA B N 1
ATOM 2825 C CA . ALA B 1 61 ? -8.688 -14.812 1.653 1 91.44 61 ALA B CA 1
ATOM 2826 C C . ALA B 1 61 ? -8.898 -13.312 1.478 1 91.44 61 ALA B C 1
ATOM 2828 O O . ALA B 1 61 ? -8.641 -12.531 2.396 1 91.44 61 ALA B O 1
ATOM 2829 N N . ALA B 1 62 ? -9.344 -12.977 0.34 1 91.81 62 ALA B N 1
ATOM 2830 C CA . ALA B 1 62 ? -9.578 -11.562 0.058 1 91.81 62 ALA B CA 1
ATOM 2831 C C . ALA B 1 62 ? -10.641 -10.984 0.995 1 91.81 62 ALA B C 1
ATOM 2833 O O . ALA B 1 62 ? -10.445 -9.914 1.575 1 91.81 62 ALA B O 1
ATOM 2834 N N . LEU B 1 63 ? -11.734 -11.711 1.119 1 93.31 63 LEU B N 1
ATOM 2835 C CA . LEU B 1 63 ? -12.805 -11.273 2.014 1 93.31 63 LEU B CA 1
ATOM 2836 C C . LEU B 1 63 ? -12.336 -11.297 3.465 1 93.31 63 LEU B C 1
ATOM 2838 O O . LEU B 1 63 ? -12.672 -10.398 4.242 1 93.31 63 LEU B O 1
ATOM 2842 N N . GLY B 1 64 ? -11.648 -12.328 3.814 1 94.44 64 GLY B N 1
ATOM 2843 C CA . GLY B 1 64 ? -11.102 -12.398 5.156 1 94.44 64 GLY B CA 1
ATOM 2844 C C . GLY B 1 64 ? -10.18 -11.242 5.488 1 94.44 64 GLY B C 1
ATOM 2845 O O . GLY B 1 64 ? -10.242 -10.695 6.594 1 94.44 64 GLY B O 1
ATOM 2846 N N . PHE B 1 65 ? -9.383 -10.922 4.555 1 92.81 65 PHE B N 1
ATOM 2847 C CA . PHE B 1 65 ? -8.484 -9.789 4.742 1 92.81 65 PHE B CA 1
ATOM 2848 C C . PHE B 1 65 ? -9.273 -8.492 4.898 1 92.81 65 PHE B C 1
ATOM 2850 O O . PHE B 1 65 ? -8.922 -7.641 5.723 1 92.81 65 PHE B O 1
ATOM 2857 N N . SER B 1 66 ? -10.258 -8.352 4.117 1 94.44 66 SER B N 1
ATOM 2858 C CA . SER B 1 66 ? -11.117 -7.172 4.219 1 94.44 66 SER B CA 1
ATOM 2859 C C . SER B 1 66 ? -11.781 -7.09 5.586 1 94.44 66 SER B C 1
ATOM 2861 O O . SER B 1 66 ? -11.891 -6.008 6.168 1 94.44 66 SER B O 1
ATOM 2863 N N . LEU B 1 67 ? -12.227 -8.203 6.078 1 94.38 67 LEU B N 1
ATOM 2864 C CA . LEU B 1 67 ? -12.852 -8.258 7.395 1 94.38 67 LEU B CA 1
ATOM 2865 C C . LEU B 1 67 ? -11.844 -7.91 8.484 1 94.38 67 LEU B C 1
ATOM 2867 O O . LEU B 1 67 ? -12.164 -7.148 9.406 1 94.38 67 LEU B O 1
ATOM 2871 N N . LEU B 1 68 ? -10.711 -8.445 8.398 1 93.25 68 LEU B N 1
ATOM 2872 C CA . LEU B 1 68 ? -9.648 -8.141 9.344 1 93.25 68 LEU B CA 1
ATOM 2873 C C . LEU B 1 68 ? -9.312 -6.656 9.328 1 93.25 68 LEU B C 1
ATOM 2875 O O . LEU B 1 68 ? -9.07 -6.059 10.375 1 93.25 68 LEU B O 1
ATOM 2879 N N . ALA B 1 69 ? -9.281 -6.141 8.164 1 93.12 69 ALA B N 1
ATOM 2880 C CA . ALA B 1 69 ? -8.977 -4.723 8.016 1 93.12 69 ALA B CA 1
ATOM 2881 C C . ALA B 1 69 ? -10.008 -3.859 8.734 1 93.12 69 ALA B C 1
ATOM 2883 O O . ALA B 1 69 ? -9.656 -2.855 9.359 1 93.12 69 ALA B O 1
ATOM 2884 N N . PHE B 1 70 ? -11.25 -4.195 8.641 1 90.88 70 PHE B N 1
ATOM 2885 C CA . PHE B 1 70 ? -12.297 -3.467 9.352 1 90.88 70 PHE B CA 1
ATOM 2886 C C . PHE B 1 70 ? -12.102 -3.576 10.859 1 90.88 70 PHE B C 1
ATOM 2888 O O . PHE B 1 70 ? -12.242 -2.586 11.578 1 90.88 70 PHE B O 1
ATOM 2895 N N . LYS B 1 71 ? -11.75 -4.734 11.305 1 90.94 71 LYS B N 1
ATOM 2896 C CA . LYS B 1 71 ? -11.555 -4.957 12.734 1 90.94 71 LYS B CA 1
ATOM 2897 C C . LYS B 1 71 ? -10.375 -4.148 13.266 1 90.94 71 LYS B C 1
ATOM 2899 O O . LYS B 1 71 ? -10.484 -3.496 14.312 1 90.94 71 LYS B O 1
ATOM 2904 N N . ILE B 1 72 ? -9.367 -4.145 12.562 1 90.62 72 ILE B N 1
ATOM 2905 C CA . ILE B 1 72 ? -8.18 -3.385 12.953 1 90.62 72 ILE B CA 1
ATOM 2906 C C . ILE B 1 72 ? -8.469 -1.888 12.852 1 90.62 72 ILE B C 1
ATOM 2908 O O . ILE B 1 72 ? -8.016 -1.104 13.688 1 90.62 72 ILE B O 1
ATOM 2912 N N . GLY B 1 73 ? -9.188 -1.55 11.828 1 89.38 73 GLY B N 1
ATOM 2913 C CA . GLY B 1 73 ? -9.539 -0.155 11.625 1 89.38 73 GLY B CA 1
ATOM 2914 C C . GLY B 1 73 ? -10.359 0.429 12.758 1 89.38 73 GLY B C 1
ATOM 2915 O O . GLY B 1 73 ? -10.414 1.648 12.922 1 89.38 73 GLY B O 1
ATOM 2916 N N . GLU B 1 74 ? -10.93 -0.389 13.539 1 87.44 74 GLU B N 1
ATOM 2917 C CA . GLU B 1 74 ? -11.773 0.051 14.648 1 87.44 74 GLU B CA 1
ATOM 2918 C C . GLU B 1 74 ? -10.938 0.379 15.883 1 87.44 74 GLU B C 1
ATOM 2920 O O . GLU B 1 74 ? -11.43 1.007 16.828 1 87.44 74 GLU B O 1
ATOM 2925 N N . LYS B 1 75 ? -9.727 0.018 15.797 1 87.19 75 LYS B N 1
ATOM 2926 C CA . LYS B 1 75 ? -8.867 0.303 16.938 1 87.19 75 LYS B CA 1
ATOM 2927 C C . LYS B 1 75 ? -8.688 1.806 17.141 1 87.19 75 LYS B C 1
ATOM 2929 O O . LYS B 1 75 ? -8.648 2.562 16.172 1 87.19 75 LYS B O 1
ATOM 2934 N N . ALA B 1 76 ? -8.578 2.203 18.375 1 81.81 76 ALA B N 1
ATOM 2935 C CA . ALA B 1 76 ? -8.383 3.611 18.703 1 81.81 76 ALA B CA 1
ATOM 2936 C C . ALA B 1 76 ? -6.977 4.07 18.328 1 81.81 76 ALA B C 1
ATOM 2938 O O . ALA B 1 76 ? -6.066 3.254 18.188 1 81.81 76 ALA B O 1
ATOM 2939 N N . ALA B 1 77 ? -6.902 5.367 18.172 1 84.19 77 ALA B N 1
ATOM 2940 C CA . ALA B 1 77 ? -5.605 5.973 17.891 1 84.19 77 ALA B CA 1
ATOM 2941 C C . ALA B 1 77 ? -4.609 5.668 19.016 1 84.19 77 ALA B C 1
ATOM 2943 O O . ALA B 1 77 ? -4.996 5.508 20.172 1 84.19 77 ALA B O 1
ATOM 2944 N N . SER B 1 78 ? -3.359 5.52 18.688 1 85 78 SER B N 1
ATOM 2945 C CA . SER B 1 78 ? -2.273 5.281 19.625 1 85 78 SER B CA 1
ATOM 2946 C C . SER B 1 78 ? -1.162 6.312 19.469 1 85 78 SER B C 1
ATOM 2948 O O . SER B 1 78 ? -1.26 7.211 18.625 1 85 78 SER B O 1
ATOM 2950 N N . ALA B 1 79 ? -0.179 6.203 20.312 1 82.38 79 ALA B N 1
ATOM 2951 C CA . ALA B 1 79 ? 0.965 7.105 20.25 1 82.38 79 ALA B CA 1
ATOM 2952 C C . ALA B 1 79 ? 1.738 6.91 18.938 1 82.38 79 ALA B C 1
ATOM 2954 O O . ALA B 1 79 ? 2.395 7.836 18.453 1 82.38 79 ALA B O 1
ATOM 2955 N N . SER B 1 80 ? 1.594 5.805 18.422 1 85.94 80 SER B N 1
ATOM 2956 C CA . SER B 1 80 ? 2.334 5.484 17.203 1 85.94 80 SER B CA 1
ATOM 2957 C C . SER B 1 80 ? 1.505 5.781 15.961 1 85.94 80 SER B C 1
ATOM 2959 O O . SER B 1 80 ? 2.055 6.09 14.906 1 85.94 80 SER B O 1
ATOM 2961 N N . LYS B 1 81 ? 0.245 5.598 16.125 1 88.31 81 LYS B N 1
ATOM 2962 C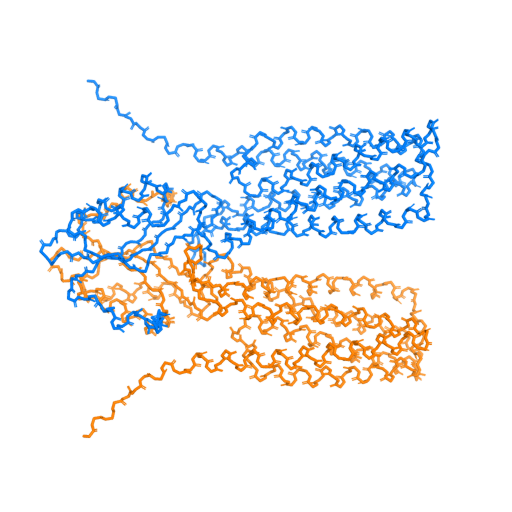 CA . LYS B 1 81 ? -0.705 5.918 15.07 1 88.31 81 LYS B CA 1
ATOM 2963 C C . LYS B 1 81 ? -1.716 6.961 15.531 1 88.31 81 LYS B C 1
ATOM 2965 O O . LYS B 1 81 ? -2.834 6.621 15.922 1 88.31 81 LYS B O 1
ATOM 2970 N N . THR B 1 82 ? -1.335 8.109 15.297 1 84.81 82 THR B N 1
ATOM 2971 C CA . THR B 1 82 ? -2.061 9.211 15.914 1 84.81 82 THR B CA 1
ATOM 2972 C C . THR B 1 82 ? -3.363 9.492 15.172 1 84.81 82 THR B C 1
ATOM 2974 O O . THR B 1 82 ? -4.273 10.117 15.719 1 84.81 82 THR B O 1
ATOM 2977 N N . PHE B 1 83 ? -3.467 9.062 13.906 1 83.38 83 PHE B N 1
ATOM 2978 C CA . PHE B 1 83 ? -4.695 9.242 13.133 1 83.38 83 PHE B CA 1
ATOM 2979 C C . PHE B 1 83 ? -5.594 8.016 13.258 1 83.38 83 PHE B C 1
ATOM 2981 O O . PHE B 1 83 ? -6.703 8 12.711 1 83.38 83 PHE B O 1
ATOM 2988 N N . GLY B 1 84 ? -5.055 7.027 14.023 1 85.19 84 GLY B N 1
ATOM 2989 C CA . GLY B 1 84 ? -5.809 5.789 14.141 1 85.19 84 GLY B CA 1
ATOM 2990 C C . GLY B 1 84 ? -5.387 4.742 13.125 1 85.19 84 GLY B C 1
ATOM 2991 O O . GLY B 1 84 ? -4.344 4.875 12.484 1 85.19 84 GLY B O 1
ATOM 2992 N N . TYR B 1 85 ? -6.27 3.678 12.992 1 90.75 85 TYR B N 1
ATOM 2993 C CA . TYR B 1 85 ? -5.875 2.525 12.188 1 90.75 85 TYR B CA 1
ATOM 2994 C C . TYR B 1 85 ? -6.793 2.355 10.984 1 90.75 85 TYR B C 1
ATOM 2996 O O . TYR B 1 85 ? -6.781 1.313 10.328 1 90.75 85 TYR B O 1
ATOM 3004 N N . ARG B 1 86 ? -7.469 3.32 10.648 1 89.19 86 ARG B N 1
ATOM 3005 C CA . ARG B 1 86 ? -8.477 3.229 9.594 1 89.19 86 ARG B CA 1
ATOM 3006 C C . ARG B 1 86 ? -7.824 3.051 8.227 1 89.19 86 ARG B C 1
ATOM 3008 O O . ARG B 1 86 ? -8.422 2.479 7.316 1 89.19 86 ARG B O 1
ATOM 3015 N N . ARG B 1 87 ? -6.621 3.443 8.141 1 93.56 87 ARG B N 1
ATOM 3016 C CA . ARG B 1 87 ? -5.922 3.371 6.859 1 93.56 87 ARG B CA 1
ATOM 3017 C C . ARG B 1 87 ? -5.641 1.924 6.473 1 93.56 87 ARG B C 1
ATOM 3019 O O . ARG B 1 87 ? -5.332 1.635 5.312 1 93.56 87 ARG B O 1
ATOM 3026 N N . PHE B 1 88 ? -5.734 1.086 7.414 1 93.19 88 PHE B N 1
ATOM 3027 C CA . PHE B 1 88 ? -5.531 -0.325 7.109 1 93.19 88 PHE B CA 1
ATOM 3028 C C . PHE B 1 88 ? -6.57 -0.82 6.109 1 93.19 88 PHE B C 1
ATOM 3030 O O . PHE B 1 88 ? -6.297 -1.732 5.328 1 93.19 88 PHE B O 1
ATOM 3037 N N . GLU B 1 89 ? -7.715 -0.216 6.176 1 94.06 89 GLU B N 1
ATOM 3038 C CA . GLU B 1 89 ? -8.766 -0.564 5.223 1 94.06 89 GLU B CA 1
ATOM 3039 C C . GLU B 1 89 ? -8.336 -0.25 3.791 1 94.06 89 GLU B C 1
ATOM 3041 O O . GLU B 1 89 ? -8.656 -0.999 2.863 1 94.06 89 GLU B O 1
ATOM 3046 N N . ILE B 1 90 ? -7.66 0.848 3.611 1 95.06 90 ILE B N 1
ATOM 3047 C CA . ILE B 1 90 ? -7.191 1.249 2.289 1 95.06 90 ILE B CA 1
ATOM 3048 C C . ILE B 1 90 ? -6.074 0.314 1.833 1 95.06 90 ILE B C 1
ATOM 3050 O O . ILE B 1 90 ? -6.012 -0.057 0.658 1 95.06 90 ILE B O 1
ATOM 3054 N N . LEU B 1 91 ? -5.273 -0.087 2.75 1 95.38 91 LEU B N 1
ATOM 3055 C CA . LEU B 1 91 ? -4.211 -1.041 2.445 1 95.38 91 LEU B CA 1
ATOM 3056 C C . LEU B 1 91 ? -4.797 -2.377 1.995 1 95.38 91 LEU B C 1
ATOM 3058 O O . LEU B 1 91 ? -4.324 -2.969 1.021 1 95.38 91 LEU B O 1
ATOM 3062 N N . ALA B 1 92 ? -5.77 -2.785 2.729 1 94.94 92 ALA B N 1
ATOM 3063 C CA . ALA B 1 92 ? -6.445 -4.027 2.357 1 94.94 92 ALA B CA 1
ATOM 3064 C C . ALA B 1 92 ? -7.043 -3.93 0.957 1 94.94 92 ALA B C 1
ATOM 3066 O O . ALA B 1 92 ? -6.93 -4.863 0.161 1 94.94 92 ALA B O 1
ATOM 3067 N N . ALA B 1 93 ? -7.676 -2.818 0.666 1 95.56 93 ALA B N 1
ATOM 3068 C CA . ALA B 1 93 ? -8.242 -2.596 -0.663 1 95.56 93 ALA B CA 1
ATOM 3069 C C . ALA B 1 93 ? -7.156 -2.645 -1.734 1 95.56 93 ALA B C 1
ATOM 3071 O O . ALA B 1 93 ? -7.367 -3.197 -2.816 1 95.56 93 ALA B O 1
ATOM 3072 N N . PHE B 1 94 ? -6.047 -2.086 -1.415 1 96.69 94 PHE B N 1
ATOM 3073 C CA . PHE B 1 94 ? -4.918 -2.078 -2.338 1 96.69 94 PHE B CA 1
ATOM 3074 C C . PHE B 1 94 ? -4.449 -3.498 -2.633 1 96.69 94 PHE B C 1
ATOM 3076 O O . PHE B 1 94 ? -4.27 -3.871 -3.795 1 96.69 94 PHE B O 1
ATOM 3083 N N . ILE B 1 95 ? -4.262 -4.285 -1.609 1 95.25 95 ILE B N 1
ATOM 3084 C CA . ILE B 1 95 ? -3.83 -5.672 -1.763 1 95.25 95 ILE B CA 1
ATOM 3085 C C . ILE B 1 95 ? -4.875 -6.453 -2.555 1 95.25 95 ILE B C 1
ATOM 3087 O O . ILE B 1 95 ? -4.535 -7.211 -3.465 1 95.25 95 ILE B O 1
ATOM 3091 N N . ASN B 1 96 ? -6.078 -6.25 -2.213 1 94.06 96 ASN B N 1
ATOM 3092 C CA . ASN B 1 96 ? -7.16 -6.922 -2.928 1 94.06 96 ASN B CA 1
ATOM 3093 C C . ASN B 1 96 ? -7.191 -6.52 -4.402 1 94.06 96 ASN B C 1
ATOM 3095 O O . ASN B 1 96 ? -7.426 -7.359 -5.273 1 94.06 96 ASN B O 1
ATOM 3099 N N . GLY B 1 97 ? -7.012 -5.211 -4.656 1 95 97 GLY B N 1
ATOM 3100 C CA . GLY B 1 97 ? -6.945 -4.75 -6.035 1 95 97 GLY B CA 1
ATOM 3101 C C . GLY B 1 97 ? -5.828 -5.402 -6.828 1 95 97 GLY B C 1
ATOM 3102 O O . GLY B 1 97 ? -6.051 -5.895 -7.938 1 95 97 GLY B O 1
ATOM 3103 N N . ILE B 1 98 ? -4.695 -5.469 -6.234 1 94.75 98 ILE B N 1
ATOM 3104 C CA . ILE B 1 98 ? -3.543 -6.086 -6.883 1 94.75 98 ILE B CA 1
ATOM 3105 C C . ILE B 1 98 ? -3.818 -7.57 -7.121 1 94.75 98 ILE B C 1
ATOM 3107 O O . ILE B 1 98 ? -3.48 -8.109 -8.18 1 94.75 98 ILE B O 1
ATOM 3111 N N . THR B 1 99 ? -4.344 -8.172 -6.133 1 92.5 99 THR B N 1
ATOM 3112 C CA . THR B 1 99 ? -4.672 -9.594 -6.262 1 92.5 99 THR B CA 1
ATOM 3113 C C . THR B 1 99 ? -5.625 -9.82 -7.434 1 92.5 99 THR B C 1
ATOM 3115 O O . THR B 1 99 ? -5.445 -10.758 -8.211 1 92.5 99 THR B O 1
ATOM 3118 N N . LEU B 1 100 ? -6.613 -8.961 -7.555 1 92.69 100 LEU B N 1
ATOM 3119 C CA . LEU B 1 100 ? -7.547 -9.055 -8.672 1 92.69 100 LEU B CA 1
ATOM 3120 C C . LEU B 1 100 ? -6.816 -8.922 -10.008 1 92.69 100 LEU B C 1
ATOM 3122 O O . LEU B 1 100 ? -7.102 -9.656 -10.953 1 92.69 100 LEU B O 1
ATOM 3126 N N . LEU B 1 101 ? -5.891 -8.023 -10.062 1 94.75 101 LEU B N 1
ATOM 3127 C CA . LEU B 1 101 ? -5.117 -7.816 -11.281 1 94.75 101 LEU B CA 1
ATOM 3128 C C . LEU B 1 101 ? -4.309 -9.062 -11.625 1 94.75 101 LEU B C 1
ATOM 3130 O O . LEU B 1 101 ? -4.32 -9.523 -12.773 1 94.75 101 LEU B O 1
ATOM 3134 N N . LEU B 1 102 ? -3.684 -9.609 -10.648 1 91.25 102 LEU B N 1
ATOM 3135 C CA . LEU B 1 102 ? -2.857 -10.797 -10.859 1 91.25 102 LEU B CA 1
ATOM 3136 C C . LEU B 1 102 ? -3.711 -11.984 -11.273 1 91.25 102 LEU B C 1
ATOM 3138 O O . LEU B 1 102 ? -3.35 -12.727 -12.195 1 91.25 102 LEU B O 1
ATOM 3142 N N . ILE B 1 103 ? -4.773 -12.156 -10.586 1 87.31 103 ILE B N 1
ATOM 3143 C CA . ILE B 1 103 ? -5.676 -13.258 -10.906 1 87.31 103 ILE B CA 1
ATOM 3144 C C . ILE B 1 103 ? -6.184 -13.102 -12.336 1 87.31 103 ILE B C 1
ATOM 3146 O O . ILE B 1 103 ? -6.242 -14.078 -13.086 1 87.31 103 ILE B O 1
ATOM 3150 N N . SER B 1 104 ? -6.562 -11.852 -12.68 1 92.62 104 SER B N 1
ATOM 3151 C CA . SER B 1 104 ? -7.07 -11.602 -14.023 1 92.62 104 SER B CA 1
ATOM 3152 C C . SER B 1 104 ? -6.023 -11.938 -15.086 1 92.62 104 SER B C 1
ATOM 3154 O O . SER B 1 104 ? -6.348 -12.531 -16.109 1 92.62 104 SER B O 1
ATOM 3156 N N . LEU B 1 105 ? -4.797 -11.641 -14.891 1 92.25 105 LEU B N 1
ATOM 3157 C CA . LEU B 1 105 ? -3.723 -11.969 -15.82 1 92.25 105 LEU B CA 1
ATOM 3158 C C . LEU B 1 105 ? -3.535 -13.477 -15.93 1 92.25 105 LEU B C 1
ATOM 3160 O O . LEU B 1 105 ? -3.305 -14 -17.031 1 92.25 105 LEU B O 1
ATOM 3164 N N . TYR B 1 106 ? -3.596 -14.133 -14.836 1 87.25 106 TYR B N 1
ATOM 3165 C CA . TYR B 1 106 ? -3.502 -15.586 -14.82 1 87.25 106 TYR B CA 1
ATOM 3166 C C . TYR B 1 106 ? -4.629 -16.219 -15.633 1 87.25 106 TYR B C 1
ATOM 3168 O O . TYR B 1 106 ? -4.402 -17.141 -16.406 1 87.25 106 TYR B O 1
ATOM 3176 N N . ILE B 1 107 ? -5.801 -15.688 -15.438 1 86.12 107 ILE B N 1
ATOM 3177 C CA . ILE B 1 107 ? -6.953 -16.203 -16.172 1 86.12 107 ILE B CA 1
ATOM 3178 C C . ILE B 1 107 ? -6.766 -15.969 -17.672 1 86.12 107 ILE B C 1
ATOM 3180 O O . ILE B 1 107 ? -7.09 -16.828 -18.484 1 86.12 107 ILE B O 1
ATOM 3184 N N . PHE B 1 108 ? -6.258 -14.844 -18.031 1 91.06 108 PHE B N 1
ATOM 3185 C CA . PHE B 1 108 ? -5.965 -14.547 -19.438 1 91.06 108 PHE B CA 1
ATOM 3186 C C . PHE B 1 108 ? -4.984 -15.562 -20 1 91.06 108 PHE B C 1
ATOM 3188 O O . PHE B 1 108 ? -5.164 -16.047 -21.125 1 91.06 108 PHE B O 1
ATOM 3195 N N . TRP B 1 109 ? -4.051 -15.875 -19.25 1 89.88 109 TRP B N 1
ATOM 3196 C CA . TRP B 1 109 ? -3.043 -16.844 -19.672 1 89.88 109 TRP B CA 1
ATOM 3197 C C . TRP B 1 109 ? -3.662 -18.219 -19.859 1 89.88 109 TRP B C 1
ATOM 3199 O O . TRP B 1 109 ? -3.395 -18.906 -20.859 1 89.88 109 TRP B O 1
ATOM 3209 N N . GLU B 1 110 ? -4.418 -18.625 -18.969 1 85.12 110 GLU B N 1
ATOM 3210 C CA . GLU B 1 110 ? -5.094 -19.922 -19.062 1 85.12 110 GLU B CA 1
ATOM 3211 C C . GLU B 1 110 ? -6.043 -19.953 -20.266 1 85.12 110 GLU B C 1
ATOM 3213 O O . GLU B 1 110 ? -6.117 -20.969 -20.969 1 85.12 110 GLU B O 1
ATOM 3218 N N . ALA B 1 111 ? -6.77 -18.859 -20.391 1 86.38 111 ALA B N 1
ATOM 3219 C CA . ALA B 1 111 ? -7.688 -18.766 -21.516 1 86.38 111 ALA B CA 1
ATOM 3220 C C . ALA B 1 111 ? -6.938 -18.875 -22.844 1 86.38 111 ALA B C 1
ATOM 3222 O O . ALA B 1 111 ? -7.402 -19.547 -23.781 1 86.38 111 ALA B O 1
ATOM 3223 N N . TYR B 1 112 ? -5.855 -18.312 -22.906 1 89.12 112 TYR B N 1
ATOM 3224 C CA . TYR B 1 112 ? -5.02 -18.375 -24.109 1 89.12 112 TYR B CA 1
ATOM 3225 C C . TYR B 1 112 ? -4.582 -19.812 -24.391 1 89.12 112 TYR B C 1
ATOM 3227 O O . TYR B 1 112 ? -4.645 -20.266 -25.547 1 89.12 112 TYR B O 1
ATOM 3235 N N . ASN B 1 113 ? -4.168 -20.562 -23.438 1 87.44 113 ASN B N 1
ATOM 3236 C CA . ASN B 1 113 ? -3.73 -21.938 -23.594 1 87.44 113 ASN B CA 1
ATOM 3237 C C . ASN B 1 113 ? -4.891 -22.844 -23.984 1 87.44 113 ASN B C 1
ATOM 3239 O O . ASN B 1 113 ? -4.699 -23.828 -24.719 1 87.44 113 ASN B O 1
ATOM 3243 N N . ARG B 1 114 ? -6.012 -22.516 -23.516 1 82.5 114 ARG B N 1
ATOM 3244 C CA . ARG B 1 114 ? -7.188 -23.344 -23.766 1 82.5 114 ARG B CA 1
ATOM 3245 C C . ARG B 1 114 ? -7.652 -23.219 -25.203 1 82.5 114 ARG B C 1
ATOM 3247 O O . ARG B 1 114 ? -8.391 -24.062 -25.703 1 82.5 114 ARG B O 1
ATOM 3254 N N . PHE B 1 115 ? -7.281 -22.156 -25.859 1 83.75 115 PHE B N 1
ATOM 3255 C CA . PHE B 1 115 ? -7.578 -22.016 -27.281 1 83.75 115 PHE B CA 1
ATOM 3256 C C . PHE B 1 115 ? -6.855 -23.094 -28.078 1 83.75 115 PHE B C 1
ATOM 3258 O O . PHE B 1 115 ? -7.379 -23.578 -29.094 1 83.75 115 PHE B O 1
ATOM 3265 N N . PHE B 1 116 ? -5.754 -23.469 -27.609 1 83.38 116 PHE B N 1
ATOM 3266 C CA . PHE B 1 116 ? -4.941 -24.438 -28.344 1 83.38 116 PHE B CA 1
ATOM 3267 C C . PHE B 1 116 ? -5.172 -25.844 -27.828 1 83.38 116 PHE B C 1
ATOM 3269 O O . PHE B 1 116 ? -4.914 -26.828 -28.531 1 83.38 116 PHE B O 1
ATOM 3276 N N . SER B 1 117 ? -5.508 -25.906 -26.562 1 78.56 117 SER B N 1
ATOM 3277 C CA . SER B 1 117 ? -5.828 -27.203 -25.969 1 78.56 117 SER B CA 1
ATOM 3278 C C . SER B 1 117 ? -7.18 -27.172 -25.25 1 78.56 117 SER B C 1
ATOM 3280 O O . SER B 1 117 ? -7.238 -27 -24.031 1 78.56 117 SER B O 1
ATOM 3282 N N . PRO B 1 118 ? -8.125 -27.297 -26.062 1 67.56 118 PRO B N 1
ATOM 3283 C CA . PRO B 1 118 ? -9.461 -27.203 -25.453 1 67.56 118 PRO B CA 1
ATOM 3284 C C . PRO B 1 118 ? -9.68 -28.219 -24.344 1 67.56 118 PRO B C 1
ATOM 3286 O O . PRO B 1 118 ? -9.188 -29.359 -24.438 1 67.56 118 PRO B O 1
ATOM 3289 N N . PRO B 1 119 ? -10.055 -27.547 -23.188 1 63.66 119 PRO B N 1
ATOM 3290 C CA . PRO B 1 119 ? -10.273 -28.469 -22.062 1 63.66 119 PRO B CA 1
ATOM 3291 C C . PRO B 1 119 ? -11.336 -29.516 -22.375 1 63.66 119 PRO B C 1
ATOM 3293 O O . PRO B 1 119 ? -12.117 -29.359 -23.312 1 63.66 119 PRO B O 1
ATOM 3296 N N . GLU B 1 120 ? -11.086 -30.672 -21.703 1 60.88 120 GLU B N 1
ATOM 3297 C CA . GLU B 1 120 ? -12.109 -31.703 -21.812 1 60.88 120 GLU B CA 1
ATOM 3298 C C . GLU B 1 120 ? -13.477 -31.172 -21.391 1 60.88 120 GLU B C 1
ATOM 3300 O O . GLU B 1 120 ? -13.562 -30.25 -20.578 1 60.88 120 GLU B O 1
ATOM 3305 N N . VAL B 1 121 ? -14.469 -31.578 -21.984 1 57.84 121 VAL B N 1
ATOM 3306 C CA . VAL B 1 121 ? -15.867 -31.203 -21.781 1 57.84 121 VAL B CA 1
ATOM 3307 C C . VAL B 1 121 ? -16.203 -31.25 -20.297 1 57.84 121 VAL B C 1
ATOM 3309 O O . VAL B 1 121 ? -15.812 -32.188 -19.594 1 57.84 121 VAL B O 1
ATOM 3312 N N . ALA B 1 122 ? -16.625 -30.109 -19.844 1 61.19 122 ALA B N 1
ATOM 3313 C CA . ALA B 1 122 ? -17.047 -30.078 -18.453 1 61.19 122 ALA B CA 1
ATOM 3314 C C . ALA B 1 122 ? -18.078 -31.172 -18.156 1 61.19 122 ALA B C 1
ATOM 3316 O O . ALA B 1 122 ? -19.062 -31.297 -18.875 1 61.19 122 ALA B O 1
ATOM 3317 N N . GLY B 1 123 ? -17.734 -32.094 -17.281 1 66.5 123 GLY B N 1
ATOM 3318 C CA . GLY B 1 123 ? -18.688 -33.125 -16.906 1 66.5 123 GLY B CA 1
ATOM 3319 C C . GLY B 1 123 ? -19.906 -32.594 -16.188 1 66.5 123 GLY B C 1
ATOM 3320 O O . GLY B 1 123 ? -19.906 -31.422 -15.758 1 66.5 123 GLY B O 1
ATOM 3321 N N . ARG B 1 124 ? -21.062 -33.344 -16.156 1 75.31 124 ARG B N 1
ATOM 3322 C CA . ARG B 1 124 ? -22.281 -32.969 -15.461 1 75.31 124 ARG B CA 1
ATOM 3323 C C . ARG B 1 124 ? -22.016 -32.594 -14.008 1 75.31 124 ARG B C 1
ATOM 3325 O O . ARG B 1 124 ? -22.641 -31.703 -13.461 1 75.31 124 ARG B O 1
ATOM 3332 N N . GLY B 1 125 ? -21 -33.219 -13.422 1 72.44 125 GLY B N 1
ATOM 3333 C CA . GLY B 1 125 ? -20.641 -32.906 -12.047 1 72.44 125 GLY B CA 1
ATOM 3334 C C . GLY B 1 125 ? -20.047 -31.531 -11.875 1 72.44 125 GLY B C 1
ATOM 3335 O O . GLY B 1 125 ? -20.375 -30.812 -10.93 1 72.44 125 GLY B O 1
ATOM 3336 N N . MET B 1 126 ? -19.266 -31.219 -12.836 1 73.19 126 MET B N 1
ATOM 3337 C CA . MET B 1 126 ? -18.641 -29.906 -12.781 1 73.19 126 MET B CA 1
ATOM 3338 C C . MET B 1 126 ? -19.672 -28.797 -12.953 1 73.19 126 MET B C 1
ATOM 3340 O O . MET B 1 126 ? -19.594 -27.766 -12.289 1 73.19 126 MET B O 1
ATOM 3344 N N . LEU B 1 127 ? -20.656 -29.062 -13.758 1 82.12 127 LEU B N 1
ATOM 3345 C CA . LEU B 1 127 ? -21.719 -28.078 -13.992 1 82.12 127 LEU B CA 1
ATOM 3346 C C . LEU B 1 127 ? -22.578 -27.922 -12.742 1 82.12 127 LEU B C 1
ATOM 3348 O O . LEU B 1 127 ? -23.016 -26.812 -12.43 1 82.12 127 LEU B O 1
ATOM 3352 N N . ALA B 1 128 ? -22.844 -28.969 -12.07 1 83 128 ALA B N 1
ATOM 3353 C CA . ALA B 1 128 ? -23.641 -28.922 -10.852 1 83 128 ALA B CA 1
ATOM 3354 C C . ALA B 1 128 ? -22.938 -28.094 -9.773 1 83 128 ALA B C 1
ATOM 3356 O O . ALA B 1 128 ? -23.547 -27.234 -9.141 1 83 128 ALA B O 1
ATOM 3357 N N . ILE B 1 129 ? -21.703 -28.344 -9.641 1 80.38 129 ILE B N 1
ATOM 3358 C CA . ILE B 1 129 ? -20.922 -27.641 -8.633 1 80.38 129 ILE B CA 1
ATOM 3359 C C . ILE B 1 129 ? -20.844 -26.156 -8.992 1 80.38 129 ILE B C 1
ATOM 3361 O O . ILE B 1 129 ? -20.969 -25.297 -8.125 1 80.38 129 ILE B O 1
ATOM 3365 N N . ALA B 1 130 ? -20.609 -25.891 -10.234 1 83.06 130 ALA B N 1
ATOM 3366 C CA . ALA B 1 130 ? -20.547 -24.516 -10.703 1 83.06 130 ALA B CA 1
ATOM 3367 C C . ALA B 1 130 ? -21.859 -23.781 -10.453 1 83.06 130 ALA B C 1
ATOM 3369 O O . ALA B 1 130 ? -21.875 -22.609 -10.094 1 83.06 130 ALA B O 1
ATOM 3370 N N . THR B 1 131 ? -22.906 -24.484 -10.633 1 89.81 131 THR B N 1
ATOM 3371 C CA . THR B 1 131 ? -24.234 -23.891 -10.438 1 89.81 131 THR B CA 1
ATOM 3372 C C . THR B 1 131 ? -24.469 -23.562 -8.961 1 89.81 131 THR B C 1
ATOM 3374 O O . THR B 1 131 ? -24.938 -22.469 -8.633 1 89.81 131 THR B O 1
ATOM 3377 N N . VAL B 1 132 ? -24.141 -24.469 -8.086 1 89.31 132 VAL B N 1
ATOM 3378 C CA . VAL B 1 132 ? -24.281 -24.219 -6.656 1 89.31 132 VAL B CA 1
ATOM 3379 C C . VAL B 1 132 ? -23.375 -23.047 -6.254 1 89.31 132 VAL B C 1
ATOM 3381 O O . VAL B 1 132 ? -23.781 -22.172 -5.492 1 89.31 132 VAL B O 1
ATOM 3384 N N . GLY B 1 133 ? -22.172 -23.094 -6.719 1 87.75 133 GLY B N 1
ATOM 3385 C CA . GLY B 1 133 ? -21.25 -21.984 -6.465 1 87.75 133 GLY B CA 1
ATOM 3386 C C . GLY B 1 133 ? -21.781 -20.641 -6.914 1 87.75 133 GLY B C 1
ATOM 3387 O O . GLY B 1 133 ? -21.625 -19.641 -6.223 1 87.75 133 GLY B O 1
ATOM 3388 N N . LEU B 1 134 ? -22.438 -20.625 -8.008 1 91.81 134 LEU B N 1
ATOM 3389 C CA . LEU B 1 134 ? -23.031 -19.406 -8.523 1 91.81 134 LEU B CA 1
ATOM 3390 C C . LEU B 1 134 ? -24.094 -18.875 -7.559 1 91.81 134 LEU B C 1
ATOM 3392 O O . LEU B 1 134 ? -24.141 -17.672 -7.277 1 91.81 134 LEU B O 1
ATOM 3396 N N . PHE B 1 135 ? -24.891 -19.766 -7.09 1 94.62 135 PHE B N 1
ATOM 3397 C CA . PHE B 1 135 ? -25.938 -19.359 -6.164 1 94.62 135 PHE B CA 1
ATOM 3398 C C . PHE B 1 135 ? -25.328 -18.812 -4.875 1 94.62 135 PHE B C 1
ATOM 3400 O O . PHE B 1 135 ? -25.828 -17.828 -4.312 1 94.62 135 PHE B O 1
ATOM 3407 N N . VAL B 1 136 ? -24.312 -19.469 -4.371 1 93.38 136 VAL B N 1
ATOM 3408 C CA . VAL B 1 136 ? -23.625 -19 -3.166 1 93.38 136 VAL B CA 1
ATOM 3409 C C . VAL B 1 136 ? -23.062 -17.594 -3.404 1 93.38 136 VAL B C 1
ATOM 3411 O O . VAL B 1 136 ? -23.188 -16.719 -2.557 1 93.38 136 VAL B O 1
ATOM 3414 N N . ASN B 1 137 ? -22.484 -17.391 -4.539 1 92.44 137 ASN B N 1
ATOM 3415 C CA . ASN B 1 137 ? -21.906 -16.094 -4.871 1 92.44 137 ASN B CA 1
ATOM 3416 C C . ASN B 1 137 ? -22.984 -15.031 -5.023 1 92.44 137 ASN B C 1
ATOM 3418 O O . ASN B 1 137 ? -22.781 -13.875 -4.637 1 92.44 137 ASN B O 1
ATOM 3422 N N . ILE B 1 138 ? -24.062 -15.422 -5.566 1 95.25 138 ILE B N 1
ATOM 3423 C CA . ILE B 1 138 ? -25.188 -14.492 -5.691 1 95.25 138 ILE B CA 1
ATOM 3424 C C . ILE B 1 138 ? -25.672 -14.078 -4.301 1 95.25 138 ILE B C 1
ATOM 3426 O O . ILE B 1 138 ? -25.922 -12.898 -4.051 1 95.25 138 ILE B O 1
ATOM 3430 N N . ALA B 1 139 ? -25.797 -15.039 -3.471 1 96.12 139 ALA B N 1
ATOM 3431 C CA . ALA B 1 139 ? -26.203 -14.75 -2.096 1 96.12 139 ALA B CA 1
ATOM 3432 C C . ALA B 1 139 ? -25.203 -13.828 -1.412 1 96.12 139 ALA B C 1
ATOM 3434 O O . ALA B 1 139 ? -25.578 -12.859 -0.751 1 96.12 139 ALA B O 1
ATOM 3435 N N . ALA B 1 140 ? -23.969 -14.117 -1.559 1 95.19 140 ALA B N 1
ATOM 3436 C CA . ALA B 1 140 ? -22.922 -13.297 -0.966 1 95.19 140 ALA B CA 1
ATOM 3437 C C . ALA B 1 140 ? -22.938 -11.883 -1.534 1 95.19 140 ALA B C 1
ATOM 3439 O O . ALA B 1 140 ? -22.75 -10.906 -0.799 1 95.19 140 ALA B O 1
ATOM 3440 N N . ALA B 1 141 ? -23.156 -11.805 -2.795 1 94.06 141 ALA B N 1
ATOM 3441 C CA . ALA B 1 141 ? -23.234 -10.5 -3.451 1 94.06 141 ALA B CA 1
ATOM 3442 C C . ALA B 1 141 ? -24.406 -9.688 -2.906 1 94.06 141 ALA B C 1
ATOM 3444 O O . ALA B 1 141 ? -24.266 -8.484 -2.668 1 94.06 141 ALA B O 1
ATOM 3445 N N . TRP B 1 142 ? -25.453 -10.359 -2.703 1 95.19 142 TRP B N 1
ATOM 3446 C CA . TRP B 1 142 ? -26.641 -9.703 -2.16 1 95.19 142 TRP B CA 1
ATOM 3447 C C . TRP B 1 142 ? -26.375 -9.188 -0.75 1 95.19 142 TRP B C 1
ATOM 3449 O O . TRP B 1 142 ? -26.781 -8.078 -0.405 1 95.19 142 TRP B O 1
ATOM 3459 N N . VAL B 1 143 ? -25.719 -9.922 -0.012 1 95.44 143 VAL B N 1
ATOM 3460 C CA . VAL B 1 143 ? -25.438 -9.562 1.374 1 95.44 143 VAL B CA 1
ATOM 3461 C C . VAL B 1 143 ? -24.453 -8.391 1.415 1 95.44 143 VAL B C 1
ATOM 3463 O O . VAL B 1 143 ? -24.672 -7.422 2.143 1 95.44 143 VAL B O 1
ATOM 3466 N N . ILE B 1 144 ? -23.406 -8.461 0.647 1 93.56 144 ILE B N 1
ATOM 3467 C CA . ILE B 1 144 ? -22.375 -7.441 0.703 1 93.56 144 ILE B CA 1
ATOM 3468 C C . ILE B 1 144 ? -22.922 -6.109 0.204 1 93.56 144 ILE B C 1
ATOM 3470 O O . ILE B 1 144 ? -22.484 -5.043 0.652 1 93.56 144 ILE B O 1
ATOM 3474 N N . MET B 1 145 ? -23.875 -6.148 -0.62 1 93.69 145 MET B N 1
ATOM 3475 C CA . MET B 1 145 ? -24.484 -4.941 -1.175 1 93.69 145 MET B CA 1
ATOM 3476 C C . MET B 1 145 ? -25.266 -4.191 -0.109 1 93.69 145 MET B C 1
ATOM 3478 O O . MET B 1 145 ? -25.641 -3.035 -0.308 1 93.69 145 MET B O 1
ATOM 3482 N N . LYS B 1 146 ? -25.516 -4.848 0.953 1 92.44 146 LYS B N 1
ATOM 3483 C CA . LYS B 1 146 ? -26.156 -4.184 2.078 1 92.44 146 LYS B CA 1
ATOM 3484 C C . LYS B 1 146 ? -25.203 -3.232 2.785 1 92.44 146 LYS B C 1
ATOM 3486 O O . LYS B 1 146 ? -25.625 -2.373 3.559 1 92.44 146 LYS B O 1
ATOM 3491 N N . GLY B 1 147 ? -23.938 -3.436 2.527 1 91.31 147 GLY B N 1
ATOM 3492 C CA . GLY B 1 147 ? -22.938 -2.49 3.008 1 91.31 147 GLY B CA 1
ATOM 3493 C C . GLY B 1 147 ? -22.641 -1.379 2.02 1 91.31 147 GLY B C 1
ATOM 3494 O O . GLY B 1 147 ? -23.25 -1.312 0.952 1 91.31 147 GLY B O 1
ATOM 3495 N N . ASP B 1 148 ? -21.797 -0.467 2.359 1 89.94 148 ASP B N 1
ATOM 3496 C CA . ASP B 1 148 ? -21.469 0.68 1.521 1 89.94 148 ASP B CA 1
ATOM 3497 C C . ASP B 1 148 ? -20.375 0.328 0.516 1 89.94 148 ASP B C 1
ATOM 3499 O O . ASP B 1 148 ? -19.203 0.697 0.7 1 89.94 148 ASP B O 1
ATOM 3503 N N . THR B 1 149 ? -20.734 -0.227 -0.544 1 88.81 149 THR B N 1
ATOM 3504 C CA . THR B 1 149 ? -19.797 -0.653 -1.576 1 88.81 149 THR B CA 1
ATOM 3505 C C . THR B 1 149 ? -19.406 0.519 -2.475 1 88.81 149 THR B C 1
ATOM 3507 O O . THR B 1 149 ? -18.438 0.439 -3.227 1 88.81 149 THR B O 1
ATOM 3510 N N . SER B 1 150 ? -20.062 1.586 -2.424 1 85 150 SER B N 1
ATOM 3511 C CA . SER B 1 150 ? -19.75 2.744 -3.258 1 85 150 SER B CA 1
ATOM 3512 C C . SER B 1 150 ? -18.781 3.688 -2.562 1 85 150 SER B C 1
ATOM 3514 O O . SER B 1 150 ? -17.828 4.164 -3.178 1 85 150 SER B O 1
ATOM 3516 N N . GLY B 1 151 ? -19 3.838 -1.305 1 85.56 151 GLY B N 1
ATOM 3517 C CA . GLY B 1 151 ? -18.234 4.84 -0.583 1 85.56 151 GLY B CA 1
ATOM 3518 C C . GLY B 1 151 ? -17 4.27 0.088 1 85.56 151 GLY B C 1
ATOM 3519 O O . GLY B 1 151 ? -16.031 4.992 0.337 1 85.56 151 GLY B O 1
ATOM 3520 N N . ASN B 1 152 ? -17.078 3.008 0.388 1 91.62 152 ASN B N 1
ATOM 3521 C CA . ASN B 1 152 ? -15.977 2.383 1.101 1 91.62 152 ASN B CA 1
ATOM 3522 C C . ASN B 1 152 ? -15.148 1.49 0.179 1 91.62 152 ASN B C 1
ATOM 3524 O O . ASN B 1 152 ? -15.656 0.496 -0.345 1 91.62 152 ASN B O 1
ATOM 3528 N N . LEU B 1 153 ? -13.914 1.836 0.081 1 92.75 153 LEU B N 1
ATOM 3529 C CA . LEU B 1 153 ? -13.039 1.164 -0.874 1 92.75 153 LEU B CA 1
ATOM 3530 C C . LEU B 1 153 ? -12.805 -0.287 -0.468 1 92.75 153 LEU B C 1
ATOM 3532 O O . LEU B 1 153 ? -12.672 -1.162 -1.326 1 92.75 153 LEU B O 1
ATOM 3536 N N . ASN B 1 154 ? -12.688 -0.52 0.832 1 92.88 154 ASN B N 1
ATOM 3537 C CA . ASN B 1 154 ? -12.523 -1.884 1.323 1 92.88 154 ASN B CA 1
ATOM 3538 C C . ASN B 1 154 ? -13.734 -2.754 0.979 1 92.88 154 ASN B C 1
ATOM 3540 O O . ASN B 1 154 ? -13.578 -3.871 0.486 1 92.88 154 ASN B O 1
ATOM 3544 N N . MET B 1 155 ? -14.906 -2.256 1.128 1 93.56 155 MET B N 1
ATOM 3545 C CA . MET B 1 155 ? -16.141 -2.951 0.759 1 93.56 155 MET B CA 1
ATOM 3546 C C . MET B 1 155 ? -16.203 -3.172 -0.748 1 93.56 155 MET B C 1
ATOM 3548 O O . MET B 1 155 ? -16.562 -4.262 -1.205 1 93.56 155 MET B O 1
ATOM 3552 N N . ARG B 1 156 ? -15.883 -2.209 -1.449 1 93.81 156 ARG B N 1
ATOM 3553 C CA . ARG B 1 156 ? -15.922 -2.281 -2.906 1 93.81 156 ARG B CA 1
ATOM 3554 C C . ARG B 1 156 ? -14.984 -3.363 -3.428 1 93.81 156 ARG B C 1
ATOM 3556 O O . ARG B 1 156 ? -15.344 -4.125 -4.324 1 93.81 156 ARG B O 1
ATOM 3563 N N . SER B 1 157 ? -13.781 -3.369 -2.893 1 94 157 SER B N 1
ATOM 3564 C CA . SER B 1 157 ? -12.812 -4.371 -3.332 1 94 157 SER B CA 1
ATOM 3565 C C . SER B 1 157 ? -13.312 -5.781 -3.053 1 94 157 SER B C 1
ATOM 3567 O O . SER B 1 157 ? -13.164 -6.676 -3.887 1 94 157 SER B O 1
ATOM 3569 N N . ALA B 1 158 ? -13.914 -5.961 -1.915 1 93.12 158 ALA B N 1
ATOM 3570 C CA . ALA B 1 158 ? -14.492 -7.258 -1.572 1 93.12 158 ALA B CA 1
ATOM 3571 C C . ALA B 1 158 ? -15.641 -7.609 -2.508 1 93.12 158 ALA B C 1
ATOM 3573 O O . ALA B 1 158 ? -15.734 -8.742 -2.99 1 93.12 158 ALA B O 1
ATOM 3574 N N . PHE B 1 159 ? -16.469 -6.695 -2.748 1 93.5 159 PHE B N 1
ATOM 3575 C CA . PHE B 1 159 ? -17.609 -6.859 -3.639 1 93.5 159 PHE B CA 1
ATOM 3576 C C . PHE B 1 159 ? -17.156 -7.27 -5.035 1 93.5 159 PHE B C 1
ATOM 3578 O O . PHE B 1 159 ? -17.719 -8.188 -5.633 1 93.5 159 PHE B O 1
ATOM 3585 N N . LEU B 1 160 ? -16.156 -6.707 -5.543 1 91.5 160 LEU B N 1
ATOM 3586 C CA . LEU B 1 160 ? -15.672 -6.977 -6.891 1 91.5 160 LEU B CA 1
ATOM 3587 C C . LEU B 1 160 ? -15.094 -8.383 -6.988 1 91.5 160 LEU B C 1
ATOM 3589 O O . LEU B 1 160 ? -15.195 -9.039 -8.031 1 91.5 160 LEU B O 1
ATOM 3593 N N . HIS B 1 161 ? -14.445 -8.805 -5.883 1 91.31 161 HIS B N 1
ATOM 3594 C CA . HIS B 1 161 ? -13.977 -10.188 -5.852 1 91.31 161 HIS B CA 1
ATOM 3595 C C . HIS B 1 161 ? -15.141 -11.164 -6 1 91.31 161 HIS B C 1
ATOM 3597 O O . HIS B 1 161 ? -15.07 -12.102 -6.797 1 91.31 161 HIS B O 1
ATOM 3603 N N . ILE B 1 162 ? -16.234 -10.883 -5.297 1 91.69 162 ILE B N 1
ATOM 3604 C CA . ILE B 1 162 ? -17.406 -11.742 -5.348 1 91.69 162 ILE B CA 1
ATOM 3605 C C . ILE B 1 162 ? -18.016 -11.711 -6.754 1 91.69 162 ILE B C 1
ATOM 3607 O O . ILE B 1 162 ? -18.375 -12.75 -7.305 1 91.69 162 ILE B O 1
ATOM 3611 N N . ILE B 1 163 ? -18.078 -10.562 -7.344 1 90.5 163 ILE B N 1
ATOM 3612 C CA . ILE B 1 163 ? -18.625 -10.398 -8.68 1 90.5 163 ILE B CA 1
ATOM 3613 C C . ILE B 1 163 ? -17.766 -11.125 -9.703 1 90.5 163 ILE B C 1
ATOM 3615 O O . ILE B 1 163 ? -18.281 -11.773 -10.617 1 90.5 163 ILE B O 1
ATOM 3619 N N . GLY B 1 164 ? -16.469 -10.93 -9.531 1 87.62 164 GLY B N 1
ATOM 3620 C CA . GLY B 1 164 ? -15.555 -11.656 -10.406 1 87.62 164 GLY B CA 1
ATOM 3621 C C . GLY B 1 164 ? -15.789 -13.156 -10.398 1 87.62 164 GLY B C 1
ATOM 3622 O O . GLY B 1 164 ? -15.867 -13.781 -11.461 1 87.62 164 GLY B O 1
ATOM 3623 N N . ASP B 1 165 ? -15.922 -13.664 -9.258 1 87.88 165 ASP B N 1
ATOM 3624 C CA . ASP B 1 165 ? -16.172 -15.102 -9.125 1 87.88 165 ASP B CA 1
ATOM 3625 C C . ASP B 1 165 ? -17.531 -15.477 -9.695 1 87.88 165 ASP B C 1
ATOM 3627 O O . ASP B 1 165 ? -17.672 -16.531 -10.336 1 87.88 165 ASP B O 1
ATOM 3631 N N . MET B 1 166 ? -18.516 -14.703 -9.453 1 89.12 166 MET B N 1
ATOM 3632 C CA . MET B 1 166 ? -19.859 -14.922 -9.977 1 89.12 166 MET B CA 1
ATOM 3633 C C . MET B 1 166 ? -19.844 -14.945 -11.5 1 89.12 166 MET B C 1
ATOM 3635 O O . MET B 1 166 ? -20.422 -15.844 -12.117 1 89.12 166 MET B O 1
ATOM 3639 N N . LEU B 1 167 ? -19.172 -14.039 -12.086 1 87.75 167 LEU B N 1
ATOM 3640 C CA . LEU B 1 167 ? -19.078 -13.961 -13.539 1 87.75 167 LEU B CA 1
ATOM 3641 C C . LEU B 1 167 ? -18.281 -15.133 -14.094 1 87.75 167 LEU B C 1
ATOM 3643 O O . LEU B 1 167 ? -18.609 -15.672 -15.148 1 87.75 167 LEU B O 1
ATOM 3647 N N . GLY B 1 168 ? -17.281 -15.453 -13.359 1 83.88 168 GLY B N 1
ATOM 3648 C CA . GLY B 1 168 ? -16.5 -16.609 -13.75 1 83.88 168 GLY B CA 1
ATOM 3649 C C . GLY B 1 168 ? -17.312 -17.891 -13.789 1 83.88 168 GLY B C 1
ATOM 3650 O O . GLY B 1 168 ? -17.266 -18.641 -14.766 1 83.88 168 GLY B O 1
ATOM 3651 N N . SER B 1 169 ? -18.062 -18.141 -12.742 1 86.19 169 SER B N 1
ATOM 3652 C CA . SER B 1 169 ? -18.922 -19.312 -12.68 1 86.19 169 SER B CA 1
ATOM 3653 C C . SER B 1 169 ? -20.016 -19.266 -13.75 1 86.19 169 SER B C 1
ATOM 3655 O O . SER B 1 169 ? -20.312 -20.281 -14.383 1 86.19 169 SER B O 1
ATOM 3657 N N . PHE B 1 170 ? -20.516 -18.109 -13.906 1 88.25 170 PHE B N 1
ATOM 3658 C CA . PHE B 1 170 ? -21.547 -17.922 -14.93 1 88.25 170 PHE B CA 1
ATOM 3659 C C . PHE B 1 170 ? -20.984 -18.219 -16.312 1 88.25 170 PHE B C 1
ATOM 3661 O O . PHE B 1 170 ? -21.594 -18.938 -17.094 1 88.25 170 PHE B O 1
ATOM 3668 N N . GLY B 1 171 ? -19.859 -17.656 -16.594 1 84.69 171 GLY B N 1
ATOM 3669 C CA . GLY B 1 171 ? -19.203 -17.922 -17.875 1 84.69 171 GLY B CA 1
ATOM 3670 C C . GLY B 1 171 ? -18.859 -19.391 -18.078 1 84.69 171 GLY B C 1
ATOM 3671 O O . GLY B 1 171 ? -19.031 -19.922 -19.172 1 84.69 171 GLY B O 1
ATOM 3672 N N . ALA B 1 172 ? -18.438 -20.047 -17.016 1 80.94 172 ALA B N 1
ATOM 3673 C CA . ALA B 1 172 ? -18.078 -21.469 -17.078 1 80.94 172 ALA B CA 1
ATOM 3674 C C . ALA B 1 172 ? -19.297 -22.328 -17.359 1 80.94 172 ALA B C 1
ATOM 3676 O O . ALA B 1 172 ? -19.234 -23.281 -18.125 1 80.94 172 ALA B O 1
ATOM 3677 N N . ILE B 1 173 ? -20.391 -21.969 -16.75 1 86.5 173 ILE B N 1
ATOM 3678 C CA . ILE B 1 173 ? -21.625 -22.734 -16.938 1 86.5 173 ILE B CA 1
ATOM 3679 C C . ILE B 1 173 ? -22.109 -22.578 -18.375 1 86.5 173 ILE B C 1
ATOM 3681 O O . ILE B 1 173 ? -22.422 -23.578 -19.031 1 86.5 173 ILE B O 1
ATOM 3685 N N . ILE B 1 174 ? -22.078 -21.391 -18.828 1 87.69 174 ILE B N 1
ATOM 3686 C CA . ILE B 1 174 ? -22.516 -21.141 -20.188 1 87.69 174 ILE B CA 1
ATOM 3687 C C . ILE B 1 174 ? -21.609 -21.875 -21.172 1 87.69 174 ILE B C 1
ATOM 3689 O O . ILE B 1 174 ? -22.094 -22.531 -22.094 1 87.69 174 ILE B O 1
ATOM 3693 N N . ALA B 1 175 ? -20.391 -21.766 -20.984 1 83.75 175 ALA B N 1
ATOM 3694 C CA . ALA B 1 175 ? -19.438 -22.438 -21.844 1 83.75 175 ALA B CA 1
ATOM 3695 C C . ALA B 1 175 ? -19.609 -23.953 -21.797 1 83.75 175 ALA B C 1
ATOM 3697 O O . ALA B 1 175 ? -19.562 -24.625 -22.812 1 83.75 175 ALA B O 1
ATOM 3698 N N . GLY B 1 176 ? -19.844 -24.453 -20.609 1 82.5 176 GLY B N 1
ATOM 3699 C CA . GLY B 1 176 ? -20.078 -25.875 -20.438 1 82.5 176 GLY B CA 1
ATOM 3700 C C . GLY B 1 176 ? -21.312 -26.359 -21.172 1 82.5 176 GLY B C 1
ATOM 3701 O O . GLY B 1 176 ? -21.281 -27.422 -21.812 1 82.5 176 GLY B O 1
ATOM 3702 N N . LEU B 1 177 ? -22.328 -25.625 -21.062 1 86.5 177 LEU B N 1
ATOM 3703 C CA . LEU B 1 177 ? -23.578 -25.984 -21.734 1 86.5 177 LEU B CA 1
ATOM 3704 C C . LEU B 1 177 ? -23.406 -25.953 -23.25 1 86.5 177 LEU B C 1
ATOM 3706 O O . LEU B 1 177 ? -23.891 -26.828 -23.953 1 86.5 177 LEU B O 1
ATOM 3710 N N . LEU B 1 178 ? -22.734 -24.969 -23.688 1 86.12 178 LEU B N 1
ATOM 3711 C CA . LEU B 1 178 ? -22.5 -24.844 -25.125 1 86.12 178 LEU B CA 1
ATOM 3712 C C . LEU B 1 178 ? -21.625 -25.984 -25.625 1 86.12 178 LEU B C 1
ATOM 3714 O O . LEU B 1 178 ? -21.828 -26.484 -26.734 1 86.12 178 LEU B O 1
ATOM 3718 N N . MET B 1 179 ? -20.766 -26.375 -24.797 1 82.25 179 MET B N 1
ATOM 3719 C CA . MET B 1 179 ? -19.891 -27.5 -25.156 1 82.25 179 MET B CA 1
ATOM 3720 C C . MET B 1 179 ? -20.688 -28.812 -25.156 1 82.25 179 MET B C 1
ATOM 3722 O O . MET B 1 179 ? -20.5 -29.641 -26.047 1 82.25 179 MET B O 1
ATOM 3726 N N . LEU B 1 180 ? -21.562 -28.969 -24.234 1 81.5 180 LEU B N 1
ATOM 3727 C CA . LEU B 1 180 ? -22.328 -30.203 -24.078 1 81.5 180 LEU B CA 1
ATOM 3728 C C . LEU B 1 180 ? -23.344 -30.344 -25.203 1 81.5 180 LEU B C 1
ATOM 3730 O O . LEU B 1 180 ? -23.516 -31.438 -25.75 1 81.5 180 LEU B O 1
ATOM 3734 N N . PHE B 1 181 ? -23.922 -29.219 -25.531 1 86.81 181 PHE B N 1
ATOM 3735 C CA . PHE B 1 181 ? -25.031 -29.328 -26.469 1 86.81 181 PHE B CA 1
ATOM 3736 C C . PHE B 1 181 ? -24.562 -29.062 -27.891 1 86.81 181 PHE B C 1
ATOM 3738 O O . PHE B 1 181 ? -25.141 -29.609 -28.844 1 86.81 181 PHE B O 1
ATOM 3745 N N . PHE B 1 182 ? -23.469 -28.297 -28.047 1 87.12 182 PHE B N 1
ATOM 3746 C CA . PHE B 1 182 ? -23.125 -27.875 -29.391 1 87.12 182 PHE B CA 1
ATOM 3747 C C . PHE B 1 182 ? -21.672 -28.219 -29.719 1 87.12 182 PHE B C 1
ATOM 3749 O O . PHE B 1 182 ? -21.188 -27.953 -30.828 1 87.12 182 PHE B O 1
ATOM 3756 N N . ASN B 1 183 ? -20.875 -28.781 -28.828 1 81.12 183 ASN B N 1
ATOM 3757 C CA . ASN B 1 183 ? -19.453 -29.125 -29 1 81.12 183 ASN B CA 1
ATOM 3758 C C . ASN B 1 183 ? -18.625 -27.891 -29.328 1 81.12 183 ASN B C 1
ATOM 3760 O O . ASN B 1 183 ? -17.703 -27.953 -30.141 1 81.12 183 ASN B O 1
ATOM 3764 N N . TRP B 1 184 ? -19.125 -26.766 -28.891 1 82.56 184 TRP B N 1
ATOM 3765 C CA . TRP B 1 184 ? -18.391 -25.531 -29.078 1 82.56 184 TRP B CA 1
ATOM 3766 C C . TRP B 1 184 ? -17.266 -25.391 -28.047 1 82.56 184 TRP B C 1
ATOM 3768 O O . TRP B 1 184 ? -17.422 -24.719 -27.031 1 82.56 184 TRP B O 1
ATOM 3778 N N . ASN B 1 185 ? -16.172 -25.906 -28.359 1 79.81 185 ASN B N 1
ATOM 3779 C CA . ASN B 1 185 ? -15.047 -25.969 -27.422 1 79.81 185 ASN B CA 1
ATOM 3780 C C . ASN B 1 185 ? -14.398 -24.594 -27.234 1 79.81 185 ASN B C 1
ATOM 3782 O O . ASN B 1 185 ? -13.734 -24.344 -26.234 1 79.81 185 ASN B O 1
ATOM 3786 N N . ILE B 1 186 ? -14.688 -23.719 -28.188 1 82.19 186 ILE B N 1
ATOM 3787 C CA . ILE B 1 186 ? -14.047 -22.406 -28.141 1 82.19 186 ILE B CA 1
ATOM 3788 C C . ILE B 1 186 ? -14.836 -21.484 -27.219 1 82.19 186 ILE B C 1
ATOM 3790 O O . ILE B 1 186 ? -14.352 -20.422 -26.844 1 82.19 186 ILE B O 1
ATOM 3794 N N . ALA B 1 187 ? -15.914 -21.953 -26.797 1 81.94 187 ALA B N 1
ATOM 3795 C CA . ALA B 1 187 ? -16.766 -21.141 -25.922 1 81.94 187 ALA B CA 1
ATOM 3796 C C . ALA B 1 187 ? -16.094 -20.891 -24.578 1 81.94 187 ALA B C 1
ATOM 3798 O O . ALA B 1 187 ? -16.203 -19.797 -24.016 1 81.94 187 ALA B O 1
ATOM 3799 N N . ASP B 1 188 ? -15.359 -21.812 -24.109 1 83.19 188 ASP B N 1
ATOM 3800 C CA . ASP B 1 188 ? -14.75 -21.734 -22.781 1 83.19 188 ASP B CA 1
ATOM 3801 C C . ASP B 1 188 ? -13.648 -20.672 -22.75 1 83.19 188 ASP B C 1
ATOM 3803 O O . ASP B 1 188 ? -13.68 -19.75 -21.922 1 83.19 188 ASP B O 1
ATOM 3807 N N . PRO B 1 189 ? -12.727 -20.672 -23.719 1 85.94 189 PRO B N 1
ATOM 3808 C CA . PRO B 1 189 ? -11.688 -19.641 -23.688 1 85.94 189 PRO B CA 1
ATOM 3809 C C . PRO B 1 189 ? -12.234 -18.234 -23.953 1 85.94 189 PRO B C 1
ATOM 3811 O O . PRO B 1 189 ? -11.719 -17.25 -23.406 1 85.94 189 PRO B O 1
ATOM 3814 N N . ILE B 1 190 ? -13.219 -18.125 -24.625 1 88.12 190 ILE B N 1
ATOM 3815 C CA . ILE B 1 190 ? -13.812 -16.812 -24.906 1 88.12 190 ILE B CA 1
ATOM 3816 C C . ILE B 1 190 ? -14.492 -16.281 -23.656 1 88.12 190 ILE B C 1
ATOM 3818 O O . ILE B 1 190 ? -14.273 -15.125 -23.266 1 88.12 190 ILE B O 1
ATOM 3822 N N . ALA B 1 191 ? -15.312 -17.141 -23.094 1 86.31 191 ALA B N 1
ATOM 3823 C CA . ALA B 1 191 ? -15.992 -16.75 -21.859 1 86.31 191 ALA B CA 1
ATOM 3824 C C . ALA B 1 191 ? -14.984 -16.359 -20.781 1 86.31 191 ALA B C 1
ATOM 3826 O O . ALA B 1 191 ? -15.156 -15.352 -20.094 1 86.31 191 ALA B O 1
ATOM 3827 N N . SER B 1 192 ? -13.977 -17.078 -20.656 1 87.69 192 SER B N 1
ATOM 3828 C CA . SER B 1 192 ? -12.945 -16.812 -19.656 1 87.69 192 SER B CA 1
ATOM 3829 C C . SER B 1 192 ? -12.227 -15.5 -19.938 1 87.69 192 SER B C 1
ATOM 3831 O O . SER B 1 192 ? -11.914 -14.742 -19.016 1 87.69 192 SER B O 1
ATOM 3833 N N . ALA B 1 193 ? -12.008 -15.227 -21.172 1 91.75 193 ALA B N 1
ATOM 3834 C CA . ALA B 1 193 ? -11.32 -14 -21.562 1 91.75 193 ALA B CA 1
ATOM 3835 C C . ALA B 1 193 ? -12.172 -12.773 -21.25 1 91.75 193 ALA B C 1
ATOM 3837 O O . ALA B 1 193 ? -11.656 -11.758 -20.781 1 91.75 193 ALA B O 1
ATOM 3838 N N . VAL B 1 194 ? -13.391 -12.898 -21.484 1 92.19 194 VAL B N 1
ATOM 3839 C CA . VAL B 1 194 ? -14.305 -11.797 -21.219 1 92.19 194 VAL B CA 1
ATOM 3840 C C . VAL B 1 194 ? -14.352 -11.516 -19.719 1 92.19 194 VAL B C 1
ATOM 3842 O O . VAL B 1 194 ? -14.25 -10.359 -19.297 1 92.19 194 VAL B O 1
ATOM 3845 N N . VAL B 1 195 ? -14.484 -12.531 -18.969 1 89.31 195 VAL B N 1
ATOM 3846 C CA . VAL B 1 195 ? -14.531 -12.391 -17.516 1 89.31 195 VAL B CA 1
ATOM 3847 C C . VAL B 1 195 ? -13.219 -11.789 -17.016 1 89.31 195 VAL B C 1
ATOM 3849 O O . VAL B 1 195 ? -13.219 -10.891 -16.172 1 89.31 195 VAL B O 1
ATOM 3852 N N . ALA B 1 196 ? -12.172 -12.281 -17.562 1 92.94 196 ALA B N 1
ATOM 3853 C CA . ALA B 1 196 ? -10.852 -11.789 -17.156 1 92.94 196 ALA B CA 1
ATOM 3854 C C . ALA B 1 196 ? -10.719 -10.297 -17.438 1 92.94 196 ALA B C 1
ATOM 3856 O O . ALA B 1 196 ? -10.164 -9.555 -16.625 1 92.94 196 ALA B O 1
ATOM 3857 N N . ALA B 1 197 ? -11.25 -9.883 -18.516 1 95.06 197 ALA B N 1
ATOM 3858 C CA . ALA B 1 197 ? -11.188 -8.469 -18.891 1 95.06 197 ALA B CA 1
ATOM 3859 C C . ALA B 1 197 ? -11.992 -7.613 -17.906 1 95.06 197 ALA B C 1
ATOM 3861 O O . ALA B 1 197 ? -11.531 -6.547 -17.5 1 95.06 197 ALA B O 1
ATOM 3862 N N . LEU B 1 198 ? -13.125 -8.094 -17.578 1 92.5 198 LEU B N 1
ATOM 3863 C CA . LEU B 1 198 ? -13.977 -7.359 -16.641 1 92.5 198 LEU B CA 1
ATOM 3864 C C . LEU B 1 198 ? -13.32 -7.258 -15.273 1 92.5 198 LEU B C 1
ATOM 3866 O O . LEU B 1 198 ? -13.32 -6.191 -14.656 1 92.5 198 LEU B O 1
ATOM 3870 N N . VAL B 1 199 ? -12.742 -8.328 -14.836 1 91.81 199 VAL B N 1
ATOM 3871 C CA . VAL B 1 199 ? -12.062 -8.367 -13.547 1 91.81 199 VAL B CA 1
ATOM 3872 C C . VAL B 1 199 ? -10.836 -7.461 -13.578 1 91.81 199 VAL B C 1
ATOM 3874 O O . VAL B 1 199 ? -10.531 -6.777 -12.602 1 91.81 199 VAL B O 1
ATOM 3877 N N . LEU B 1 200 ? -10.195 -7.418 -14.688 1 95.5 200 LEU B N 1
ATOM 3878 C CA . LEU B 1 200 ? -9.016 -6.578 -14.852 1 95.5 200 LEU B CA 1
ATOM 3879 C C . LEU B 1 200 ? -9.367 -5.105 -14.695 1 95.5 200 LEU B C 1
ATOM 3881 O O . LEU B 1 200 ? -8.68 -4.367 -13.984 1 95.5 200 LEU B O 1
ATOM 3885 N N . VAL B 1 201 ? -10.398 -4.719 -15.336 1 95.81 201 VAL B N 1
ATOM 3886 C CA . VAL B 1 201 ? -10.828 -3.324 -15.281 1 95.81 201 VAL B CA 1
ATOM 3887 C C . VAL B 1 201 ? -11.234 -2.961 -13.859 1 95.81 201 VAL B C 1
ATOM 3889 O O . VAL B 1 201 ? -10.844 -1.908 -13.344 1 95.81 201 VAL B O 1
ATOM 3892 N N . SER B 1 202 ? -11.984 -3.879 -13.25 1 93.62 202 SER B N 1
ATOM 3893 C CA . SER B 1 202 ? -12.43 -3.643 -11.883 1 93.62 202 SER B CA 1
ATOM 3894 C C . SER B 1 202 ? -11.25 -3.584 -10.914 1 93.62 202 SER B C 1
ATOM 3896 O O . SER B 1 202 ? -11.188 -2.697 -10.062 1 93.62 202 SER B O 1
ATOM 3898 N N . GLY B 1 203 ? -10.375 -4.535 -11.094 1 94.75 203 GLY B N 1
ATOM 3899 C CA . GLY B 1 203 ? -9.188 -4.547 -10.258 1 94.75 203 GLY B CA 1
ATOM 3900 C C . GLY B 1 203 ? -8.32 -3.312 -10.438 1 94.75 203 GLY B C 1
ATOM 3901 O O . GLY B 1 203 ? -7.773 -2.787 -9.469 1 94.75 203 GLY B O 1
ATOM 3902 N N . TRP B 1 204 ? -8.25 -2.793 -11.609 1 96.19 204 TRP B N 1
ATOM 3903 C CA . TRP B 1 204 ? -7.461 -1.6 -11.906 1 96.19 204 TRP B CA 1
ATOM 3904 C C . TRP B 1 204 ? -8.055 -0.373 -11.227 1 96.19 204 TRP B C 1
ATOM 3906 O O . TRP B 1 204 ? -7.328 0.44 -10.648 1 96.19 204 TRP B O 1
ATOM 3916 N N . ARG B 1 205 ? -9.312 -0.271 -11.273 1 95.25 205 ARG B N 1
ATOM 3917 C CA . ARG B 1 205 ? -9.992 0.872 -10.672 1 95.25 205 ARG B CA 1
ATOM 3918 C C . ARG B 1 205 ? -9.789 0.904 -9.164 1 95.25 205 ARG B C 1
ATOM 3920 O O . ARG B 1 205 ? -9.461 1.95 -8.602 1 95.25 205 ARG B O 1
ATOM 3927 N N . VAL B 1 206 ? -9.938 -0.213 -8.547 1 95 206 VAL B N 1
ATOM 3928 C CA . VAL B 1 206 ? -9.781 -0.299 -7.098 1 95 206 VAL B CA 1
ATOM 3929 C C . VAL B 1 206 ? -8.336 -0.007 -6.715 1 95 206 VAL B C 1
ATOM 3931 O O . VAL B 1 206 ? -8.07 0.707 -5.746 1 95 206 VAL B O 1
ATOM 3934 N N . THR B 1 207 ? -7.434 -0.571 -7.461 1 96.56 207 THR B N 1
ATOM 3935 C CA . THR B 1 207 ? -6.016 -0.349 -7.199 1 96.56 207 THR B CA 1
ATOM 3936 C C . THR B 1 207 ? -5.664 1.128 -7.355 1 96.56 207 THR B C 1
ATOM 3938 O O . THR B 1 207 ? -5.012 1.71 -6.484 1 96.56 207 THR B O 1
ATOM 3941 N N . LYS B 1 208 ? -6.145 1.697 -8.398 1 96.19 208 LYS B N 1
ATOM 3942 C CA . LYS B 1 208 ? -5.879 3.107 -8.664 1 96.19 208 LYS B CA 1
ATOM 3943 C C . LYS B 1 208 ? -6.422 3.994 -7.551 1 96.19 208 LYS B C 1
ATOM 3945 O O . LYS B 1 208 ? -5.73 4.895 -7.07 1 96.19 208 LYS B O 1
ATOM 3950 N N . ASP B 1 209 ? -7.609 3.742 -7.164 1 95.38 209 ASP B N 1
ATOM 3951 C CA . ASP B 1 209 ? -8.242 4.539 -6.113 1 95.38 209 ASP B CA 1
ATOM 3952 C C . ASP B 1 209 ? -7.516 4.363 -4.781 1 95.38 209 ASP B C 1
ATOM 3954 O O . ASP B 1 209 ? -7.34 5.328 -4.035 1 95.38 209 ASP B O 1
ATOM 3958 N N . SER B 1 210 ? -7.148 3.137 -4.469 1 96.19 210 SER B N 1
ATOM 3959 C CA . SER B 1 210 ? -6.434 2.887 -3.221 1 96.19 210 SER B CA 1
ATOM 3960 C C . SER B 1 210 ? -5.066 3.559 -3.225 1 96.19 210 SER B C 1
ATOM 3962 O O . SER B 1 210 ? -4.648 4.133 -2.217 1 96.19 210 SER B O 1
ATOM 3964 N N . VAL B 1 211 ? -4.383 3.523 -4.352 1 95.62 211 VAL B N 1
ATOM 3965 C CA . VAL B 1 211 ? -3.09 4.191 -4.484 1 95.62 211 VAL B CA 1
ATOM 3966 C C . VAL B 1 211 ? -3.262 5.695 -4.281 1 95.62 211 VAL B C 1
ATOM 3968 O O . VAL B 1 211 ? -2.459 6.332 -3.594 1 95.62 211 VAL B O 1
ATOM 3971 N N . HIS B 1 212 ? -4.25 6.227 -4.828 1 94.5 212 HIS B N 1
ATOM 3972 C CA . HIS B 1 212 ? -4.512 7.656 -4.695 1 94.5 212 HIS B CA 1
ATOM 3973 C C . HIS B 1 212 ? -4.637 8.062 -3.232 1 94.5 212 HIS B C 1
ATOM 3975 O O . HIS B 1 212 ? -4.027 9.047 -2.803 1 94.5 212 HIS B O 1
ATOM 3981 N N . ILE B 1 213 ? -5.352 7.332 -2.453 1 93.38 213 ILE B N 1
ATOM 3982 C CA . ILE B 1 213 ? -5.566 7.648 -1.044 1 93.38 213 ILE B CA 1
ATOM 3983 C C . ILE B 1 213 ? -4.273 7.422 -0.263 1 93.38 213 ILE B C 1
ATOM 3985 O O . ILE B 1 213 ? -3.902 8.234 0.585 1 93.38 213 ILE B O 1
ATOM 3989 N N . LEU B 1 214 ? -3.598 6.301 -0.613 1 93.56 214 LEU B N 1
ATOM 3990 C CA . LEU B 1 214 ? -2.348 5.996 0.075 1 93.56 214 LEU B CA 1
ATOM 3991 C C . LEU B 1 214 ? -1.302 7.074 -0.198 1 93.56 214 LEU B C 1
ATOM 3993 O O . LEU B 1 214 ? -0.434 7.328 0.64 1 93.56 214 LEU B O 1
ATOM 3997 N N . MET B 1 215 ? -1.464 7.73 -1.306 1 92.88 215 MET B N 1
ATOM 3998 C CA . MET B 1 215 ? -0.556 8.805 -1.686 1 92.88 215 MET B CA 1
ATOM 3999 C C . MET B 1 215 ? -0.997 10.133 -1.07 1 92.88 215 MET B C 1
ATOM 4001 O O . MET B 1 215 ? -0.459 11.188 -1.408 1 92.88 215 MET B O 1
ATOM 4005 N N . GLU B 1 216 ? -1.908 10.047 -0.204 1 91.56 216 GLU B N 1
ATOM 4006 C CA . GLU B 1 216 ? -2.475 11.242 0.413 1 91.56 216 GLU B CA 1
ATOM 4007 C C . GLU B 1 216 ? -3.043 12.188 -0.64 1 91.56 216 GLU B C 1
ATOM 4009 O O . GLU B 1 216 ? -2.787 13.391 -0.601 1 91.56 216 GLU B O 1
ATOM 4014 N N . GLY B 1 217 ? -3.771 11.617 -1.537 1 91.75 217 GLY B N 1
ATOM 4015 C CA . GLY B 1 217 ? -4.398 12.398 -2.594 1 91.75 217 GLY B CA 1
ATOM 4016 C C . GLY B 1 217 ? -5.645 13.125 -2.137 1 91.75 217 GLY B C 1
ATOM 4017 O O . GLY B 1 217 ? -6.309 12.703 -1.188 1 91.75 217 GLY B O 1
ATOM 4018 N N . LYS B 1 218 ? -5.941 14.117 -2.836 1 91.5 218 LYS B N 1
ATOM 4019 C CA . LYS B 1 218 ? -7.129 14.922 -2.559 1 91.5 218 LYS B CA 1
ATOM 4020 C C . LYS B 1 218 ? -8.406 14.141 -2.865 1 91.5 218 LYS B C 1
ATOM 4022 O O . LYS B 1 218 ? -8.5 13.484 -3.9 1 91.5 218 LYS B O 1
ATOM 4027 N N . PRO B 1 219 ? -9.375 14.234 -1.944 1 89.5 219 PRO B N 1
ATOM 4028 C CA . PRO B 1 219 ? -10.656 13.609 -2.271 1 89.5 219 PRO B CA 1
ATOM 4029 C C . PRO B 1 219 ? -11.266 14.148 -3.566 1 89.5 219 PRO B C 1
ATOM 4031 O O . PRO B 1 219 ? -11.141 15.344 -3.857 1 89.5 219 PRO B O 1
ATOM 4034 N N . LYS B 1 220 ? -11.93 13.289 -4.246 1 85 220 LYS B N 1
ATOM 4035 C CA . LYS B 1 220 ? -12.461 13.617 -5.566 1 85 220 LYS B CA 1
ATOM 4036 C C . LYS B 1 220 ? -13.555 14.68 -5.473 1 85 220 LYS B C 1
ATOM 4038 O O . LYS B 1 220 ? -13.742 15.469 -6.398 1 85 220 LYS B O 1
ATOM 4043 N N . ASP B 1 221 ? -14.172 14.727 -4.422 1 84.94 221 ASP B N 1
ATOM 4044 C CA . ASP B 1 221 ? -15.352 15.57 -4.293 1 84.94 221 ASP B CA 1
ATOM 4045 C C . ASP B 1 221 ? -14.977 16.969 -3.832 1 84.94 221 ASP B C 1
ATOM 4047 O O . ASP B 1 221 ? -15.836 17.859 -3.723 1 84.94 221 ASP B O 1
ATOM 4051 N N . ILE B 1 222 ? -13.75 17.188 -3.553 1 88.56 222 ILE B N 1
ATOM 4052 C CA . ILE B 1 222 ? -13.336 18.5 -3.061 1 88.56 222 ILE B CA 1
ATOM 4053 C C . ILE B 1 222 ? -12.547 19.219 -4.145 1 88.56 222 ILE B C 1
ATOM 4055 O O . ILE B 1 222 ? -11.594 18.672 -4.703 1 88.56 222 ILE B O 1
ATOM 4059 N N . ASP B 1 223 ? -12.969 20.391 -4.469 1 89.31 223 ASP B N 1
ATOM 4060 C CA . ASP B 1 223 ? -12.234 21.266 -5.383 1 89.31 223 ASP B CA 1
ATOM 4061 C C . ASP B 1 223 ? -11.32 22.219 -4.613 1 89.31 223 ASP B C 1
ATOM 4063 O O . ASP B 1 223 ? -11.789 23.172 -3.99 1 89.31 223 ASP B O 1
ATOM 4067 N N . ALA B 1 224 ? -10.055 22.016 -4.73 1 89.5 224 ALA B N 1
ATOM 4068 C CA . ALA B 1 224 ? -9.078 22.766 -3.957 1 89.5 224 ALA B CA 1
ATOM 4069 C C . ALA B 1 224 ? -9.156 24.266 -4.277 1 89.5 224 ALA B C 1
ATOM 4071 O O . ALA B 1 224 ? -9.039 25.109 -3.383 1 89.5 224 ALA B O 1
ATOM 4072 N N . GLU B 1 225 ? -9.328 24.594 -5.5 1 91 225 GLU B N 1
ATOM 4073 C CA . GLU B 1 225 ? -9.391 26 -5.914 1 91 225 GLU B CA 1
ATOM 4074 C C . GLU B 1 225 ? -10.641 26.688 -5.379 1 91 225 GLU B C 1
ATOM 4076 O O . GLU B 1 225 ? -10.586 27.812 -4.895 1 91 225 GLU B O 1
ATOM 4081 N N . ALA B 1 226 ? -11.719 26.031 -5.504 1 91.44 226 ALA B N 1
ATOM 4082 C CA . ALA B 1 226 ? -12.961 26.562 -4.965 1 91.44 226 ALA B CA 1
ATOM 4083 C C . ALA B 1 226 ? -12.867 26.766 -3.455 1 91.44 226 ALA B C 1
ATOM 4085 O O . ALA B 1 226 ? -13.367 27.766 -2.92 1 91.44 226 ALA B O 1
ATOM 4086 N N . LEU B 1 227 ? -12.281 25.812 -2.83 1 92 227 LEU B N 1
ATOM 4087 C CA . LEU B 1 227 ? -12.109 25.891 -1.382 1 92 227 LEU B CA 1
ATOM 4088 C C . LEU B 1 227 ? -11.234 27.062 -0.99 1 92 227 LEU B C 1
ATOM 4090 O O . LEU B 1 227 ? -11.547 27.797 -0.044 1 92 227 LEU B O 1
ATOM 4094 N N . LYS B 1 228 ? -10.117 27.25 -1.676 1 93.19 228 LYS B N 1
ATOM 4095 C CA . LYS B 1 228 ? -9.211 28.359 -1.418 1 93.19 228 LYS B CA 1
ATOM 4096 C C . LYS B 1 228 ? -9.914 29.703 -1.6 1 93.19 228 LYS B C 1
ATOM 4098 O O . LYS B 1 228 ? -9.773 30.594 -0.772 1 93.19 228 LYS B O 1
ATOM 4103 N N . ASN B 1 229 ? -10.672 29.797 -2.619 1 94.44 229 ASN B N 1
ATOM 4104 C CA . ASN B 1 229 ? -11.43 31.016 -2.889 1 94.44 229 ASN B CA 1
ATOM 4105 C C . ASN B 1 229 ? -12.469 31.281 -1.802 1 94.44 229 ASN B C 1
ATOM 4107 O O . ASN B 1 229 ? -12.703 32.438 -1.436 1 94.44 229 ASN B O 1
ATOM 4111 N N . GLY B 1 230 ? -13.102 30.234 -1.394 1 94.06 230 GLY B N 1
ATOM 4112 C CA . GLY B 1 230 ? -14.039 30.359 -0.29 1 94.06 230 GLY B CA 1
ATOM 4113 C C . GLY B 1 230 ? -13.391 30.875 0.984 1 94.06 230 GLY B C 1
ATOM 4114 O O . GLY B 1 230 ? -13.961 31.703 1.69 1 94.06 230 GLY B O 1
ATOM 4115 N N . LEU B 1 231 ? -12.211 30.406 1.269 1 94.62 231 LEU B N 1
ATOM 4116 C CA . LEU B 1 231 ? -11.461 30.859 2.439 1 94.62 231 LEU B CA 1
ATOM 4117 C C . LEU B 1 231 ? -11.078 32.312 2.314 1 94.62 231 LEU B C 1
ATOM 4119 O O . LEU B 1 231 ? -11.156 33.062 3.287 1 94.62 231 LEU B O 1
ATOM 4123 N N . LEU B 1 232 ? -10.695 32.719 1.146 1 94.88 232 LEU B N 1
ATOM 4124 C CA . LEU B 1 232 ? -10.273 34.094 0.887 1 94.88 232 LEU B CA 1
ATOM 4125 C C . LEU B 1 232 ? -11.453 35.062 0.997 1 94.88 232 LEU B C 1
ATOM 4127 O O . LEU B 1 232 ? -11.258 36.25 1.185 1 94.88 232 LEU B O 1
ATOM 4131 N N . SER B 1 233 ? -12.648 34.562 0.908 1 94.44 233 SER B N 1
ATOM 4132 C CA . SER B 1 233 ? -13.852 35.375 0.983 1 94.44 233 SER B CA 1
ATOM 4133 C C . SER B 1 233 ? -14.211 35.688 2.43 1 94.44 233 SER B C 1
ATOM 4135 O O . SER B 1 233 ? -15.023 36.594 2.689 1 94.44 233 SER B O 1
ATOM 4137 N N . ILE B 1 234 ? -13.656 35 3.359 1 94.06 234 ILE B N 1
ATOM 4138 C CA . ILE B 1 234 ? -13.898 35.281 4.773 1 94.06 234 ILE B CA 1
ATOM 4139 C C . ILE B 1 234 ? -13.227 36.594 5.16 1 94.06 234 ILE B C 1
ATOM 4141 O O . ILE B 1 234 ? -12.055 36.812 4.863 1 94.06 234 ILE B O 1
ATOM 4145 N N . PRO B 1 235 ? -13.891 37.406 5.871 1 93.31 235 PRO B N 1
ATOM 4146 C CA . PRO B 1 235 ? -13.312 38.688 6.258 1 93.31 235 PRO B CA 1
ATOM 4147 C C . PRO B 1 235 ? -12.016 38.531 7.055 1 93.31 235 PRO B C 1
ATOM 4149 O O . PRO B 1 235 ? -11.906 37.656 7.902 1 93.31 235 PRO B O 1
ATOM 4152 N N . SER B 1 236 ? -10.961 39.344 6.762 1 92.5 236 SER B N 1
ATOM 4153 C CA . SER B 1 236 ? -9.703 39.469 7.488 1 92.5 236 SER B CA 1
ATOM 4154 C C . SER B 1 236 ? -8.695 38.438 7.02 1 92.5 236 SER B C 1
ATOM 4156 O O . SER B 1 236 ? -7.562 38.375 7.512 1 92.5 236 SER B O 1
ATOM 4158 N N . VAL B 1 237 ? -9.188 37.531 6.105 1 94.5 237 VAL B N 1
ATOM 4159 C CA . VAL B 1 237 ? -8.258 36.562 5.5 1 94.5 237 VAL B CA 1
ATOM 4160 C C . VAL B 1 237 ? -7.59 37.219 4.281 1 94.5 237 VAL B C 1
ATOM 4162 O O . VAL B 1 237 ? -8.273 37.625 3.344 1 94.5 237 VAL B O 1
ATOM 4165 N N . ARG B 1 238 ? -6.316 37.219 4.234 1 92.75 238 ARG B N 1
ATOM 4166 C CA . ARG B 1 238 ? -5.594 37.906 3.17 1 92.75 238 ARG B CA 1
ATOM 4167 C C . ARG B 1 238 ? -4.992 36.906 2.186 1 92.75 238 ARG B C 1
ATOM 4169 O O . ARG B 1 238 ? -4.949 37.156 0.981 1 92.75 238 ARG B O 1
ATOM 4176 N N . GLU B 1 239 ? -4.449 35.875 2.818 1 93.94 239 GLU B N 1
ATOM 4177 C CA . GLU B 1 239 ? -3.771 34.875 1.993 1 93.94 239 GLU B CA 1
ATOM 4178 C C . GLU B 1 239 ? -3.953 33.469 2.562 1 93.94 239 GLU B C 1
ATOM 4180 O O . GLU B 1 239 ? -4.074 33.312 3.775 1 93.94 239 GLU B O 1
ATOM 4185 N N . VAL B 1 240 ? -4.047 32.531 1.652 1 93.75 240 VAL B N 1
ATOM 4186 C CA . VAL B 1 240 ? -4.055 31.109 2.006 1 93.75 240 VAL B CA 1
ATOM 4187 C C . VAL B 1 240 ? -2.902 30.391 1.308 1 93.75 240 VAL B C 1
ATOM 4189 O O . VAL B 1 240 ? -2.758 30.484 0.086 1 93.75 240 VAL B O 1
ATOM 4192 N N . HIS B 1 241 ? -2.002 29.781 2.051 1 90.25 241 HIS B N 1
ATOM 4193 C CA . HIS B 1 241 ? -0.904 29.031 1.45 1 90.25 241 HIS B CA 1
ATOM 4194 C C . HIS B 1 241 ? -0.659 27.734 2.193 1 90.25 241 HIS B C 1
ATOM 4196 O O . HIS B 1 241 ? -1.254 27.484 3.246 1 90.25 241 HIS B O 1
ATOM 4202 N N . ASP B 1 242 ? 0.065 26.859 1.52 1 89.94 242 ASP B N 1
ATOM 4203 C CA . ASP B 1 242 ? 0.386 25.531 2.061 1 89.94 242 ASP B CA 1
ATOM 4204 C C . ASP B 1 242 ? -0.882 24.75 2.367 1 89.94 242 ASP B C 1
ATOM 4206 O O . ASP B 1 242 ? -1.04 24.219 3.471 1 89.94 242 ASP B O 1
ATOM 4210 N N . LEU B 1 243 ? -1.795 24.859 1.45 1 90.62 243 LEU B N 1
ATOM 4211 C CA . LEU B 1 243 ? -3.055 24.141 1.567 1 90.62 243 LEU B CA 1
ATOM 4212 C C . LEU B 1 243 ? -2.867 22.656 1.208 1 90.62 243 LEU B C 1
ATOM 4214 O O . LEU B 1 243 ? -2.533 22.344 0.067 1 90.62 243 LEU B O 1
ATOM 4218 N N . HIS B 1 244 ? -3.035 21.828 2.131 1 90.5 244 HIS B N 1
ATOM 4219 C CA . HIS B 1 244 ? -2.963 20.375 1.939 1 90.5 244 HIS B CA 1
ATOM 4220 C C . HIS B 1 244 ? -4.293 19.719 2.266 1 90.5 244 HIS B C 1
ATOM 4222 O O . HIS B 1 244 ? -4.816 19.875 3.371 1 90.5 244 HIS B O 1
ATOM 4228 N N . ILE B 1 245 ? -4.824 19.031 1.307 1 90.94 245 ILE B N 1
ATOM 4229 C CA . ILE B 1 245 ? -6.051 18.266 1.469 1 90.94 245 ILE B CA 1
ATOM 4230 C C . ILE B 1 245 ? -5.793 16.797 1.103 1 90.94 245 ILE B C 1
ATOM 4232 O O . ILE B 1 245 ? -5.242 16.516 0.037 1 90.94 245 ILE B O 1
ATOM 4236 N N . TRP B 1 246 ? -6.152 15.867 1.979 1 89.62 246 TRP B N 1
ATOM 4237 C CA . TRP B 1 246 ? -5.934 14.461 1.669 1 89.62 246 TRP B CA 1
ATOM 4238 C C . TRP B 1 246 ? -6.941 13.578 2.402 1 89.62 246 TRP B C 1
ATOM 4240 O O . TRP B 1 246 ? -7.684 14.062 3.266 1 89.62 246 TRP B O 1
ATOM 4250 N N . SER B 1 247 ? -7.012 12.367 2.014 1 89.44 247 SER B N 1
ATOM 4251 C CA . SER B 1 247 ? -7.898 11.398 2.652 1 89.44 247 SER B CA 1
ATOM 4252 C C . SER B 1 247 ? -7.113 10.406 3.494 1 89.44 247 SER B C 1
ATOM 4254 O O . SER B 1 247 ? -6.176 9.766 3.002 1 89.44 247 SER B O 1
ATOM 4256 N N . ILE B 1 248 ? -7.469 10.305 4.758 1 87.12 248 ILE B N 1
ATOM 4257 C CA . ILE B 1 248 ? -6.898 9.266 5.605 1 87.12 248 ILE B CA 1
ATOM 4258 C C . ILE B 1 248 ? -7.496 7.91 5.234 1 87.12 248 ILE B C 1
ATOM 4260 O O . ILE B 1 248 ? -6.766 6.934 5.039 1 87.12 248 ILE B O 1
ATOM 4264 N N . SER B 1 249 ? -8.773 7.867 5.137 1 87.38 249 SER B N 1
ATOM 4265 C CA . SER B 1 249 ? -9.547 6.734 4.641 1 87.38 249 SER B CA 1
ATOM 4266 C C . SER B 1 249 ? -10.656 7.199 3.699 1 87.38 249 SER B C 1
ATOM 4268 O O . SER B 1 249 ? -10.758 8.391 3.391 1 87.38 249 SER B O 1
ATOM 4270 N N . SER B 1 250 ? -11.453 6.289 3.244 1 83.88 250 SER B N 1
ATOM 4271 C CA . SER B 1 250 ? -12.469 6.613 2.252 1 83.88 250 SER B CA 1
ATOM 4272 C C . SER B 1 250 ? -13.414 7.695 2.764 1 83.88 250 SER B C 1
ATOM 4274 O O . SER B 1 250 ? -13.891 8.523 1.988 1 83.88 250 SER B O 1
ATOM 4276 N N . ASP B 1 251 ? -13.602 7.738 4.004 1 79.38 251 ASP B N 1
ATOM 4277 C CA . ASP B 1 251 ? -14.633 8.625 4.527 1 79.38 251 ASP B CA 1
ATOM 4278 C C . ASP B 1 251 ? -14.055 9.617 5.535 1 79.38 251 ASP B C 1
ATOM 4280 O O . ASP B 1 251 ? -14.773 10.125 6.398 1 79.38 251 ASP B O 1
ATOM 4284 N N . MET B 1 252 ? -12.766 9.852 5.422 1 86.12 252 MET B N 1
ATOM 4285 C CA . MET B 1 252 ? -12.148 10.727 6.41 1 86.12 252 MET B CA 1
ATOM 4286 C C . MET B 1 252 ? -11.195 11.719 5.742 1 86.12 252 MET B C 1
ATOM 4288 O O . MET B 1 252 ? -9.977 11.555 5.816 1 86.12 252 MET B O 1
ATOM 4292 N N . PRO B 1 253 ? -11.797 12.742 5.148 1 89.44 253 PRO B N 1
ATOM 4293 C CA . PRO B 1 253 ? -10.93 13.781 4.609 1 89.44 253 PRO B CA 1
ATOM 4294 C C . PRO B 1 253 ? -10.242 14.602 5.699 1 89.44 253 PRO B C 1
ATOM 4296 O O . PRO B 1 253 ? -10.805 14.797 6.777 1 89.44 253 PRO B O 1
ATOM 4299 N N . SER B 1 254 ? -9.047 15 5.438 1 89.94 254 SER B N 1
ATOM 4300 C CA . SER B 1 254 ? -8.258 15.844 6.324 1 89.94 254 SER B CA 1
ATOM 4301 C C . SER B 1 254 ? -7.688 17.047 5.582 1 89.94 254 SER B C 1
ATOM 4303 O O . SER B 1 254 ? -7.523 17 4.363 1 89.94 254 SER B O 1
ATOM 4305 N N . LEU B 1 255 ? -7.469 18.156 6.359 1 91.44 255 LEU B N 1
ATOM 4306 C CA . LEU B 1 255 ? -7.016 19.391 5.719 1 91.44 255 LEU B CA 1
ATOM 4307 C C . LEU B 1 255 ? -6.105 20.188 6.648 1 91.44 255 LEU B C 1
ATOM 4309 O O . LEU B 1 255 ? -6.363 20.266 7.852 1 91.44 255 LEU B O 1
ATOM 4313 N N . SER B 1 256 ? -5.055 20.672 6.145 1 91.31 256 SER B N 1
ATOM 4314 C CA . SER B 1 256 ? -4.188 21.625 6.828 1 91.31 256 SER B CA 1
ATOM 4315 C C . SER B 1 256 ? -3.838 22.812 5.922 1 91.31 256 SER B C 1
ATOM 4317 O O . SER B 1 256 ? -3.637 22.625 4.719 1 91.31 256 SER B O 1
ATOM 4319 N N . CYS B 1 257 ? -3.818 23.984 6.496 1 92.56 257 CYS B N 1
ATOM 4320 C CA . CYS B 1 257 ? -3.449 25.141 5.691 1 92.56 257 CYS B CA 1
ATOM 4321 C C . CYS B 1 257 ? -2.922 26.266 6.57 1 92.56 257 CYS B C 1
ATOM 4323 O O . CYS B 1 257 ? -3.049 26.219 7.793 1 92.56 257 CYS B O 1
ATOM 4325 N N . HIS B 1 258 ? -2.242 27.172 5.977 1 93.25 258 HIS B N 1
ATOM 4326 C CA . HIS B 1 258 ? -1.829 28.438 6.582 1 93.25 258 HIS B CA 1
ATOM 4327 C C . HIS B 1 258 ? -2.668 29.594 6.062 1 93.25 258 HIS B C 1
ATOM 4329 O O . HIS B 1 258 ? -2.928 29.688 4.863 1 93.25 258 HIS B O 1
ATOM 4335 N N . ILE B 1 259 ? -3.064 30.422 6.969 1 94.38 259 ILE B N 1
ATOM 4336 C CA . ILE B 1 259 ? -3.834 31.609 6.613 1 94.38 259 ILE B CA 1
ATOM 4337 C C . ILE B 1 259 ? -3.141 32.844 7.156 1 94.38 259 ILE B C 1
ATOM 4339 O O . ILE B 1 259 ? -2.725 32.906 8.312 1 94.38 259 ILE B O 1
ATOM 4343 N N . VAL B 1 260 ? -2.973 33.812 6.336 1 94.12 260 VAL B N 1
ATOM 4344 C CA . VAL B 1 260 ? -2.49 35.125 6.762 1 94.12 260 VAL B CA 1
ATOM 4345 C C . VAL B 1 260 ? -3.678 36.031 7.062 1 94.12 260 VAL B C 1
ATOM 4347 O O . VAL B 1 260 ? -4.543 36.25 6.207 1 94.12 260 VAL B O 1
ATOM 4350 N N . ALA B 1 261 ? -3.701 36.531 8.266 1 92.31 261 ALA B N 1
ATOM 4351 C CA . ALA B 1 261 ? -4.812 37.375 8.695 1 92.31 261 ALA B CA 1
ATOM 4352 C C . ALA B 1 261 ? -4.355 38.812 8.875 1 92.31 261 ALA B C 1
ATOM 4354 O O . ALA B 1 261 ? -3.166 39.094 9.062 1 92.31 261 ALA B O 1
ATOM 4355 N N . ASP B 1 262 ? -5.352 39.719 8.938 1 89.81 262 ASP B N 1
ATOM 4356 C CA . ASP B 1 262 ? -5.102 41.125 9.227 1 89.81 262 ASP B CA 1
ATOM 4357 C C . ASP B 1 262 ? -4.539 41.312 10.633 1 89.81 262 ASP B C 1
ATOM 4359 O O . ASP B 1 262 ? -4.941 40.594 11.562 1 89.81 262 ASP B O 1
ATOM 4363 N N . GLU B 1 263 ? -3.6 42.156 10.82 1 81.19 263 GLU B N 1
ATOM 4364 C CA . GLU B 1 263 ? -2.883 42.375 12.07 1 81.19 263 GLU B CA 1
ATOM 4365 C C . GLU B 1 263 ? -3.85 42.594 13.227 1 81.19 263 GLU B C 1
ATOM 4367 O O . GLU B 1 263 ? -3.627 42.125 14.336 1 81.19 263 GLU B O 1
ATOM 4372 N N . ASN B 1 264 ? -4.891 43.375 13.031 1 79.44 264 ASN B N 1
ATOM 4373 C CA . ASN B 1 264 ? -5.75 43.781 14.141 1 79.44 264 ASN B CA 1
ATOM 4374 C C . ASN B 1 264 ? -7.039 42.969 14.172 1 79.44 264 ASN B C 1
ATOM 4376 O O . ASN B 1 264 ? -8 43.344 14.852 1 79.44 264 ASN B O 1
ATOM 4380 N N . SER B 1 265 ? -6.836 41.719 13.727 1 85 265 SER B N 1
ATOM 4381 C CA . SER B 1 265 ? -8.062 40.938 13.68 1 85 265 SER B CA 1
ATOM 4382 C C . SER B 1 265 ? -8.094 39.906 14.82 1 85 265 SER B C 1
ATOM 4384 O O . SER B 1 265 ? -7.055 39.594 15.391 1 85 265 SER B O 1
ATOM 4386 N N . ASP B 1 266 ? -9.32 39.562 15.188 1 88.19 266 ASP B N 1
ATOM 4387 C CA . ASP B 1 266 ? -9.523 38.5 16.172 1 88.19 266 ASP B CA 1
ATOM 4388 C C . ASP B 1 266 ? -9.266 37.125 15.57 1 88.19 266 ASP B C 1
ATOM 4390 O O . ASP B 1 266 ? -10.133 36.562 14.906 1 88.19 266 ASP B O 1
ATOM 4394 N N . ARG B 1 267 ? -8.195 36.562 15.883 1 89.56 267 ARG B N 1
ATOM 4395 C CA . ARG B 1 267 ? -7.75 35.344 15.25 1 89.56 267 ARG B CA 1
ATOM 4396 C C . ARG B 1 267 ? -8.641 34.156 15.656 1 89.56 267 ARG B C 1
ATOM 4398 O O . ARG B 1 267 ? -8.828 33.219 14.875 1 89.56 267 ARG B O 1
ATOM 4405 N N . ASP B 1 268 ? -9.141 34.188 16.875 1 90.19 268 ASP B N 1
ATOM 4406 C CA . ASP B 1 268 ? -10.047 33.125 17.312 1 90.19 268 ASP B CA 1
ATOM 4407 C C . ASP B 1 268 ? -11.344 33.156 16.5 1 90.19 268 ASP B C 1
ATOM 4409 O O . ASP B 1 268 ? -11.906 32.094 16.203 1 90.19 268 ASP B O 1
ATOM 4413 N N . ARG B 1 269 ? -11.781 34.344 16.25 1 89.88 269 ARG B N 1
ATOM 4414 C CA . ARG B 1 269 ? -12.984 34.469 15.43 1 89.88 269 ARG B CA 1
ATOM 4415 C C . ARG B 1 269 ? -12.75 33.969 14.016 1 89.88 269 ARG B C 1
ATOM 4417 O O . ARG B 1 269 ? -13.602 33.281 13.445 1 89.88 269 ARG B O 1
ATOM 4424 N N . ILE B 1 270 ? -11.633 34.312 13.508 1 91.81 270 ILE B N 1
ATOM 4425 C CA . ILE B 1 270 ? -11.273 33.844 12.164 1 91.81 270 ILE B CA 1
ATOM 4426 C C . ILE B 1 270 ? -11.195 32.344 12.148 1 91.81 270 ILE B C 1
ATOM 4428 O O . ILE B 1 270 ? -11.719 31.688 11.242 1 91.81 270 ILE B O 1
ATOM 4432 N N . LEU B 1 271 ? -10.57 31.781 13.117 1 92 271 LEU B N 1
ATOM 4433 C CA . LEU B 1 271 ? -10.422 30.344 13.227 1 92 271 LEU B CA 1
ATOM 4434 C C . LEU B 1 271 ? -11.781 29.656 13.258 1 92 271 LEU B C 1
ATOM 4436 O O . LEU B 1 271 ? -11.977 28.625 12.594 1 92 271 LEU B O 1
ATOM 4440 N N . LYS B 1 272 ? -12.656 30.141 14 1 90.88 272 LYS B N 1
ATOM 4441 C CA . LYS B 1 272 ? -13.992 29.578 14.102 1 90.88 272 LYS B CA 1
ATOM 4442 C C . LYS B 1 272 ? -14.727 29.641 12.766 1 90.88 272 LYS B C 1
ATOM 4444 O O . LYS B 1 272 ? -15.383 28.672 12.367 1 90.88 272 LYS B O 1
ATOM 4449 N N . GLN B 1 273 ? -14.625 30.781 12.109 1 92.31 273 GLN B N 1
ATOM 4450 C CA . GLN B 1 273 ? -15.281 30.953 10.82 1 92.31 273 GLN B CA 1
ATOM 4451 C C . GLN B 1 273 ? -14.695 30 9.773 1 92.31 273 GLN B C 1
ATOM 4453 O O . GLN B 1 273 ? -15.438 29.375 9.016 1 92.31 273 GLN B O 1
ATOM 4458 N N . VAL B 1 274 ? -13.414 29.953 9.805 1 92.44 274 VAL B N 1
ATOM 4459 C CA . VAL B 1 274 ? -12.719 29.078 8.852 1 92.44 274 VAL B CA 1
ATOM 4460 C C . VAL B 1 274 ? -13.086 27.625 9.125 1 92.44 274 VAL B C 1
ATOM 4462 O O . VAL B 1 274 ? -13.398 26.875 8.195 1 92.44 274 VAL B O 1
ATOM 4465 N N . SER B 1 275 ? -13.016 27.188 10.328 1 90.25 275 SER B N 1
ATOM 4466 C CA . SER B 1 275 ? -13.336 25.828 10.711 1 90.25 275 SER B CA 1
ATOM 4467 C C . SER B 1 275 ? -14.766 25.469 10.312 1 90.25 275 SER B C 1
ATOM 4469 O O . SER B 1 275 ? -15.023 24.375 9.805 1 90.25 275 SER B O 1
ATOM 4471 N N . LYS B 1 276 ? -15.672 26.359 10.617 1 89.5 276 LYS B N 1
ATOM 4472 C CA . LYS B 1 276 ? -17.062 26.141 10.25 1 89.5 276 LYS B CA 1
ATOM 4473 C C . LYS B 1 276 ? -17.234 25.984 8.742 1 89.5 276 LYS B C 1
ATOM 4475 O O . LYS B 1 276 ? -17.969 25.109 8.273 1 89.5 276 LYS B O 1
ATOM 4480 N N . TYR B 1 277 ? -16.578 26.828 8.008 1 91.5 277 TYR B N 1
ATOM 4481 C CA . TYR B 1 277 ? -16.625 26.766 6.555 1 91.5 277 TYR B CA 1
ATOM 4482 C C . TYR B 1 277 ? -16.078 25.438 6.043 1 91.5 277 TYR B C 1
ATOM 4484 O O . TYR B 1 277 ? -16.703 24.812 5.184 1 91.5 277 TYR B O 1
ATOM 4492 N N . LEU B 1 278 ? -14.977 25.047 6.57 1 90 278 LEU B N 1
ATOM 4493 C CA . LEU B 1 278 ? -14.328 23.812 6.121 1 90 278 LEU B CA 1
ATOM 4494 C C . LEU B 1 278 ? -15.164 22.594 6.484 1 90 278 LEU B C 1
ATOM 4496 O O . LEU B 1 278 ? -15.242 21.641 5.711 1 90 278 LEU B O 1
ATOM 4500 N N . ARG B 1 279 ? -15.695 22.609 7.633 1 86.69 279 ARG B N 1
ATOM 4501 C CA . ARG B 1 279 ? -16.547 21.5 8.047 1 86.69 279 ARG B CA 1
ATOM 4502 C C . ARG B 1 279 ? -17.766 21.359 7.117 1 86.69 279 ARG B C 1
ATOM 4504 O O . ARG B 1 279 ? -18.156 20.25 6.754 1 86.69 279 ARG B O 1
ATOM 4511 N N . LYS B 1 280 ? -18.312 22.438 6.797 1 85.31 280 LYS B N 1
ATOM 4512 C CA . LYS B 1 280 ? -19.5 22.453 5.938 1 85.31 280 LYS B CA 1
ATOM 4513 C C . LYS B 1 280 ? -19.156 22.031 4.516 1 85.31 280 LYS B C 1
ATOM 4515 O O . LYS B 1 280 ? -19.875 21.25 3.9 1 85.31 280 LYS B O 1
ATOM 4520 N N . GLU B 1 281 ? -18.047 22.516 4.02 1 83.5 281 GLU B N 1
ATOM 4521 C CA . GLU B 1 281 ? -17.703 22.297 2.621 1 83.5 281 GLU B CA 1
ATOM 4522 C C . GLU B 1 281 ? -17.016 20.938 2.438 1 83.5 281 GLU B C 1
ATOM 4524 O O . GLU B 1 281 ? -17.141 20.312 1.385 1 83.5 281 GLU B O 1
ATOM 4529 N N . CYS B 1 282 ? -16.141 20.531 3.371 1 78.69 282 CYS B N 1
ATOM 4530 C CA . CYS B 1 282 ? -15.32 19.344 3.197 1 78.69 282 CYS B CA 1
ATOM 4531 C C . CYS B 1 282 ? -15.82 18.203 4.082 1 78.69 282 CYS B C 1
ATOM 4533 O O . CYS B 1 282 ? -15.375 17.062 3.943 1 78.69 282 CYS B O 1
ATOM 4535 N N . ASN B 1 283 ? -16.797 18.422 4.727 1 79.19 283 ASN B N 1
ATOM 4536 C CA . ASN B 1 283 ? -17.25 17.422 5.684 1 79.19 283 ASN B CA 1
ATOM 4537 C C . ASN B 1 283 ? -16.062 16.781 6.418 1 79.19 283 ASN B C 1
ATOM 4539 O O . ASN B 1 283 ? -15.969 15.562 6.516 1 79.19 283 ASN B O 1
ATOM 4543 N N . VAL B 1 284 ? -15.094 17.672 6.711 1 73.31 284 VAL B N 1
ATOM 4544 C CA . VAL B 1 284 ? -13.836 17.172 7.262 1 73.31 284 VAL B CA 1
ATOM 4545 C C . VAL B 1 284 ? -13.906 17.188 8.789 1 73.31 284 VAL B C 1
ATOM 4547 O O . VAL B 1 284 ? -14.477 18.109 9.383 1 73.31 284 VAL B O 1
ATOM 4550 N N . GLU B 1 285 ? -13.406 16.078 9.312 1 68.62 285 GLU B N 1
ATOM 4551 C CA . GLU B 1 285 ? -13.344 16.031 10.773 1 68.62 285 GLU B CA 1
ATOM 4552 C C . GLU B 1 285 ? -12 16.516 11.289 1 68.62 285 GLU B C 1
ATOM 4554 O O . GLU B 1 285 ? -11.914 17.094 12.383 1 68.62 285 GLU B O 1
ATOM 4559 N N . HIS B 1 286 ? -10.977 16.375 10.5 1 81.06 286 HIS B N 1
ATOM 4560 C CA . HIS B 1 286 ? -9.648 16.766 10.961 1 81.06 286 HIS B CA 1
ATOM 4561 C C . HIS B 1 286 ? -9.133 17.984 10.188 1 81.06 286 HIS B C 1
ATOM 4563 O O . HIS B 1 286 ? -8.727 17.859 9.031 1 81.06 286 HIS B O 1
ATOM 4569 N N . VAL B 1 287 ? -9.211 19.141 10.852 1 88.19 287 VAL B N 1
ATOM 4570 C CA . VAL B 1 287 ? -8.758 20.391 10.234 1 88.19 287 VAL B CA 1
ATOM 4571 C C . VAL B 1 287 ? -7.738 21.062 11.141 1 88.19 287 VAL B C 1
ATOM 4573 O O . VAL B 1 287 ? -7.934 21.156 12.352 1 88.19 287 VAL B O 1
ATOM 4576 N N . THR B 1 288 ? -6.656 21.391 10.609 1 91 288 THR B N 1
ATOM 4577 C CA . THR B 1 288 ? -5.664 22.203 11.297 1 91 288 THR B CA 1
ATOM 4578 C C . THR B 1 288 ? -5.352 23.469 10.492 1 91 288 THR B C 1
ATOM 4580 O O . THR B 1 288 ? -4.914 23.391 9.344 1 91 288 THR B O 1
ATOM 4583 N N . VAL B 1 289 ? -5.574 24.625 11.156 1 93.56 289 VAL B N 1
ATOM 4584 C CA . VAL B 1 289 ? -5.387 25.906 10.477 1 93.56 289 VAL B CA 1
ATOM 4585 C C . VAL B 1 289 ? -4.387 26.766 11.258 1 93.56 289 VAL B C 1
ATOM 4587 O O . VAL B 1 289 ? -4.621 27.094 12.422 1 93.56 289 VAL B O 1
ATOM 4590 N N . GLN B 1 290 ? -3.324 27.031 10.664 1 92.69 290 GLN B N 1
ATOM 4591 C CA . GLN B 1 290 ? -2.344 27.938 11.242 1 92.69 290 GLN B CA 1
ATOM 4592 C C . GLN B 1 290 ? -2.586 29.375 10.789 1 92.69 290 GLN B C 1
ATOM 4594 O O . GLN B 1 290 ? -2.529 29.672 9.594 1 92.69 290 GLN B O 1
ATOM 4599 N N . ILE B 1 291 ? -2.855 30.234 11.711 1 92.62 291 ILE B N 1
ATOM 4600 C CA . ILE B 1 291 ? -3.102 31.641 11.391 1 92.62 291 ILE B CA 1
ATOM 4601 C C . ILE B 1 291 ? -1.844 32.469 11.664 1 92.62 291 ILE B C 1
ATOM 4603 O O . ILE B 1 291 ? -1.292 32.406 12.766 1 92.62 291 ILE B O 1
ATOM 4607 N N . GLU B 1 292 ? -1.457 33.156 10.664 1 90.25 292 GLU B N 1
ATOM 4608 C CA . GLU B 1 292 ? -0.261 34 10.734 1 90.25 292 GLU B CA 1
ATOM 4609 C C . GLU B 1 292 ? -0.602 35.469 10.531 1 90.25 292 GLU B C 1
ATOM 4611 O O . GLU B 1 292 ? -1.564 35.781 9.836 1 90.25 292 GLU B O 1
ATOM 4616 N N . GLY B 1 293 ? 0.218 36.281 11.234 1 87 293 GLY B N 1
ATOM 4617 C CA . GLY B 1 293 ? 0.097 37.688 10.977 1 87 293 GLY B CA 1
ATOM 4618 C C . GLY B 1 293 ? 0.744 38.125 9.672 1 87 293 GLY B C 1
ATOM 4619 O O . GLY B 1 293 ? 1.511 37.375 9.078 1 87 293 GLY B O 1
ATOM 4620 N N . GLU B 1 294 ? 0.396 39.281 9.25 1 77.69 294 GLU B N 1
ATOM 4621 C CA . GLU B 1 294 ? 0.912 39.812 7.984 1 77.69 294 GLU B CA 1
ATOM 4622 C C . GLU B 1 294 ? 2.434 39.938 8.016 1 77.69 294 GLU B C 1
ATOM 4624 O O . GLU B 1 294 ? 3.096 39.75 6.996 1 77.69 294 GLU B O 1
ATOM 4629 N N . ARG B 1 295 ? 2.986 40.281 9.148 1 68.31 295 ARG B N 1
ATOM 4630 C CA . ARG B 1 295 ? 4.426 40.5 9.258 1 68.31 295 ARG B CA 1
ATOM 4631 C C . ARG B 1 295 ? 5.168 39.156 9.352 1 68.31 295 ARG B C 1
ATOM 4633 O O . ARG B 1 295 ? 6.387 39.094 9.156 1 68.31 295 ARG B O 1
ATOM 4640 N N . CYS B 1 296 ? 4.5 38.094 9.797 1 61.5 296 CYS B N 1
ATOM 4641 C CA . CYS B 1 296 ? 5.129 36.812 10.016 1 61.5 296 CYS B CA 1
ATOM 4642 C C . CYS B 1 296 ? 5.188 36 8.727 1 61.5 296 CYS B C 1
ATOM 4644 O O . CYS B 1 296 ? 5.801 34.938 8.68 1 61.5 296 CYS B O 1
ATOM 4646 N N . SER B 1 297 ? 4.484 36.438 7.734 1 52.59 297 SER B N 1
ATOM 4647 C CA . SER B 1 297 ? 4.43 35.531 6.586 1 52.59 297 SER B CA 1
ATOM 4648 C C . SER B 1 297 ? 5.824 35.25 6.043 1 52.59 297 SER B C 1
ATOM 4650 O O . SER B 1 297 ? 6.523 36.156 5.594 1 52.59 297 SER B O 1
ATOM 4652 N N . PRO B 1 298 ? 6.543 34.469 6.676 1 47.56 298 PRO B N 1
ATOM 4653 C CA . PRO B 1 298 ? 7.84 34.094 6.113 1 47.56 298 PRO B CA 1
ATOM 4654 C C . PRO B 1 298 ? 7.762 33.719 4.633 1 47.56 298 PRO B C 1
ATOM 4656 O O . PRO B 1 298 ? 7.254 32.656 4.273 1 47.56 298 PRO B O 1
ATOM 4659 N N . HIS B 1 299 ? 7.227 34.375 3.633 1 44.03 299 HIS B N 1
ATOM 4660 C CA . HIS B 1 299 ? 7.73 33.844 2.369 1 44.03 299 HIS B CA 1
ATOM 4661 C C . HIS B 1 299 ? 9.141 33.281 2.529 1 44.03 299 HIS B C 1
ATOM 4663 O O . HIS B 1 299 ? 9.641 32.594 1.651 1 44.03 299 HIS B O 1
ATOM 4669 N N . GLU B 1 300 ? 10.047 33.938 3.195 1 38.84 300 GLU B N 1
ATOM 4670 C CA . GLU B 1 300 ? 11.453 33.562 3.23 1 38.84 300 GLU B CA 1
ATOM 4671 C C . GLU B 1 300 ? 11.641 32.188 3.852 1 38.84 300 GLU B C 1
ATOM 4673 O O . GLU B 1 300 ? 12.492 31.406 3.41 1 38.84 300 GLU B O 1
ATOM 4678 N N . SER B 1 301 ? 11.258 31.938 5.043 1 37.81 301 SER B N 1
ATOM 4679 C CA . SER B 1 301 ? 11.727 30.766 5.766 1 37.81 301 SER B CA 1
ATOM 4680 C C . SER B 1 301 ? 11 29.516 5.305 1 37.81 301 SER B C 1
ATOM 4682 O O . SER B 1 301 ? 11.578 28.422 5.32 1 37.81 301 SER B O 1
ATOM 4684 N N . CYS B 1 302 ? 9.664 29.516 5.238 1 38.53 302 CYS B N 1
ATOM 4685 C CA . CYS B 1 302 ? 9 28.234 5.109 1 38.53 302 CYS B CA 1
ATOM 4686 C C . CYS B 1 302 ? 8.938 27.797 3.652 1 38.53 302 CYS B C 1
ATOM 4688 O O . CYS B 1 302 ? 8.242 26.828 3.318 1 38.53 302 CYS B O 1
ATOM 4690 N N . SER B 1 303 ? 9.211 28.703 2.703 1 35.28 303 SER B N 1
ATOM 4691 C CA . SER B 1 303 ? 9.164 28.297 1.305 1 35.28 303 SER B CA 1
ATOM 4692 C C . SER B 1 303 ? 10.125 27.141 1.045 1 35.28 303 SER B C 1
ATOM 4694 O O . SER B 1 303 ? 11.234 27.344 0.555 1 35.28 303 SER B O 1
ATOM 4696 N N . LEU B 1 304 ? 10.344 26.328 1.854 1 33.62 304 LEU B N 1
ATOM 4697 C CA . LEU B 1 304 ? 11.266 25.297 1.42 1 33.62 304 LEU B CA 1
ATOM 4698 C C . LEU B 1 304 ? 10.922 24.812 0.013 1 33.62 304 LEU B C 1
ATOM 4700 O O . LEU B 1 304 ? 11.82 24.516 -0.784 1 33.62 304 LEU B O 1
ATOM 4704 N N . GLY B 1 305 ? 9.695 24.25 -0.202 1 34.16 305 GLY B N 1
ATOM 4705 C CA . GLY B 1 305 ? 9.586 23.375 -1.358 1 34.16 305 GLY B CA 1
ATOM 4706 C C . GLY B 1 305 ? 9.391 24.125 -2.66 1 34.16 305 GLY B C 1
ATOM 4707 O O . GLY B 1 305 ? 9.367 23.531 -3.736 1 34.16 305 GLY B O 1
ATOM 4708 N N . ALA B 1 306 ? 8.641 25.344 -2.736 1 32.84 306 ALA B N 1
ATOM 4709 C CA . ALA B 1 306 ? 8.172 25.703 -4.07 1 32.84 306 ALA B CA 1
ATOM 4710 C C . ALA B 1 306 ? 9.242 26.469 -4.84 1 32.84 306 ALA B C 1
ATOM 4712 O O . ALA B 1 306 ? 9.258 27.703 -4.816 1 32.84 306 ALA B O 1
ATOM 4713 N N . ASN B 1 307 ? 10.516 26.391 -4.75 1 30.7 307 ASN B N 1
ATOM 4714 C CA . ASN B 1 307 ? 11.234 27.141 -5.781 1 30.7 307 ASN B CA 1
ATOM 4715 C C . ASN B 1 307 ? 10.742 26.781 -7.18 1 30.7 307 ASN B C 1
ATOM 4717 O O . ASN B 1 307 ? 11.172 25.766 -7.754 1 30.7 307 ASN B O 1
ATOM 4721 N N . HIS B 1 308 ? 9.477 26.922 -7.461 1 30.5 308 HIS B N 1
ATOM 4722 C CA . HIS B 1 308 ? 9.25 26.984 -8.898 1 30.5 308 HIS B CA 1
ATOM 4723 C C . HIS B 1 308 ? 10.016 28.156 -9.523 1 30.5 308 HIS B C 1
ATOM 4725 O O . HIS B 1 308 ? 9.938 29.281 -9.039 1 30.5 308 HIS B O 1
ATOM 4731 N N . PRO B 1 309 ? 11.156 28.031 -10.156 1 27.88 309 PRO B N 1
ATOM 4732 C CA . PRO B 1 309 ? 11.625 29.172 -10.953 1 27.88 309 PRO B CA 1
ATOM 4733 C C . PRO B 1 309 ? 10.508 29.812 -11.781 1 27.88 309 PRO B C 1
ATOM 4735 O O . PRO B 1 309 ? 9.594 29.125 -12.227 1 27.88 309 PRO B O 1
ATOM 4738 N N . ARG B 1 310 ? 10.062 31.094 -11.57 1 25.53 310 ARG B N 1
ATOM 4739 C CA . ARG B 1 310 ? 9.375 31.953 -12.523 1 25.53 310 ARG B CA 1
ATOM 4740 C C . ARG B 1 310 ? 10.023 31.859 -13.906 1 25.53 310 ARG B C 1
ATOM 4742 O O . ARG B 1 310 ? 11.18 32.281 -14.078 1 25.53 310 ARG B O 1
ATOM 4749 N N . SER B 1 311 ? 10.039 30.734 -14.688 1 20.91 311 SER B N 1
ATOM 4750 C CA . SER B 1 311 ? 10.133 31.141 -16.078 1 20.91 311 SER B CA 1
ATOM 4751 C C . SER B 1 311 ? 8.875 31.891 -16.531 1 20.91 311 SER B C 1
ATOM 4753 O O . SER B 1 311 ? 7.781 31.625 -16.031 1 20.91 311 SER B O 1
#